Protein 1RMG (pdb70)

Solvent-accessible surface area: 14557 Å² total; per-residue (Å²): 87,54,80,42,100,30,6,40,110,58,57,18,88,76,3,16,91,92,90,68,0,42,0,86,90,71,55,8,70,48,65,74,83,56,35,0,2,76,3,8,63,52,0,10,68,41,0,67,81,17,1,11,0,62,4,17,91,23,63,1,0,0,69,71,48,3,93,1,65,35,4,53,29,0,0,10,26,9,15,3,40,2,43,16,63,2,111,62,94,32,34,0,24,8,0,25,84,5,48,7,0,19,11,18,0,48,53,8,144,0,0,3,6,0,54,0,56,71,34,11,55,133,68,66,110,12,0,76,0,3,46,0,37,71,1,37,53,0,4,0,14,2,3,4,2,0,0,0,0,10,57,0,1,4,0,26,75,2,30,29,0,26,0,29,0,0,1,2,46,1,1,52,40,32,25,0,9,0,0,3,0,43,10,33,6,0,48,0,0,1,0,24,0,5,1,48,34,8,0,0,0,0,51,34,84,4,54,21,0,29,0,7,4,0,1,0,2,47,0,2,0,0,0,0,0,48,1,20,60,125,6,78,0,32,33,0,15,0,74,11,0,0,0,60,17,4,60,9,0,0,17,3,12,10,23,17,0,40,27,60,0,24,60,4,47,0,23,34,1,16,0,19,22,0,32,60,0,0,4,2,15,10,80,54,110,89,33,120,74,46,95,52,96,10,8,50,12,52,54,0,30,0,68,49,0,68,0,19,0,43,51,0,45,89,96,12,0,1,50,0,7,4,13,52,100,11,21,1,26,82,1,43,6,73,92,4,8,3,32,8,88,57,65,88,34,0,45,21,35,0,68,0,0,7,12,55,24,92,18,17,90,118,58,108,71,87,84,60,26,100,48,84,43,89,21,109,72,45,24,114,42,71,90,22,84,81,18,117,59,31,31,102,103,18,48,36,53,95,61,60,3,80,62,16,116,11,32,81,53,3,21,30,86,78,114,36,120,38,97,51,55,79

Foldseek 3Di:
DFPDAFAFPDDQVQLAVVDEQELVVQVFDLPLPPASQRSQQVSCVVRQESHEYEYAAGEHEHADAHEREDGENYEYAQAYEYEYPHFAAEENYEYEHYERYEYEYLVLEGEYFAQLLVQLVVVHAGYEYYEYAAYERHEYESYEYEAHVFEHYEYHAYARYEYELYEYAHAADERHADYEYAHERYEYAQYEYAYAYAQHEYEPPHEHYEAELYADQHYQEYEYDPYAAAGHYEHAEYEQAEHEQHQENYEYHYQAYEHEHEDYEYEHYEYEAYAEYYYYDQHPPVDDHYHHQTYEYEQYEYYAYAEEYAAQAVYPNAHAAGRQSRAHEAYHYYRHFYYYPDDQKHKHKHWLYAHDDDPHHPDDPSGIDIDIDIDRHGDPPRDDDHDPPRDPDGDHRNDGDDTDRRDQHRGPPDGGPDDNSD

Radius of gyration: 21.77 Å; Cα contacts (8 Å, |Δi|>4): 1435; chains: 1; bounding box: 66×42×46 Å

Nearest PDB structures (foldseek):
  1rmg-assembly1_A  TM=1.002E+00  e=1.717E-70  Aspergillus aculeatus
  8ikx-assembly1_A  TM=9.177E-01  e=5.721E-13  Arabidopsis thaliana
  1bhe-assembly1_A  TM=7.257E-01  e=1.345E-06  Pectobacterium carotovorum subsp. carotovorum
  4mxn-assembly3_C  TM=7.727E-01  e=2.972E-04  Parabacteroides merdae ATCC 43184
  4mxn-assembly2_B  TM=7.866E-01  e=4.937E-04  Parabacteroides merdae ATCC 43184

Organism: Aspergillus aculeatus (NCBI:txid5053)

Sequence (422 aa):
QLSGSVGPLTSASTKGATKTCNILSYGAVADNSTDVGPAITSAWAACKSGGLVYIPSGNYALNTWVTLTGGSATAIQLDGIIYRTGTASGNMIAVTDTTDFELFSSTSKGAVQGFGYVYHAEGTYGARILRLTDVTHFSVHDIILVDAPAFHFTMDTCSDGEVYNMAIRGGNEGGLDGIDVWGSNIWVHDVEVTNKDECVTVKSPANNILVESIYCNWSGGCAMGSLGADTDVTDIVYRNVYTWSSNQMYMIKSNGGSGTVSNVLLENFIGHGNAYSLDIDGYWSSMTAVAGDGVQLNNITVKNWKGTEANGATRPPIRVVCSDTAPCTDLTLEDIAIWTESGSSELYLCRSAYGSGYCLKDSSSHTSYTTTSTVTAAPSGYSATTMAADLATAFGLTASIPIPTIPTSFYPGLTPYSALAG

Secondary structure (DSSP, 8-state):
--SS--S-SS-HHHHHHH-EEEGGGGT---SSSSB-HHHHHHHHHHHTBT-EEEE-SSEEEE-S-EEEES-EEEEEEE-SEEEE----SSEEEEEEEEEEEEEE-SSS--EEE--THHHHTTT----EEEEEEEEEEEEEEEEEEE--SS-SEEEEEEEEEEEEEEEEE--SSTT--SEEEEEEEEEEEEEEEESSSEEEEEEEEEEEEEEEEEEEESSSEEEEEEE-TTEEEEEEEEEEEEEESSS-SEEEEEBB--EEEEEEEEEEEEEEEES-SEEEETB-TTS--BSSS--EEEEEEEEEEEEEES-TTTS-SEEEE-BTTB-EEEEEEEEEEEEESSSS-EEEEEESEEEESTT-B--SS----EEEEEE-SPPTT------TT--SS---SSS-----PPPS--STT---SS----

InterPro domains:
  IPR000743 Glycoside hydrolase, family 28 [PF00295] (88-360)
  IPR011050 Pectin lyase fold/virulence factor [SSF51126] (19-439)
  IPR012334 Pectin lyase fold [G3DSA:2.160.20.10] (19-440)

Structure (mmCIF, N/CA/C/O backbone):
data_1RMG
#
_entry.id   1RMG
#
_cell.length_a   62.900
_cell.length_b   125.400
_cell.length_c   137.000
_cell.angle_alpha   90.00
_cell.angle_beta   90.00
_cell.angle_gamma   90.00
#
_symmetry.space_group_name_H-M   'I 2 2 2'
#
loop_
_entity.id
_entity.type
_entity.pdbx_description
1 polymer 'RHAMNOGALACTURONASE A'
2 branched alpha-D-mannopyranose-(1-3)-[beta-D-mannopyranose-(1-6)]beta-D-mannopyranose-(1-4)-2-acetamido-2-deoxy-beta-D-glucopyranose-(1-4)-2-acetamido-2-deoxy-beta-D-glucopyranose
3 branched beta-D-mannopyranose-(1-4)-2-acetamido-2-deoxy-beta-D-glucopyranose-(1-4)-2-acetamido-2-deoxy-beta-D-glucopyranose
4 non-polymer alpha-D-mannopyranose
5 non-polymer beta-D-mannopyranose
6 non-polymer alpha-D-glucopyranose
7 water water
#
loop_
_atom_site.group_PDB
_atom_site.id
_atom_site.type_symbol
_atom_site.label_atom_id
_atom_site.label_alt_id
_atom_site.label_comp_id
_atom_site.label_asym_id
_atom_site.label_entity_id
_atom_site.label_seq_id
_atom_site.pdbx_PDB_ins_code
_atom_site.Cartn_x
_atom_site.Cartn_y
_atom_site.Cartn_z
_atom_site.occupancy
_atom_site.B_iso_or_equiv
_atom_site.auth_seq_id
_atom_site.auth_comp_id
_atom_site.auth_asym_id
_atom_site.auth_atom_id
_atom_site.pdbx_PDB_model_num
ATOM 1 N N . GLN A 1 1 ? 43.471 73.532 106.391 1.00 27.63 1 GLN A N 1
ATOM 2 C CA . GLN A 1 1 ? 43.387 73.971 104.978 1.00 28.74 1 GLN A CA 1
ATOM 3 C C . GLN A 1 1 ? 42.406 73.033 104.289 1.00 27.18 1 GLN A C 1
ATOM 4 O O . GLN A 1 1 ? 42.343 71.852 104.628 1.00 28.36 1 GLN A O 1
ATOM 10 N N . LEU A 1 2 ? 41.617 73.563 103.366 1.00 25.87 2 LEU A N 1
ATOM 11 C CA . LEU A 1 2 ? 40.613 72.770 102.668 1.00 25.60 2 LEU A CA 1
ATOM 12 C C . LEU A 1 2 ? 41.208 71.640 101.829 1.00 28.53 2 LEU A C 1
ATOM 13 O O . LEU A 1 2 ? 42.330 71.752 101.327 1.00 29.65 2 LEU A O 1
ATOM 18 N N . SER A 1 3 ? 40.444 70.561 101.687 1.00 29.87 3 SER A N 1
ATOM 19 C CA . SER A 1 3 ? 40.862 69.402 100.917 1.00 30.81 3 SER A CA 1
ATOM 20 C C . SER A 1 3 ? 40.126 69.306 99.595 1.00 33.10 3 SER A C 1
ATOM 21 O O . SER A 1 3 ? 40.446 68.452 98.764 1.00 36.13 3 SER A O 1
ATOM 24 N N . GLY A 1 4 ? 39.144 70.179 99.395 1.00 33.07 4 GLY A N 1
ATOM 25 C CA . GLY A 1 4 ? 38.378 70.161 98.160 1.00 32.99 4 GLY A CA 1
ATOM 26 C C . GLY A 1 4 ? 37.390 71.309 98.105 1.00 34.00 4 GLY A C 1
ATOM 27 O O . GLY A 1 4 ? 37.522 72.271 98.865 1.00 35.95 4 GLY A O 1
ATOM 28 N N . SER A 1 5 ? 36.405 71.222 97.214 1.00 31.23 5 SER A N 1
ATOM 29 C CA . SER A 1 5 ? 35.408 72.273 97.101 1.00 29.36 5 SER A CA 1
ATOM 30 C C . SER A 1 5 ? 34.403 72.175 98.253 1.00 24.27 5 SER A C 1
ATOM 31 O O . SER A 1 5 ? 34.176 71.100 98.820 1.00 23.00 5 SER A O 1
ATOM 34 N N . VAL A 1 6 ? 33.832 73.319 98.610 1.00 21.85 6 VAL A N 1
ATOM 35 C CA . VAL A 1 6 ? 32.869 73.421 99.701 1.00 17.26 6 VAL A CA 1
ATOM 36 C C . VAL A 1 6 ? 31.636 74.134 99.153 1.00 17.32 6 VAL A C 1
ATOM 37 O O . VAL A 1 6 ? 31.686 74.702 98.055 1.00 16.96 6 VAL A O 1
ATOM 41 N N . GLY A 1 7 ? 30.521 74.068 99.874 1.00 14.05 7 GLY A N 1
ATOM 42 C CA . GLY A 1 7 ? 29.325 74.756 99.425 1.00 13.86 7 GLY A CA 1
ATOM 43 C C . GLY A 1 7 ? 28.291 73.866 98.781 1.00 15.65 7 GLY A C 1
ATOM 44 O O . GLY A 1 7 ? 28.538 72.671 98.574 1.00 15.10 7 GLY A O 1
ATOM 45 N N . PRO A 1 8 ? 27.099 74.402 98.483 1.00 17.28 8 PRO A N 1
ATOM 46 C CA . PRO A 1 8 ? 26.068 73.565 97.854 1.00 18.94 8 PRO A CA 1
ATOM 47 C C . PRO A 1 8 ? 26.487 73.111 96.457 1.00 19.40 8 PRO A C 1
ATOM 48 O O . PRO A 1 8 ? 27.374 73.693 95.836 1.00 19.72 8 PRO A O 1
ATOM 52 N N . LEU A 1 9 ? 25.886 72.020 96.004 1.00 20.20 9 LEU A N 1
ATOM 53 C CA . LEU A 1 9 ? 26.182 71.463 94.691 1.00 23.20 9 LEU A CA 1
ATOM 54 C C . LEU A 1 9 ? 25.401 72.164 93.577 1.00 23.52 9 LEU A C 1
ATOM 55 O O . LEU A 1 9 ? 25.877 72.254 92.450 1.00 24.28 9 LEU A O 1
ATOM 60 N N . THR A 1 10 ? 24.191 72.628 93.887 1.00 24.15 10 THR A N 1
ATOM 61 C CA . THR A 1 10 ? 23.359 73.319 92.909 1.00 22.23 10 THR A CA 1
ATOM 62 C C . THR A 1 10 ? 22.929 74.653 93.520 1.00 24.66 10 THR A C 1
ATOM 63 O O . THR A 1 10 ? 22.830 74.776 94.746 1.00 23.77 10 THR A O 1
ATOM 67 N N . SER A 1 11 ? 22.713 75.654 92.669 1.00 24.98 11 SER A N 1
ATOM 68 C CA . SER A 1 11 ? 22.354 76.993 93.123 1.00 25.46 11 SER A CA 1
ATOM 69 C C . SER A 1 11 ? 20.930 77.101 93.636 1.00 24.07 11 SER A C 1
ATOM 70 O O . SER A 1 11 ? 20.043 76.323 93.255 1.00 24.57 11 SER A O 1
ATOM 73 N N . ALA A 1 12 ? 20.717 78.123 94.453 1.00 22.01 12 ALA A N 1
ATOM 74 C CA . ALA A 1 12 ? 19.421 78.403 95.042 1.00 22.01 12 ALA A CA 1
ATOM 75 C C . ALA A 1 12 ? 18.404 78.754 93.957 1.00 23.84 12 ALA A C 1
ATOM 76 O O . ALA A 1 12 ? 17.218 78.440 94.095 1.00 23.53 12 ALA A O 1
ATOM 78 N N . SER A 1 13 ? 18.860 79.394 92.880 1.00 23.65 13 SER A N 1
ATOM 79 C CA . SER A 1 13 ? 17.955 79.772 91.801 1.00 28.32 13 SER A CA 1
ATOM 80 C C . SER A 1 13 ? 17.445 78.524 91.087 1.00 27.24 13 SER A C 1
ATOM 81 O O . SER A 1 13 ? 16.276 78.470 90.687 1.00 25.94 13 SER A O 1
ATOM 84 N N . THR A 1 14 ? 18.317 77.525 90.938 1.00 26.16 14 THR A N 1
ATOM 85 C CA . THR A 1 14 ? 17.936 76.268 90.305 1.00 25.97 14 THR A CA 1
ATOM 86 C C . THR A 1 14 ? 16.912 75.537 91.180 1.00 24.83 14 THR A C 1
ATOM 87 O O . THR A 1 14 ? 15.894 75.054 90.686 1.00 25.50 14 THR A O 1
ATOM 91 N N . LYS A 1 15 ? 17.150 75.506 92.487 1.00 21.34 15 LYS A N 1
ATOM 92 C CA . LYS A 1 15 ? 16.224 74.857 93.404 1.00 21.29 15 LYS A CA 1
ATOM 93 C C . LYS A 1 15 ? 14.881 75.587 93.420 1.00 23.21 15 LYS A C 1
ATOM 94 O O . LYS A 1 15 ? 13.813 74.959 93.383 1.00 24.50 15 LYS A O 1
ATOM 100 N N . GLY A 1 16 ? 14.945 76.919 93.426 1.00 24.33 16 GLY A N 1
ATOM 101 C CA . GLY A 1 16 ? 13.748 77.744 93.440 1.00 25.38 16 GLY A CA 1
ATOM 102 C C . GLY A 1 16 ? 12.908 77.528 92.198 1.00 27.73 16 GLY A C 1
ATOM 103 O O . GLY A 1 16 ? 11.671 77.501 92.272 1.00 27.80 16 GLY A O 1
ATOM 104 N N . ALA A 1 17 ? 13.586 77.369 91.060 1.00 28.27 17 ALA A N 1
ATOM 105 C CA . ALA A 1 17 ? 12.920 77.136 89.783 1.00 29.48 17 ALA A CA 1
ATOM 106 C C . ALA A 1 17 ? 12.245 75.772 89.810 1.00 30.67 17 ALA A C 1
ATOM 107 O O . ALA A 1 17 ? 11.159 75.603 89.265 1.00 30.97 17 ALA A O 1
ATOM 109 N N . THR A 1 18 ? 12.883 74.805 90.459 1.00 30.82 18 THR A N 1
ATOM 110 C CA . THR A 1 18 ? 12.312 73.472 90.579 1.00 30.98 18 THR A CA 1
ATOM 111 C C . THR A 1 18 ? 11.010 73.573 91.363 1.00 30.76 18 THR A C 1
ATOM 112 O O . THR A 1 18 ? 9.960 73.113 90.916 1.00 33.20 18 THR A O 1
ATOM 116 N N . LYS A 1 19 ? 11.076 74.200 92.527 1.00 27.43 19 LYS A N 1
ATOM 117 C CA . LYS A 1 19 ? 9.898 74.347 93.347 1.00 24.44 19 LYS A CA 1
ATOM 118 C C . LYS A 1 19 ? 10.194 75.261 94.494 1.00 23.82 19 LYS A C 1
ATOM 119 O O . LYS A 1 19 ? 11.203 75.098 95.176 1.00 21.85 19 LYS A O 1
ATOM 125 N N . THR A 1 20 ? 9.312 76.229 94.693 1.00 23.47 20 THR A N 1
ATOM 126 C CA . THR A 1 20 ? 9.453 77.178 95.775 1.00 21.62 20 THR A CA 1
ATOM 127 C C . THR A 1 20 ? 8.267 76.985 96.718 1.00 23.37 20 THR A C 1
ATOM 128 O O . THR A 1 20 ? 7.104 76.983 96.285 1.00 24.40 20 THR A O 1
ATOM 132 N N . CYS A 1 21 ? 8.565 76.721 97.986 1.00 20.66 21 CYS A N 1
ATOM 133 C CA . CYS A 1 21 ? 7.533 76.547 98.988 1.00 21.01 21 CYS A CA 1
ATOM 134 C C . CYS A 1 21 ? 7.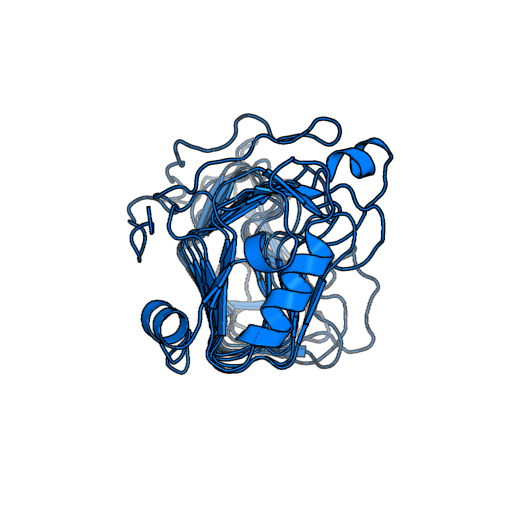535 77.774 99.869 1.00 21.29 21 CYS A C 1
ATOM 135 O O . CYS A 1 21 ? 8.340 77.894 100.794 1.00 20.64 21 CYS A O 1
ATOM 138 N N . ASN A 1 22 ? 6.662 78.711 99.537 1.00 20.60 22 ASN A N 1
ATOM 139 C CA . ASN A 1 22 ? 6.528 79.942 100.296 1.00 20.54 22 ASN A CA 1
ATOM 140 C C . ASN A 1 22 ? 5.737 79.588 101.557 1.00 20.20 22 ASN A C 1
ATOM 141 O O . ASN A 1 22 ? 4.603 79.114 101.450 1.00 21.74 22 ASN A O 1
ATOM 146 N N . ILE A 1 23 ? 6.305 79.817 102.742 1.00 20.10 23 ILE A N 1
ATOM 147 C CA . ILE A 1 23 ? 5.615 79.461 103.986 1.00 20.05 23 ILE A CA 1
ATOM 148 C C . ILE A 1 23 ? 4.242 80.117 104.198 1.00 21.76 23 ILE A C 1
ATOM 149 O O . ILE A 1 23 ? 3.406 79.597 104.953 1.00 18.22 23 ILE A O 1
ATOM 154 N N . LEU A 1 24 ? 4.011 81.263 103.555 1.00 21.96 24 LEU A N 1
ATOM 155 C CA . LEU A 1 24 ? 2.713 81.932 103.664 1.00 22.59 24 LEU A CA 1
ATOM 156 C C . LEU A 1 24 ? 1.649 80.999 103.066 1.00 24.11 24 LEU A C 1
ATOM 157 O O . LEU A 1 24 ? 0.491 81.006 103.489 1.00 26.12 24 LEU A O 1
ATOM 162 N N . SER A 1 25 ? 2.062 80.161 102.115 1.00 25.18 25 SER A N 1
ATOM 163 C CA . SER A 1 25 ? 1.172 79.181 101.503 1.00 24.70 25 SER A CA 1
ATOM 164 C C . SER A 1 25 ? 0.972 77.952 102.400 1.00 25.88 25 SER A C 1
ATOM 165 O O . SER A 1 25 ? 0.094 77.139 102.131 1.00 26.23 25 SER A O 1
ATOM 168 N N . TYR A 1 26 ? 1.773 77.812 103.456 1.00 24.55 26 TYR A N 1
ATOM 169 C CA . TYR A 1 26 ? 1.643 76.667 104.346 1.00 23.97 26 TYR A CA 1
ATOM 170 C C . TYR A 1 26 ? 1.141 77.057 105.705 1.00 24.97 26 TYR A C 1
ATOM 171 O O . TYR A 1 26 ? 1.435 76.389 106.699 1.00 29.98 26 TYR A O 1
ATOM 180 N N . GLY A 1 27 ? 0.382 78.144 105.752 1.00 24.77 27 GLY A N 1
ATOM 181 C CA . GLY A 1 27 ? -0.185 78.595 107.009 1.00 24.82 27 GLY A CA 1
ATOM 182 C C . GLY A 1 27 ? 0.585 79.631 107.815 1.00 26.59 27 GLY A C 1
ATOM 183 O O . GLY A 1 27 ? 0.192 79.935 108.947 1.00 28.86 27 GLY A O 1
ATOM 184 N N . ALA A 1 28 ? 1.674 80.171 107.273 1.00 24.05 28 ALA A N 1
ATOM 185 C CA . ALA A 1 28 ? 2.434 81.176 108.006 1.00 23.00 28 ALA A CA 1
ATOM 186 C C . ALA A 1 28 ? 1.714 82.522 107.953 1.00 23.85 28 ALA A C 1
ATOM 187 O O . ALA A 1 28 ? 1.095 82.869 106.934 1.00 19.75 28 ALA A O 1
ATOM 189 N N . VAL A 1 29 ? 1.776 83.254 109.064 1.00 23.06 29 VAL A N 1
ATOM 190 C CA . VAL A 1 29 ? 1.198 84.587 109.158 1.00 24.31 29 VAL A CA 1
ATOM 191 C C . VAL A 1 29 ? 2.288 85.484 109.747 1.00 24.44 29 VAL A C 1
ATOM 192 O O . VAL A 1 29 ? 2.802 85.203 110.838 1.00 23.82 29 VAL A O 1
ATOM 196 N N . ALA A 1 30 ? 2.642 86.547 109.020 1.00 23.21 30 ALA A N 1
ATOM 197 C CA . ALA A 1 30 ? 3.660 87.509 109.457 1.00 22.20 30 ALA A CA 1
ATOM 198 C C . ALA A 1 30 ? 3.053 88.523 110.439 1.00 19.69 30 ALA A C 1
ATOM 199 O O . ALA A 1 30 ? 3.126 89.730 110.227 1.00 24.28 30 ALA A O 1
ATOM 201 N N . ASP A 1 31 ? 2.466 88.029 111.520 1.00 18.23 31 ASP A N 1
ATOM 202 C CA . ASP A 1 31 ? 1.846 88.889 112.518 1.00 17.39 31 ASP A CA 1
ATOM 203 C C . ASP A 1 31 ? 2.614 88.936 113.815 1.00 15.70 31 ASP A C 1
ATOM 204 O O . ASP A 1 31 ? 2.092 89.410 114.820 1.00 15.78 31 ASP A O 1
ATOM 209 N N . ASN A 1 32 ? 3.835 88.403 113.809 1.00 18.24 32 ASN A N 1
ATOM 210 C CA . ASN A 1 32 ? 4.677 88.370 115.007 1.00 16.94 32 ASN A CA 1
ATOM 211 C C . ASN A 1 32 ? 3.884 87.792 116.201 1.00 17.09 32 ASN A C 1
ATOM 212 O O . ASN A 1 32 ? 4.049 88.211 117.354 1.00 16.22 32 ASN A O 1
ATOM 217 N N . SER A 1 33 ? 3.096 86.751 115.936 1.00 17.48 33 SER A N 1
ATOM 218 C CA . SER A 1 33 ? 2.245 86.170 116.981 1.00 19.01 33 SER A CA 1
ATOM 219 C C . SER A 1 33 ? 1.909 84.691 116.710 1.00 18.43 33 SER A C 1
ATOM 220 O O . SER A 1 33 ? 2.009 83.844 117.597 1.00 19.22 33 SER A O 1
ATOM 223 N N . THR A 1 34 ? 1.483 84.398 115.491 1.00 17.86 34 THR A N 1
ATOM 224 C CA . THR A 1 34 ? 1.127 83.037 115.075 1.00 20.71 34 THR A CA 1
ATOM 225 C C . THR A 1 34 ? 2.407 82.200 114.846 1.00 20.95 34 THR A C 1
ATOM 226 O O . THR A 1 34 ? 3.268 82.581 114.041 1.00 20.84 34 THR A O 1
ATOM 230 N N . ASP A 1 35 ? 2.525 81.084 115.564 1.00 18.84 35 ASP A N 1
ATOM 231 C CA . ASP A 1 35 ? 3.677 80.176 115.476 1.00 18.19 35 ASP A CA 1
ATOM 232 C C . ASP A 1 35 ? 4.017 79.820 114.031 1.00 17.42 35 ASP A C 1
ATOM 233 O O . ASP A 1 35 ? 3.201 79.246 113.314 1.00 20.25 35 ASP A O 1
ATOM 238 N N . VAL A 1 36 ? 5.218 80.176 113.599 1.00 15.97 36 VAL A N 1
ATOM 239 C CA . VAL A 1 36 ? 5.639 79.909 112.233 1.00 14.49 36 VAL A CA 1
ATOM 240 C C . VAL A 1 36 ? 6.274 78.520 112.117 1.00 13.02 36 VAL A C 1
ATOM 241 O O . VAL A 1 36 ? 6.454 78.001 111.011 1.00 13.68 36 VAL A O 1
ATOM 245 N N . GLY A 1 37 ? 6.542 77.889 113.257 1.00 12.96 37 GLY A N 1
ATOM 246 C CA . GLY A 1 37 ? 7.162 76.560 113.249 1.00 14.79 37 GLY A CA 1
ATOM 247 C C . GLY A 1 37 ? 6.520 75.548 112.310 1.00 15.56 37 GLY A C 1
ATOM 248 O O . GLY A 1 37 ? 7.172 75.011 111.407 1.00 16.73 37 GLY A O 1
ATOM 249 N N . PRO A 1 38 ? 5.217 75.280 112.483 1.00 15.44 38 PRO A N 1
ATOM 250 C CA . PRO A 1 38 ? 4.458 74.331 111.660 1.00 17.07 38 PRO A CA 1
ATOM 251 C C . PRO A 1 38 ? 4.541 74.591 110.163 1.00 18.28 38 PRO A C 1
ATOM 252 O O . PRO A 1 38 ? 4.708 73.651 109.375 1.00 21.00 38 PRO A O 1
ATOM 256 N N . ALA A 1 39 ? 4.454 75.865 109.769 1.00 16.48 39 ALA A N 1
ATOM 257 C CA . ALA A 1 39 ? 4.531 76.259 108.363 1.00 15.40 39 ALA A CA 1
ATOM 258 C C . ALA A 1 39 ? 5.876 75.892 107.764 1.00 15.71 39 ALA A C 1
ATOM 259 O O . ALA A 1 39 ? 5.951 75.414 106.635 1.00 18.57 39 ALA A O 1
ATOM 261 N N . ILE A 1 40 ? 6.951 76.206 108.481 1.00 18.38 40 ILE A N 1
ATOM 262 C CA . ILE A 1 40 ? 8.292 75.874 108.011 1.00 17.60 40 ILE A CA 1
ATOM 263 C C . ILE A 1 40 ? 8.372 74.354 107.848 1.00 16.60 40 ILE A C 1
ATOM 264 O O . ILE A 1 40 ? 8.882 73.861 106.840 1.00 17.26 40 ILE A O 1
ATOM 269 N N . THR A 1 41 ? 7.836 73.612 108.815 1.00 17.67 41 THR A N 1
ATOM 270 C CA . THR A 1 41 ? 7.851 72.144 108.725 1.00 20.33 41 THR A CA 1
ATOM 271 C C . THR A 1 41 ? 7.080 71.605 107.512 1.00 19.82 41 THR A C 1
ATOM 272 O O . THR A 1 41 ? 7.555 70.688 106.833 1.00 20.57 41 THR A O 1
ATOM 276 N N . SER A 1 42 ? 5.892 72.154 107.245 1.00 19.02 42 SER A N 1
ATOM 277 C CA . SER A 1 42 ? 5.108 71.730 106.079 1.00 18.81 42 SER A CA 1
ATOM 278 C C . SER A 1 42 ? 5.782 72.158 104.777 1.00 19.21 42 SER A C 1
ATOM 279 O O . SER A 1 42 ? 5.723 71.441 103.778 1.00 19.17 42 SER A O 1
ATOM 282 N N . ALA A 1 43 ? 6.409 73.331 104.777 1.00 16.41 43 ALA A N 1
ATOM 283 C CA . ALA A 1 43 ? 7.090 73.806 103.580 1.00 17.17 43 ALA A CA 1
ATOM 284 C C . ALA A 1 43 ? 8.290 72.899 103.306 1.00 15.98 43 ALA A C 1
ATOM 285 O O . ALA A 1 43 ? 8.579 72.574 102.159 1.00 15.77 43 ALA A O 1
ATOM 287 N N . TRP A 1 44 ? 8.988 72.488 104.364 1.00 17.93 44 TRP A N 1
ATOM 288 C CA . TRP A 1 44 ? 10.150 71.614 104.216 1.00 17.52 44 TRP A CA 1
ATOM 289 C C . TRP A 1 44 ? 9.728 70.281 103.633 1.00 18.96 44 TRP A C 1
ATOM 290 O O . TRP A 1 44 ? 10.340 69.803 102.680 1.00 19.45 44 TRP A O 1
ATOM 301 N N . ALA A 1 45 ? 8.674 69.694 104.195 1.00 20.68 45 ALA A N 1
ATOM 302 C CA . ALA A 1 45 ? 8.160 68.409 103.717 1.00 20.99 45 ALA A CA 1
ATOM 303 C C . ALA A 1 45 ? 7.900 68.414 102.200 1.00 22.43 45 ALA A C 1
ATOM 304 O O . ALA A 1 45 ? 8.217 67.437 101.496 1.00 21.52 45 ALA A O 1
ATOM 306 N N . ALA A 1 46 ? 7.392 69.538 101.690 1.00 22.37 46 ALA A N 1
ATOM 307 C CA . ALA A 1 46 ? 7.087 69.672 100.263 1.00 21.63 46 ALA A CA 1
ATOM 308 C C . ALA A 1 46 ? 8.289 70.020 99.394 1.00 21.43 46 ALA A C 1
ATOM 309 O O . ALA A 1 46 ? 8.363 69.603 98.237 1.00 24.12 46 ALA A O 1
ATOM 311 N N . CYS A 1 47 ? 9.246 70.751 99.957 1.00 20.24 47 CYS A N 1
ATOM 312 C CA . CYS A 1 47 ? 10.425 71.181 99.202 1.00 20.45 47 CYS A CA 1
ATOM 313 C C . CYS A 1 47 ? 11.782 70.532 99.537 1.00 20.09 47 CYS A C 1
ATOM 314 O O . CYS A 1 47 ? 12.764 70.803 98.862 1.00 17.84 47 CYS A O 1
ATOM 317 N N . LYS A 1 48 ? 11.828 69.661 100.537 1.00 19.53 48 LYS A N 1
ATOM 318 C CA . LYS A 1 48 ? 13.077 69.028 100.957 1.00 23.02 48 LYS A CA 1
ATOM 319 C C . LYS A 1 48 ? 13.852 68.260 99.885 1.00 25.84 48 LYS A C 1
ATOM 320 O O . LYS A 1 48 ? 15.033 67.968 100.070 1.00 26.63 48 LYS A O 1
ATOM 326 N N . SER A 1 49 ? 13.211 67.920 98.773 1.00 25.04 49 SER A N 1
ATOM 327 C CA . SER A 1 49 ? 13.923 67.214 97.717 1.00 26.47 49 SER A CA 1
ATOM 328 C C . SER A 1 49 ? 13.933 68.065 96.459 1.00 26.32 49 SER A C 1
ATOM 329 O O . SER A 1 49 ? 12.991 68.024 95.672 1.00 29.42 49 SER A O 1
ATOM 332 N N . GLY A 1 50 ? 14.976 68.867 96.289 1.00 24.77 50 GLY A N 1
ATOM 333 C CA . GLY A 1 50 ? 15.086 69.706 95.111 1.00 24.18 50 GLY A CA 1
ATOM 334 C C . GLY A 1 50 ? 14.456 71.094 95.134 1.00 23.95 50 GLY A C 1
ATOM 335 O O . GLY A 1 50 ? 14.717 71.875 94.216 1.00 28.00 50 GLY A O 1
ATOM 336 N N . GLY A 1 51 ? 13.694 71.435 96.169 1.00 21.76 51 GLY A N 1
ATOM 337 C CA . GLY A 1 51 ? 13.048 72.742 96.202 1.00 23.13 51 GLY A CA 1
ATOM 338 C C . GLY A 1 51 ? 13.655 73.793 97.116 1.00 22.34 51 GLY A C 1
ATOM 339 O O . GLY A 1 51 ? 14.704 73.584 97.720 1.00 23.01 51 GLY A O 1
ATOM 340 N N . LEU A 1 52 ? 12.961 74.910 97.274 1.00 20.06 52 LEU A N 1
ATOM 341 C CA . LEU A 1 52 ? 13.453 75.987 98.109 1.00 18.91 52 LEU A CA 1
ATOM 342 C C . LEU A 1 52 ? 12.372 76.472 99.061 1.00 19.85 52 LEU A C 1
ATOM 343 O O . LEU A 1 52 ? 11.282 76.830 98.620 1.00 17.55 52 LEU A O 1
ATOM 348 N N . VAL A 1 53 ? 12.660 76.459 100.360 1.00 16.34 53 VAL A N 1
ATOM 349 C CA . VAL A 1 53 ? 11.719 76.947 101.362 1.00 17.73 53 VAL A CA 1
ATOM 350 C C . VAL A 1 53 ? 11.978 78.449 101.460 1.00 20.04 53 VAL A C 1
ATOM 351 O O . VAL A 1 53 ? 13.094 78.885 101.751 1.00 18.69 53 VAL A O 1
ATOM 355 N N . TYR A 1 54 ? 10.929 79.230 101.244 1.00 18.69 54 TYR A N 1
ATOM 356 C CA . TYR A 1 54 ? 11.047 80.666 101.218 1.00 17.28 54 TYR A CA 1
ATOM 357 C C . TYR A 1 54 ? 10.266 81.340 102.320 1.00 16.63 54 TYR A C 1
ATOM 358 O O . TYR A 1 54 ? 9.076 81.079 102.509 1.00 16.81 54 TYR A O 1
ATOM 367 N N . ILE A 1 55 ? 10.963 82.198 103.056 1.00 14.11 55 ILE A N 1
ATOM 368 C CA . ILE A 1 55 ? 10.396 82.953 104.163 1.00 13.24 55 ILE A CA 1
ATOM 369 C C . ILE A 1 55 ? 10.492 84.432 103.786 1.00 15.93 55 ILE A C 1
ATOM 370 O O . ILE A 1 55 ? 11.564 85.038 103.890 1.00 15.24 55 ILE A O 1
ATOM 375 N N . PRO A 1 56 ? 9.387 85.016 103.288 1.00 15.92 56 PRO A N 1
ATOM 376 C CA . PRO A 1 56 ? 9.355 86.428 102.885 1.00 13.72 56 PRO A CA 1
ATOM 377 C C . PRO A 1 56 ? 9.538 87.378 104.057 1.00 14.45 56 PRO A C 1
ATOM 378 O O . PRO A 1 56 ? 9.349 87.005 105.218 1.00 14.44 56 PRO A O 1
ATOM 382 N N . SER A 1 57 ? 9.902 88.617 103.737 1.00 16.93 57 SER A N 1
ATOM 383 C CA . SER A 1 57 ? 10.107 89.663 104.728 1.00 16.66 57 SER A CA 1
ATOM 384 C C . SER A 1 57 ? 8.874 89.851 105.619 1.00 16.10 57 SER A C 1
ATOM 385 O O . SER A 1 57 ? 7.744 89.856 105.133 1.00 20.35 57 SER A O 1
ATOM 388 N N . GLY A 1 58 ? 9.100 90.011 106.918 1.00 16.42 58 GLY A N 1
ATOM 389 C CA . GLY A 1 58 ? 8.017 90.170 107.872 1.00 14.07 58 GLY A CA 1
ATOM 390 C C . GLY A 1 58 ? 8.500 89.710 109.230 1.00 15.44 58 GLY A C 1
ATOM 391 O O . GLY A 1 58 ? 9.645 89.294 109.372 1.00 18.63 58 GLY A O 1
ATOM 392 N N . ASN A 1 59 ? 7.642 89.784 110.235 1.00 17.35 59 ASN A N 1
ATOM 393 C CA . ASN A 1 59 ? 7.986 89.369 111.587 1.00 19.30 59 ASN A CA 1
ATOM 394 C C . ASN A 1 59 ? 7.200 88.120 111.948 1.00 20.11 59 ASN A C 1
ATOM 395 O O 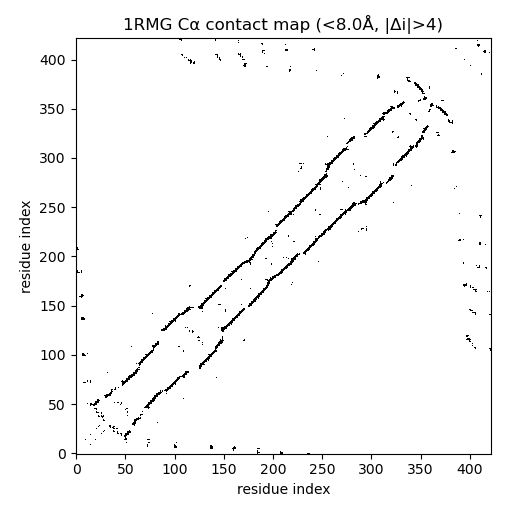. ASN A 1 59 ? 5.974 88.090 111.847 1.00 18.84 59 ASN A O 1
ATOM 400 N N . TYR A 1 60 ? 7.916 87.088 112.367 1.00 19.24 60 TYR A N 1
ATOM 401 C CA . TYR A 1 60 ? 7.298 85.817 112.710 1.00 16.65 60 TYR A CA 1
ATOM 402 C C . TYR A 1 60 ? 7.700 85.379 114.089 1.00 16.11 60 TYR A C 1
ATOM 403 O O . TYR A 1 60 ? 8.824 85.617 114.537 1.00 16.70 60 TYR A O 1
ATOM 412 N N . ALA A 1 61 ? 6.762 84.742 114.766 1.00 15.68 61 ALA A N 1
ATOM 413 C CA . ALA A 1 61 ? 6.990 84.228 116.095 1.00 13.93 61 ALA A CA 1
ATOM 414 C C . ALA A 1 61 ? 7.260 82.738 115.948 1.00 14.63 61 ALA A C 1
ATOM 415 O O . ALA A 1 61 ? 6.568 82.053 115.194 1.00 14.71 61 ALA A O 1
ATOM 417 N N . LEU A 1 62 ? 8.294 82.250 116.626 1.00 16.11 62 LEU A N 1
ATOM 418 C CA . LEU A 1 62 ? 8.631 80.835 116.599 1.00 16.72 62 LEU A CA 1
ATOM 419 C C . LEU A 1 62 ? 8.302 80.319 117.991 1.00 17.09 62 LEU A C 1
ATOM 420 O O . LEU A 1 62 ? 9.004 80.630 118.963 1.00 14.99 62 LEU A O 1
ATOM 425 N N . ASN A 1 63 ? 7.199 79.583 118.091 1.00 17.53 63 ASN A N 1
ATOM 426 C CA . ASN A 1 63 ? 6.753 79.049 119.375 1.00 20.23 63 ASN A CA 1
ATOM 427 C C . ASN A 1 63 ? 7.136 77.587 119.601 1.00 18.38 63 ASN A C 1
ATOM 428 O O . ASN A 1 63 ? 7.293 77.152 120.737 1.00 20.68 63 ASN A O 1
ATOM 433 N N . THR A 1 64 ? 7.286 76.829 118.524 1.00 19.67 64 THR A N 1
ATOM 434 C CA . THR A 1 64 ? 7.687 75.427 118.638 1.00 19.26 64 THR A CA 1
ATOM 435 C C . THR A 1 64 ? 8.877 75.236 117.712 1.00 19.53 64 THR A C 1
ATOM 436 O O . THR A 1 64 ? 8.920 75.816 116.612 1.00 18.91 64 THR A O 1
ATOM 440 N N . TRP A 1 65 ? 9.874 74.496 118.191 1.00 17.67 65 TRP A N 1
ATOM 441 C CA . TRP A 1 65 ? 11.101 74.259 117.435 1.00 17.89 65 TRP A CA 1
ATOM 442 C C . TRP A 1 65 ? 10.884 73.418 116.190 1.00 18.18 65 TRP A C 1
ATOM 443 O O . TRP A 1 65 ? 9.914 72.669 116.111 1.00 20.28 65 TRP A O 1
ATOM 454 N N . VAL A 1 66 ? 11.748 73.586 115.191 1.00 17.05 66 VAL A N 1
ATOM 455 C CA . VAL A 1 66 ? 11.637 72.809 113.965 1.00 15.85 66 VAL A CA 1
ATOM 456 C C . VAL A 1 66 ? 12.878 71.937 113.822 1.00 17.39 66 VAL A C 1
ATOM 457 O O . VAL A 1 66 ? 13.989 72.335 114.213 1.00 18.64 66 VAL A O 1
ATOM 461 N N . THR A 1 67 ? 12.669 70.730 113.311 1.00 15.72 67 THR A N 1
ATOM 462 C CA . THR A 1 67 ? 13.734 69.774 113.071 1.00 15.36 67 THR A CA 1
ATOM 463 C C . THR A 1 67 ? 13.534 69.352 111.636 1.00 15.88 67 THR A C 1
ATOM 464 O O . THR A 1 67 ? 12.606 68.624 111.332 1.00 20.43 67 THR A O 1
ATOM 468 N N . LEU A 1 68 ? 14.388 69.844 110.749 1.00 14.34 68 LEU A N 1
ATOM 469 C CA . LEU A 1 68 ? 14.292 69.563 109.332 1.00 15.72 68 LEU A CA 1
ATOM 470 C C . LEU A 1 68 ? 15.328 68.512 108.962 1.00 17.36 68 LEU A C 1
ATOM 471 O O . LEU A 1 68 ? 16.526 68.755 109.057 1.00 16.52 68 LEU A O 1
ATOM 476 N N . THR A 1 69 ? 14.867 67.364 108.478 1.00 17.79 69 THR A N 1
ATOM 477 C CA . THR A 1 69 ? 15.765 66.269 108.173 1.00 17.86 69 THR A CA 1
ATOM 478 C C . THR A 1 69 ? 15.507 65.643 106.821 1.00 17.57 69 THR A C 1
ATOM 479 O O . THR A 1 69 ? 14.471 65.887 106.202 1.00 17.09 69 THR A O 1
ATOM 483 N N . GLY A 1 70 ? 16.494 64.897 106.336 1.00 16.13 70 GLY A N 1
ATOM 484 C CA . GLY A 1 70 ? 16.366 64.204 105.069 1.00 17.84 70 GLY A CA 1
ATOM 485 C C . GLY A 1 70 ? 16.265 65.020 103.797 1.00 20.67 70 GLY A C 1
ATOM 486 O O . GLY A 1 70 ? 15.672 64.559 102.804 1.00 20.85 70 GLY A O 1
ATOM 487 N N . GLY A 1 71 ? 16.862 66.208 103.789 1.00 19.23 71 GLY A N 1
ATOM 488 C CA . GLY A 1 71 ? 16.792 67.025 102.601 1.00 15.20 71 GLY A CA 1
ATOM 489 C C . GLY A 1 71 ? 17.818 66.622 101.570 1.00 16.30 71 GLY A C 1
ATOM 490 O O . GLY A 1 71 ? 18.857 66.057 101.890 1.00 18.70 71 GLY A O 1
ATOM 491 N N . SER A 1 72 ? 17.567 66.976 100.327 1.00 15.28 72 SER A N 1
ATOM 492 C CA . SER A 1 72 ? 18.490 66.659 99.275 1.00 19.02 72 SER A CA 1
ATOM 493 C C . SER A 1 72 ? 18.308 67.748 98.238 1.00 19.76 72 SER A C 1
ATOM 494 O O . SER A 1 72 ? 17.208 67.926 97.740 1.00 20.66 72 SER A O 1
ATOM 497 N N . ALA A 1 73 ? 19.365 68.503 97.948 1.00 17.18 73 ALA A N 1
ATOM 498 C CA . ALA A 1 73 ? 19.306 69.599 96.969 1.00 19.80 73 ALA A CA 1
ATOM 499 C C . ALA A 1 73 ? 18.197 70.582 97.324 1.00 18.87 73 ALA A C 1
ATOM 500 O O . ALA A 1 73 ? 17.339 70.882 96.491 1.00 19.56 73 ALA A O 1
ATOM 502 N N . THR A 1 74 ? 18.256 71.107 98.543 1.00 15.87 74 THR A N 1
ATOM 503 C CA . THR A 1 74 ? 17.253 72.019 99.059 1.00 16.54 74 THR A CA 1
ATOM 504 C C . THR A 1 74 ? 17.905 73.289 99.648 1.00 16.44 74 THR A C 1
ATOM 505 O O . THR A 1 74 ? 19.138 73.376 99.752 1.00 18.20 74 THR A O 1
ATOM 509 N N . ALA A 1 75 ? 17.091 74.286 99.987 1.00 15.63 75 ALA A N 1
ATOM 510 C CA . ALA A 1 75 ? 17.592 75.546 100.533 1.00 13.88 75 ALA A CA 1
ATOM 511 C C . ALA A 1 75 ? 16.520 76.261 101.322 1.00 15.31 75 ALA A C 1
ATOM 512 O O . ALA A 1 75 ? 15.333 75.973 101.183 1.00 17.05 75 ALA A O 1
ATOM 514 N N . ILE A 1 76 ? 16.942 77.146 102.212 1.00 14.97 76 ILE A N 1
ATOM 515 C CA . ILE A 1 76 ? 16.004 77.915 103.009 1.00 12.19 76 ILE A CA 1
ATOM 516 C C . ILE A 1 76 ? 16.420 79.361 102.854 1.00 14.60 76 ILE A C 1
ATOM 517 O O . ILE A 1 76 ? 17.561 79.719 103.157 1.00 12.12 76 ILE A O 1
ATOM 522 N N . GLN A 1 77 ? 15.507 80.164 102.329 1.00 14.42 77 GLN A N 1
ATOM 523 C CA . GLN A 1 77 ? 15.739 81.576 102.134 1.00 13.43 77 GLN A CA 1
ATOM 524 C C . GLN A 1 77 ? 15.002 82.331 103.237 1.00 15.53 77 GLN A C 1
ATOM 525 O O . GLN A 1 77 ? 13.766 82.385 103.248 1.00 14.69 77 GLN A O 1
ATOM 531 N N . LEU A 1 78 ? 15.762 82.816 104.215 1.00 12.40 78 LEU A N 1
ATOM 532 C CA . LEU A 1 78 ? 15.215 83.560 105.339 1.00 13.72 78 LEU A CA 1
ATOM 533 C C . LEU A 1 78 ? 15.336 85.072 105.081 1.00 15.24 78 LEU A C 1
ATOM 534 O O . LEU A 1 78 ? 16.397 85.674 105.312 1.00 12.09 78 LEU A O 1
ATOM 539 N N . ASP A 1 79 ? 14.254 85.674 104.587 1.00 14.25 79 ASP A N 1
ATOM 540 C CA . ASP A 1 79 ? 14.230 87.107 104.303 1.00 13.91 79 ASP A CA 1
ATOM 541 C C . ASP A 1 79 ? 13.453 87.943 105.310 1.00 15.15 79 ASP A C 1
ATOM 542 O O . ASP A 1 79 ? 13.269 89.134 105.110 1.00 13.04 79 ASP A O 1
ATOM 547 N N . GLY A 1 80 ? 13.014 87.307 106.392 1.00 16.95 80 GLY A N 1
ATOM 548 C CA . GLY A 1 80 ? 12.273 87.991 107.434 1.00 15.61 80 GLY A CA 1
ATOM 549 C C . GLY A 1 80 ? 13.002 87.789 108.740 1.00 16.32 80 GLY A C 1
ATOM 550 O O . GLY A 1 80 ? 14.124 87.277 108.732 1.00 17.97 80 GLY A O 1
ATOM 551 N N . ILE A 1 81 ? 12.370 88.145 109.855 1.00 16.21 81 ILE A N 1
ATOM 552 C CA . ILE A 1 81 ? 12.973 88.004 111.180 1.00 17.39 81 ILE A CA 1
ATOM 553 C C . ILE A 1 81 ? 12.122 87.080 112.061 1.00 17.46 81 ILE A C 1
ATOM 554 O O . ILE A 1 81 ? 10.903 87.269 112.163 1.00 17.60 81 ILE A O 1
ATOM 559 N N . ILE A 1 82 ? 12.772 86.102 112.694 1.00 16.98 82 ILE A N 1
ATOM 560 C CA . ILE A 1 82 ? 12.107 85.132 113.569 1.00 16.07 82 ILE A CA 1
ATOM 561 C C . ILE A 1 82 ? 12.357 85.527 115.015 1.00 14.80 82 ILE A C 1
ATOM 562 O O . ILE A 1 82 ? 13.502 85.713 115.402 1.00 15.46 82 ILE A O 1
ATOM 567 N N . TYR A 1 83 ? 11.302 85.628 115.817 1.00 14.34 83 TYR A N 1
ATOM 568 C CA . TYR A 1 83 ? 11.429 85.995 117.220 1.00 14.71 83 TYR A CA 1
ATOM 569 C C . TYR A 1 83 ? 11.076 84.798 118.071 1.00 15.95 83 TYR A C 1
ATOM 570 O O . TYR A 1 83 ? 10.051 84.157 117.845 1.00 18.58 83 TYR A O 1
ATOM 579 N N . ARG A 1 84 ? 11.885 84.522 119.084 1.00 14.97 84 ARG A N 1
ATOM 580 C CA . ARG A 1 84 ? 11.592 83.401 119.949 1.00 17.11 84 ARG A CA 1
ATOM 581 C C . ARG A 1 84 ? 10.460 83.727 120.922 1.00 18.64 84 ARG A C 1
ATOM 582 O O . ARG A 1 84 ? 10.515 84.722 121.644 1.00 16.54 84 ARG A O 1
ATOM 590 N N . THR A 1 85 ? 9.419 82.901 120.899 1.00 19.94 85 THR A N 1
ATOM 591 C CA . THR A 1 85 ? 8.307 83.021 121.836 1.00 18.41 85 THR A CA 1
ATOM 592 C C . THR A 1 85 ? 8.216 81.669 122.590 1.00 19.25 85 THR A C 1
ATOM 593 O O . THR A 1 85 ? 7.650 81.600 123.685 1.00 20.70 85 THR A O 1
ATOM 597 N N . GLY A 1 86 ? 8.767 80.607 121.992 1.00 19.17 86 GLY A N 1
ATOM 598 C CA . GLY A 1 86 ? 8.747 79.280 122.599 1.00 18.61 86 GLY A CA 1
ATOM 599 C C . GLY A 1 86 ? 9.703 79.204 123.769 1.00 18.78 86 GLY A C 1
ATOM 600 O O . GLY A 1 86 ? 10.727 79.884 123.779 1.00 21.30 86 GLY A O 1
ATOM 601 N N . THR A 1 87 ? 9.407 78.350 124.735 1.00 19.89 87 THR A N 1
ATOM 602 C CA . THR A 1 87 ? 10.251 78.244 125.918 1.00 22.87 87 THR A CA 1
ATOM 603 C C . THR A 1 87 ? 10.883 76.870 126.142 1.00 23.28 87 THR A C 1
ATOM 604 O O . THR A 1 87 ? 11.541 76.641 127.168 1.00 27.66 87 THR A O 1
ATOM 608 N N . ALA A 1 88 ? 10.682 75.954 125.205 1.00 20.82 88 ALA A N 1
ATOM 609 C CA . ALA A 1 88 ? 11.247 74.620 125.339 1.00 22.65 88 ALA A CA 1
ATOM 610 C C . ALA A 1 88 ? 12.776 74.672 125.231 1.00 26.13 88 ALA A C 1
ATOM 611 O O . ALA A 1 88 ? 13.358 75.697 124.854 1.00 27.22 88 ALA A O 1
ATOM 613 N N . SER A 1 89 ? 13.412 73.569 125.614 1.00 29.69 89 SER A N 1
ATOM 614 C CA . SER A 1 89 ? 14.860 73.401 125.551 1.00 28.74 89 SER A CA 1
ATOM 615 C C . SER A 1 89 ? 15.171 72.860 124.156 1.00 25.48 89 SER A C 1
ATOM 616 O O . SER A 1 89 ? 14.259 72.634 123.360 1.00 26.11 89 SER A O 1
ATOM 619 N N . GLY A 1 90 ? 16.443 72.613 123.869 1.00 22.25 90 GLY A N 1
ATOM 620 C CA . GLY A 1 90 ? 16.789 72.065 122.570 1.00 18.57 90 GLY A CA 1
ATOM 621 C C . GLY A 1 90 ? 17.307 73.085 121.584 1.00 17.10 90 GLY A C 1
ATOM 622 O O . GLY A 1 90 ? 17.956 74.061 121.967 1.00 17.12 90 GLY A O 1
ATOM 623 N N . ASN A 1 91 ? 17.025 72.849 120.311 1.00 14.35 91 ASN A N 1
ATOM 624 C CA . ASN A 1 91 ? 17.459 73.724 119.234 1.00 16.17 91 ASN A CA 1
ATOM 625 C C . ASN A 1 91 ? 16.235 74.324 118.535 1.00 18.05 91 ASN A C 1
ATOM 626 O O . ASN A 1 91 ? 15.339 73.591 118.092 1.00 19.28 91 ASN A O 1
ATOM 631 N N . MET A 1 92 ? 16.184 75.646 118.428 1.00 15.11 92 MET A N 1
ATOM 632 C CA . MET A 1 92 ? 15.058 76.277 117.749 1.00 13.36 92 MET A CA 1
ATOM 633 C C . MET A 1 92 ? 14.965 75.782 116.313 1.00 13.87 92 MET A C 1
ATOM 634 O O . MET A 1 92 ? 13.888 75.418 115.828 1.00 15.06 92 MET A O 1
ATOM 639 N N . ILE A 1 93 ? 16.107 75.723 115.640 1.00 13.77 93 ILE A N 1
ATOM 640 C CA . ILE A 1 93 ? 16.155 75.269 114.261 1.00 14.08 93 ILE A CA 1
ATOM 641 C C . ILE A 1 93 ? 17.277 74.247 114.114 1.00 16.17 93 ILE A C 1
ATOM 642 O O . ILE A 1 93 ? 18.431 74.537 114.423 1.00 15.01 93 ILE A O 1
ATOM 647 N N . ALA A 1 94 ? 16.934 73.043 113.673 1.00 14.78 94 ALA A N 1
ATOM 648 C CA . ALA A 1 94 ? 17.931 71.996 113.485 1.00 14.89 94 ALA A CA 1
ATOM 649 C C . ALA A 1 94 ? 17.768 71.417 112.110 1.00 12.94 94 ALA A C 1
ATOM 650 O O . ALA A 1 94 ? 16.654 71.154 111.689 1.00 16.11 94 ALA A O 1
ATOM 652 N N . VAL A 1 95 ? 18.860 71.298 111.371 1.00 13.98 95 VAL A N 1
ATOM 653 C CA . VAL A 1 95 ? 18.820 70.696 110.045 1.00 14.01 95 VAL A CA 1
ATOM 654 C C . VAL A 1 95 ? 19.764 69.515 110.182 1.00 16.14 95 VAL A C 1
ATOM 655 O O . VAL A 1 95 ? 20.902 69.674 110.632 1.00 17.42 95 VAL A O 1
ATOM 659 N N . THR A 1 96 ? 19.299 68.327 109.831 1.00 14.61 96 THR A N 1
ATOM 660 C CA . THR A 1 96 ? 20.136 67.153 109.955 1.00 15.92 96 THR A CA 1
ATOM 661 C C . THR A 1 96 ? 20.033 66.251 108.746 1.00 18.66 96 THR A C 1
ATOM 662 O O . THR A 1 96 ? 19.060 66.308 107.976 1.00 19.80 96 THR A O 1
ATOM 666 N N . ASP A 1 97 ? 21.058 65.417 108.595 1.00 20.67 97 ASP A N 1
ATOM 667 C CA . ASP A 1 97 ? 21.131 64.402 107.556 1.00 21.09 97 ASP A CA 1
ATOM 668 C C . ASP A 1 97 ? 20.590 64.958 106.246 1.00 20.43 97 ASP A C 1
ATOM 669 O O . ASP A 1 97 ? 19.607 64.461 105.699 1.00 20.62 97 ASP A O 1
ATOM 674 N N . THR A 1 98 ? 21.263 65.983 105.738 1.00 19.52 98 THR A N 1
ATOM 675 C CA . THR A 1 98 ? 20.852 66.647 104.518 1.00 17.27 98 THR A CA 1
ATOM 676 C C . THR A 1 98 ? 22.078 66.928 103.691 1.00 18.87 98 THR A C 1
ATOM 677 O O . THR A 1 98 ? 23.128 67.253 104.248 1.00 19.18 98 THR A O 1
ATOM 681 N N . THR A 1 99 ? 21.949 66.813 102.370 1.00 17.58 99 THR A N 1
ATOM 682 C CA . THR A 1 99 ? 23.067 67.062 101.467 1.00 18.59 99 THR A CA 1
ATOM 683 C C . THR A 1 99 ? 22.682 68.094 100.392 1.00 17.24 99 THR A C 1
ATOM 684 O O . THR A 1 99 ? 21.535 68.106 99.943 1.00 21.42 99 THR A O 1
ATOM 688 N N . ASP A 1 100 ? 23.637 68.939 99.983 1.00 16.75 100 ASP A N 1
ATOM 689 C CA . ASP A 1 100 ? 23.432 70.015 98.988 1.00 17.91 100 ASP A CA 1
ATOM 690 C C . ASP A 1 100 ? 22.402 70.982 99.563 1.00 16.42 100 ASP A C 1
ATOM 691 O O . ASP A 1 100 ? 21.260 71.054 99.103 1.00 17.07 100 ASP A O 1
ATOM 696 N N . PHE A 1 101 ? 22.850 71.784 100.515 1.00 14.56 101 PHE A N 1
ATOM 697 C CA . PHE A 1 101 ? 21.964 72.673 101.237 1.00 13.41 101 PHE A CA 1
ATOM 698 C C . PHE A 1 101 ? 22.497 74.088 101.339 1.00 13.09 101 PHE A C 1
ATOM 699 O O . PHE A 1 101 ? 23.706 74.310 101.359 1.00 10.34 101 PHE A O 1
ATOM 707 N N . GLU A 1 102 ? 21.578 75.043 101.413 1.00 13.06 102 GLU A N 1
ATOM 708 C CA . GLU A 1 102 ? 21.949 76.445 101.553 1.00 12.16 102 GLU A CA 1
ATOM 709 C C . GLU A 1 102 ? 20.944 77.177 102.408 1.00 12.52 102 GLU A C 1
ATOM 710 O O . GLU A 1 102 ? 19.724 77.061 102.213 1.00 15.30 102 GLU A O 1
ATOM 716 N N . LEU A 1 103 ? 21.454 77.845 103.429 1.00 10.17 103 LEU A N 1
ATOM 717 C CA . LEU A 1 103 ? 20.633 78.632 104.312 1.00 11.35 103 LEU A CA 1
ATOM 718 C C . LEU A 1 103 ? 21.182 80.058 104.141 1.00 13.88 103 LEU A C 1
ATOM 719 O O . LEU A 1 103 ? 22.368 80.317 104.384 1.00 14.20 103 LEU A O 1
ATOM 724 N N . PHE A 1 104 ? 20.335 80.971 103.686 1.00 15.05 104 PHE A N 1
ATOM 725 C CA . PHE A 1 104 ? 20.773 82.336 103.425 1.00 14.30 104 PHE A CA 1
ATOM 726 C C . PHE A 1 104 ? 19.614 83.337 103.383 1.00 16.29 104 PHE A C 1
ATOM 727 O O . PHE A 1 104 ? 18.440 82.967 103.483 1.00 15.15 104 PHE A O 1
ATOM 735 N N . SER A 1 105 ? 19.967 84.604 103.205 1.00 16.44 105 SER A N 1
ATOM 736 C CA . SER A 1 105 ? 19.005 85.681 103.101 1.00 16.18 105 SER A CA 1
ATOM 737 C C . SER A 1 105 ? 19.382 86.405 101.818 1.00 17.73 105 SER A C 1
ATOM 738 O O . SER A 1 105 ? 20.569 86.660 101.574 1.00 17.68 105 SER A O 1
ATOM 741 N N . SER A 1 106 ? 18.408 86.692 100.963 1.00 14.55 106 SER A N 1
ATOM 742 C CA . SER A 1 106 ? 18.722 87.406 99.726 1.00 17.93 106 SER A CA 1
ATOM 743 C C . SER A 1 106 ? 18.931 88.912 99.956 1.00 15.57 106 SER A C 1
ATOM 744 O O . SER A 1 106 ? 19.465 89.600 99.092 1.00 17.42 106 SER A O 1
ATOM 747 N N . THR A 1 107 ? 18.549 89.399 101.131 1.00 13.45 107 THR A N 1
ATOM 748 C CA . THR A 1 107 ? 18.655 90.819 101.463 1.00 15.71 107 THR A CA 1
ATOM 749 C C . THR A 1 107 ? 19.781 91.148 102.455 1.00 17.31 107 THR A C 1
ATOM 750 O O . THR A 1 107 ? 20.048 92.323 102.716 1.00 14.67 107 THR A O 1
ATOM 754 N N . SER A 1 108 ? 20.378 90.111 103.048 1.00 13.55 108 SER A N 1
ATOM 755 C CA . SER A 1 108 ? 21.419 90.262 104.049 1.00 13.67 108 SER A CA 1
ATOM 756 C C . SER A 1 108 ? 20.838 90.850 105.331 1.00 15.47 108 SER A C 1
ATOM 757 O O . SER A 1 108 ? 21.564 91.366 106.190 1.00 14.32 108 SER A O 1
ATOM 760 N N . LYS A 1 109 ? 19.524 90.699 105.485 1.00 15.64 109 LYS A N 1
ATOM 761 C CA . LYS A 1 109 ? 18.830 91.206 106.664 1.00 16.37 109 LYS A CA 1
ATOM 762 C C . LYS A 1 109 ? 18.020 90.147 107.439 1.00 14.19 109 LYS A C 1
ATOM 763 O O . LYS A 1 109 ? 17.443 90.458 108.489 1.00 13.34 109 LYS A O 1
ATOM 769 N N . GLY A 1 110 ? 18.006 88.905 106.944 1.00 14.28 110 GLY A N 1
ATOM 770 C CA . GLY A 1 110 ? 17.301 87.819 107.623 1.00 11.74 110 GLY A CA 1
ATOM 771 C C . GLY A 1 110 ? 17.960 87.598 108.976 1.00 15.44 110 GLY A C 1
ATOM 772 O O . GLY A 1 110 ? 19.197 87.601 109.081 1.00 14.35 110 GLY A O 1
ATOM 773 N N . ALA A 1 111 ? 17.159 87.402 110.020 1.00 13.73 111 ALA A N 1
ATOM 774 C CA . ALA A 1 111 ? 17.713 87.254 111.353 1.00 13.19 111 ALA A CA 1
ATOM 775 C C . ALA A 1 111 ? 16.844 86.414 112.236 1.00 13.17 111 ALA A C 1
ATOM 776 O O . ALA A 1 111 ? 15.661 86.227 111.964 1.00 14.29 111 ALA A O 1
ATOM 778 N N . VAL A 1 112 ? 17.442 85.942 113.319 1.00 12.89 112 VAL A N 1
ATOM 779 C CA . VAL A 1 112 ? 16.725 85.201 114.328 1.00 12.95 112 VAL A CA 1
ATOM 780 C C . VAL A 1 112 ? 17.043 85.949 115.615 1.00 13.72 112 VAL A C 1
ATOM 781 O O . VAL A 1 112 ? 18.217 86.136 115.954 1.00 15.12 112 VAL A O 1
ATOM 785 N N . GLN A 1 113 ? 16.000 86.467 116.263 1.00 15.28 113 GLN A N 1
ATOM 786 C CA . GLN A 1 113 ? 16.119 87.187 117.530 1.00 13.23 113 GLN A CA 1
ATOM 787 C C . GLN A 1 113 ? 15.751 86.174 118.611 1.00 13.42 113 GLN A C 1
ATOM 788 O O . GLN A 1 113 ? 14.569 85.910 118.846 1.00 15.57 113 GLN A O 1
ATOM 794 N N . GLY A 1 114 ? 16.762 85.639 119.287 1.00 12.90 114 GLY A N 1
ATOM 795 C CA . GLY A 1 114 ? 16.538 84.628 120.307 1.00 11.69 114 GLY A CA 1
ATOM 796 C C . GLY A 1 114 ? 16.041 85.053 121.672 1.00 15.82 114 GLY A C 1
ATOM 797 O O . GLY A 1 114 ? 15.653 84.198 122.469 1.00 14.61 114 GLY A O 1
ATOM 798 N N . PHE A 1 115 ? 16.107 86.345 121.980 1.00 14.42 115 PHE A N 1
ATOM 799 C CA . PHE A 1 115 ? 15.650 86.849 123.271 1.00 15.41 115 PHE A CA 1
ATOM 800 C C . PHE A 1 115 ? 16.223 86.063 124.453 1.00 16.49 115 PHE A C 1
ATOM 801 O O . PHE A 1 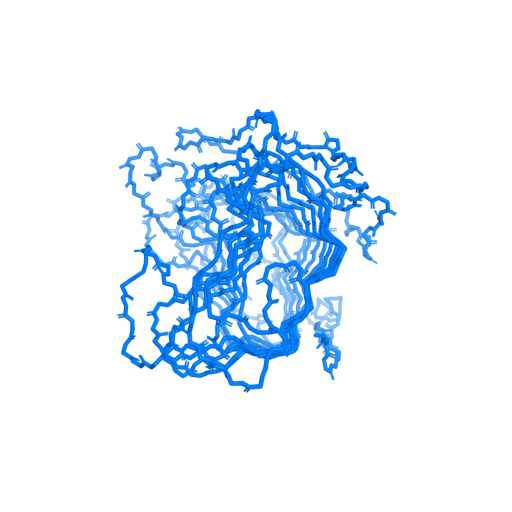115 ? 15.548 85.834 125.476 1.00 15.07 115 PHE A O 1
ATOM 809 N N . GLY A 1 116 ? 17.499 85.712 124.334 1.00 15.26 116 GLY A N 1
ATOM 810 C CA . GLY A 1 116 ? 18.162 84.979 125.389 1.00 12.14 116 GLY A CA 1
ATOM 811 C C . GLY A 1 116 ? 18.216 85.716 126.704 1.00 13.22 116 GLY A C 1
ATOM 812 O O . GLY A 1 116 ? 18.261 85.089 127.752 1.00 15.52 116 GLY A O 1
ATOM 813 N N . TYR A 1 117 ? 18.155 87.040 126.682 1.00 13.71 117 TYR A N 1
ATOM 814 C CA . TYR A 1 117 ? 18.255 87.795 127.921 1.00 15.10 117 TYR A CA 1
ATOM 815 C C . TYR A 1 117 ? 17.158 87.441 128.923 1.00 16.93 117 TYR A C 1
ATOM 816 O O . TYR A 1 117 ? 17.363 87.531 130.140 1.00 17.25 117 TYR A O 1
ATOM 825 N N . VAL A 1 118 ? 16.002 87.011 128.432 1.00 17.43 118 VAL A N 1
ATOM 826 C CA . VAL A 1 118 ? 14.923 86.653 129.356 1.00 20.36 118 VAL A CA 1
ATOM 827 C C . VAL A 1 118 ? 15.410 85.568 130.336 1.00 19.26 118 VAL A C 1
ATOM 828 O O . VAL A 1 118 ? 15.088 85.596 131.515 1.00 18.87 118 VAL A O 1
ATOM 832 N N . TYR A 1 119 ? 16.242 84.658 129.840 1.00 18.84 119 TYR A N 1
ATOM 833 C CA . TYR A 1 119 ? 16.807 83.582 130.647 1.00 17.84 119 TYR A CA 1
ATOM 834 C C . TYR A 1 119 ? 17.998 84.039 131.477 1.00 18.03 119 TYR A C 1
ATOM 835 O O . TYR A 1 119 ? 18.122 83.691 132.659 1.00 17.85 119 TYR A O 1
ATOM 844 N N . HIS A 1 120 ? 18.887 84.793 130.835 1.00 15.59 120 HIS A N 1
ATOM 845 C CA . HIS A 1 120 ? 20.103 85.271 131.468 1.00 15.98 120 HIS A CA 1
ATOM 846 C C . HIS A 1 120 ? 19.832 86.188 132.642 1.00 19.09 120 HIS A C 1
ATOM 847 O O . HIS A 1 120 ? 20.554 86.135 133.627 1.00 19.61 120 HIS A O 1
ATOM 854 N N . ALA A 1 121 ? 18.782 87.006 132.552 1.00 18.22 121 ALA A N 1
ATOM 855 C CA . ALA A 1 121 ? 18.406 87.887 133.650 1.00 19.30 121 ALA A CA 1
ATOM 856 C C . ALA A 1 121 ? 18.096 87.034 134.900 1.00 21.58 121 ALA A C 1
ATOM 857 O O . ALA A 1 121 ? 18.322 87.470 136.028 1.00 18.68 121 ALA A O 1
ATOM 859 N N . GLU A 1 122 ? 17.649 85.791 134.693 1.00 24.53 122 GLU A N 1
ATOM 860 C CA . GLU A 1 122 ? 17.324 84.881 135.796 1.00 26.57 122 GLU A CA 1
ATOM 861 C C . GLU A 1 122 ? 18.410 83.860 136.143 1.00 26.86 122 GLU A C 1
ATOM 862 O O . GLU A 1 122 ? 18.156 82.925 136.893 1.00 31.26 122 GLU A O 1
ATOM 868 N N . GLY A 1 123 ? 19.590 83.989 135.557 1.00 24.53 123 GLY A N 1
ATOM 869 C CA . GLY A 1 123 ? 20.663 83.059 135.863 1.00 20.87 123 GLY A CA 1
ATOM 870 C C . GLY A 1 123 ? 20.550 81.699 135.204 1.00 21.03 123 GLY A C 1
ATOM 871 O O . GLY A 1 123 ? 21.217 80.761 135.640 1.00 22.26 123 GLY A O 1
ATOM 872 N N . THR A 1 124 ? 19.766 81.595 134.131 1.00 19.53 124 THR A N 1
ATOM 873 C CA . THR A 1 124 ? 19.582 80.319 133.435 1.00 20.14 124 THR A CA 1
ATOM 874 C C . THR A 1 124 ? 19.899 80.393 131.937 1.00 18.33 124 THR A C 1
ATOM 875 O O . THR A 1 124 ? 20.307 81.436 131.430 1.00 17.24 124 THR A O 1
ATOM 879 N N . TYR A 1 125 ? 19.692 79.283 131.234 1.00 17.16 125 TYR A N 1
ATOM 880 C CA . TYR A 1 125 ? 19.945 79.183 129.796 1.00 19.54 125 TYR A CA 1
ATOM 881 C C . TYR A 1 125 ? 18.762 78.489 129.136 1.00 18.63 125 TYR A C 1
ATOM 882 O O . TYR A 1 125 ? 18.105 77.676 129.758 1.00 23.46 125 TYR A O 1
ATOM 891 N N . GLY A 1 126 ? 18.518 78.779 127.866 1.00 19.10 126 GLY A N 1
ATOM 892 C CA . GLY A 1 126 ? 17.417 78.152 127.157 1.00 15.35 126 GLY A CA 1
ATOM 893 C C . GLY A 1 126 ? 17.912 77.388 125.943 1.00 14.98 126 GLY A C 1
ATOM 894 O O . GLY A 1 126 ? 19.037 76.888 125.919 1.00 16.31 126 GLY A O 1
ATOM 895 N N . ALA A 1 127 ? 17.089 77.322 124.910 1.00 13.60 127 ALA A N 1
ATOM 896 C CA . ALA A 1 127 ? 17.454 76.602 123.696 1.00 14.81 127 ALA A CA 1
ATOM 897 C C . ALA A 1 127 ? 18.639 77.238 122.965 1.00 16.01 127 ALA A C 1
ATOM 898 O O . ALA A 1 127 ? 18.999 78.385 123.221 1.00 13.64 127 ALA A O 1
ATOM 900 N N . ARG A 1 128 ? 19.246 76.459 122.074 1.00 12.25 128 ARG A N 1
ATOM 901 C CA . ARG A 1 128 ? 20.319 76.918 121.208 1.00 12.30 128 ARG A CA 1
ATOM 902 C C . ARG A 1 128 ? 19.508 77.406 120.011 1.00 12.40 128 ARG A C 1
ATOM 903 O O . ARG A 1 128 ? 18.374 76.948 119.814 1.00 13.01 128 ARG A O 1
ATOM 911 N N . ILE A 1 129 ? 20.077 78.279 119.188 1.00 10.64 129 ILE A N 1
ATOM 912 C CA . ILE A 1 129 ? 19.344 78.747 118.012 1.00 11.11 129 ILE A CA 1
ATOM 913 C C . ILE A 1 129 ? 19.457 77.806 116.809 1.00 12.98 129 ILE A C 1
ATOM 914 O O . ILE A 1 129 ? 18.463 77.254 116.348 1.00 14.55 129 ILE A O 1
ATOM 919 N N . LEU A 1 130 ? 20.669 77.583 116.323 1.00 12.99 130 LEU A N 1
ATOM 920 C CA . LEU A 1 130 ? 20.842 76.778 115.127 1.00 13.78 130 LEU A CA 1
ATOM 921 C C . LEU A 1 130 ? 21.848 75.625 115.246 1.00 14.89 130 LEU A C 1
ATOM 922 O O . LEU A 1 130 ? 22.980 75.811 115.709 1.00 12.45 130 LEU A O 1
ATOM 927 N N . ARG A 1 131 ? 21.438 74.440 114.808 1.00 12.42 131 ARG A N 1
ATOM 928 C CA . ARG A 1 131 ? 22.332 73.291 114.838 1.00 14.01 131 ARG A CA 1
ATOM 929 C C . ARG A 1 131 ? 22.225 72.489 113.555 1.00 13.52 131 ARG A C 1
ATOM 930 O O . ARG A 1 131 ? 21.127 72.132 113.130 1.00 16.80 131 ARG A O 1
ATOM 938 N N . LEU A 1 132 ? 23.356 72.280 112.893 1.00 9.82 132 LEU A N 1
ATOM 939 C CA . LEU A 1 132 ? 23.389 71.484 111.676 1.00 10.81 132 LEU A CA 1
ATOM 940 C C . LEU A 1 132 ? 24.138 70.215 112.074 1.00 14.51 132 LEU A C 1
ATOM 941 O O . LEU A 1 132 ? 25.211 70.298 112.679 1.00 14.06 132 LEU A O 1
ATOM 946 N N . THR A 1 133 ? 23.544 69.052 111.810 1.00 13.71 133 THR A N 1
ATOM 947 C CA . THR A 1 133 ? 24.164 67.771 112.171 1.00 13.12 133 THR A CA 1
ATOM 948 C C . THR A 1 133 ? 24.184 66.870 110.965 1.00 15.40 133 THR A C 1
ATOM 949 O O . THR A 1 133 ? 23.145 66.596 110.352 1.00 12.56 133 THR A O 1
ATOM 953 N N . ASP A 1 134 ? 25.374 66.432 110.594 1.00 15.80 134 ASP A N 1
ATOM 954 C CA . ASP A 1 134 ? 25.489 65.555 109.464 1.00 19.15 134 ASP A CA 1
ATOM 955 C C . ASP A 1 134 ? 24.929 66.161 108.181 1.00 17.43 134 ASP A C 1
ATOM 956 O O . ASP A 1 134 ? 24.131 65.533 107.470 1.00 15.44 134 ASP A O 1
ATOM 961 N N . VAL A 1 135 ? 25.315 67.405 107.919 1.00 16.84 135 VAL A N 1
ATOM 962 C CA . VAL A 1 135 ? 24.905 68.127 106.716 1.00 14.78 135 VAL A CA 1
ATOM 963 C C . VAL A 1 135 ? 26.165 68.191 105.874 1.00 13.41 135 VAL A C 1
ATOM 964 O O . VAL A 1 135 ? 27.261 68.472 106.391 1.00 11.82 135 VAL A O 1
ATOM 968 N N . THR A 1 136 ? 26.017 67.919 104.586 1.00 14.12 136 THR A N 1
ATOM 969 C CA . THR A 1 136 ? 27.145 67.884 103.674 1.00 16.02 136 THR A CA 1
ATOM 970 C C . THR A 1 136 ? 26.904 68.689 102.402 1.00 15.44 136 THR A C 1
ATOM 971 O O . THR A 1 136 ? 25.793 68.665 101.855 1.00 17.30 136 THR A O 1
ATOM 975 N N . HIS A 1 137 ? 27.958 69.354 101.909 1.00 15.14 137 HIS A N 1
ATOM 976 C CA . HIS A 1 137 ? 27.894 70.202 100.703 1.00 13.55 137 HIS A CA 1
ATOM 977 C C . HIS A 1 137 ? 26.880 71.303 100.968 1.00 16.33 137 HIS A C 1
ATOM 978 O O . HIS A 1 137 ? 25.776 71.290 100.408 1.00 16.74 137 HIS A O 1
ATOM 985 N N . PHE A 1 138 ? 27.272 72.282 101.779 1.00 16.16 138 PHE A N 1
ATOM 986 C CA . PHE A 1 138 ? 26.358 73.352 102.156 1.00 13.43 138 PHE A CA 1
ATOM 987 C C . PHE A 1 138 ? 27.042 74.691 102.395 1.00 14.92 138 PHE A C 1
ATOM 988 O O . PHE A 1 138 ? 28.268 74.781 102.463 1.00 12.97 138 PHE A O 1
ATOM 996 N N . SER A 1 139 ? 26.230 75.726 102.566 1.00 13.38 139 SER A N 1
ATOM 997 C CA . SER A 1 139 ? 26.751 77.039 102.911 1.00 13.05 139 SER A CA 1
ATOM 998 C C . SER A 1 139 ? 25.677 77.724 103.736 1.00 11.93 139 SER A C 1
ATOM 999 O O . SER A 1 139 ? 24.482 77.440 103.603 1.00 12.52 139 SER A O 1
ATOM 1002 N N . VAL A 1 140 ? 26.123 78.517 104.684 1.00 8.50 140 VAL A N 1
ATOM 1003 C CA . VAL A 1 140 ? 25.229 79.272 105.530 1.00 9.80 140 VAL A CA 1
ATOM 1004 C C . VAL A 1 140 ? 25.834 80.663 105.448 1.00 11.47 140 VAL A C 1
ATOM 1005 O O . VAL A 1 140 ? 27.026 80.849 105.700 1.00 12.25 140 VAL A O 1
ATOM 1009 N N . HIS A 1 141 ? 25.053 81.635 105.007 1.00 10.93 141 HIS A N 1
ATOM 1010 C CA . HIS A 1 141 ? 25.603 82.974 104.862 1.00 12.19 141 HIS A CA 1
ATOM 1011 C C . HIS A 1 141 ? 24.546 84.051 104.798 1.00 14.09 141 HIS A C 1
ATOM 1012 O O . HIS A 1 141 ? 23.371 83.779 104.516 1.00 14.22 141 HIS A O 1
ATOM 1019 N N . ASP A 1 142 ? 24.990 85.281 105.024 1.00 12.93 142 ASP A N 1
ATOM 1020 C CA . ASP A 1 142 ? 24.127 86.439 104.957 1.00 13.00 142 ASP A CA 1
ATOM 1021 C C . ASP A 1 142 ? 22.965 86.436 105.914 1.00 12.87 142 ASP A C 1
ATOM 1022 O O . ASP A 1 142 ? 21.884 86.893 105.571 1.00 14.20 142 ASP A O 1
ATOM 1027 N N . ILE A 1 143 ? 23.174 85.906 107.110 1.00 14.12 143 ILE A N 1
ATOM 1028 C CA . ILE A 1 143 ? 22.114 85.900 108.094 1.00 12.57 143 ILE A CA 1
ATOM 1029 C C . ILE A 1 143 ? 22.674 86.421 109.407 1.00 12.10 143 ILE A C 1
ATOM 1030 O O . ILE A 1 143 ? 23.893 86.471 109.600 1.00 11.00 143 ILE A O 1
ATOM 1035 N N . ILE A 1 144 ? 21.775 86.795 110.303 1.00 10.43 144 ILE A N 1
ATOM 1036 C CA . ILE A 1 144 ? 22.129 87.364 111.591 1.00 12.55 144 ILE A CA 1
ATOM 1037 C C . ILE A 1 144 ? 21.498 86.534 112.710 1.00 11.12 144 ILE A C 1
ATOM 1038 O O . ILE A 1 144 ? 20.321 86.168 112.619 1.00 14.65 144 ILE A O 1
ATOM 1043 N N . LEU A 1 145 ? 22.286 86.204 113.732 1.00 11.65 145 LEU A N 1
ATOM 1044 C CA . LEU A 1 145 ? 21.806 85.425 114.880 1.00 9.97 145 LEU A CA 1
ATOM 1045 C C . LEU A 1 145 ? 22.028 86.307 116.097 1.00 10.28 145 LEU A C 1
ATOM 1046 O O . LEU A 1 145 ? 23.158 86.741 116.375 1.00 11.86 145 LEU A O 1
ATOM 1051 N N . VAL A 1 146 ? 20.952 86.575 116.825 1.00 10.57 146 VAL A N 1
ATOM 1052 C CA . VAL A 1 146 ? 21.031 87.467 117.959 1.00 9.61 146 VAL A CA 1
ATOM 1053 C C . VAL A 1 146 ? 20.496 86.890 119.250 1.00 9.89 146 VAL A C 1
ATOM 1054 O O . VAL A 1 146 ? 19.457 86.233 119.262 1.00 13.13 146 VAL A O 1
ATOM 1058 N N . ASP A 1 147 ? 21.239 87.137 120.328 1.00 9.02 147 ASP A N 1
ATOM 1059 C CA . ASP A 1 147 ? 20.886 86.761 121.685 1.00 13.40 147 ASP A CA 1
ATOM 1060 C C . ASP A 1 147 ? 20.329 85.343 121.889 1.00 15.01 147 ASP A C 1
ATOM 1061 O O . ASP A 1 147 ? 19.192 85.172 122.335 1.00 12.92 147 ASP A O 1
ATOM 1066 N N . ALA A 1 148 ? 21.135 84.334 121.579 1.00 11.86 148 ALA A N 1
ATOM 1067 C CA . ALA A 1 148 ? 20.715 82.947 121.793 1.00 11.83 148 ALA A CA 1
ATOM 1068 C C . ALA A 1 148 ? 20.580 82.662 123.289 1.00 10.09 148 ALA A C 1
ATOM 1069 O O . ALA A 1 148 ? 21.348 83.181 124.098 1.00 9.42 148 ALA A O 1
ATOM 1071 N N . PRO A 1 149 ? 19.550 81.899 123.685 1.00 10.56 149 PRO A N 1
ATOM 1072 C CA . PRO A 1 149 ? 19.421 81.600 125.117 1.00 10.68 149 PRO A CA 1
ATOM 1073 C C . PRO A 1 149 ? 20.659 80.782 125.548 1.00 11.81 149 PRO A C 1
ATOM 1074 O O . PRO A 1 149 ? 21.103 80.851 126.700 1.00 12.24 149 PRO A O 1
ATOM 1078 N N . ALA A 1 150 ? 21.228 80.043 124.595 1.00 10.35 150 ALA A N 1
ATOM 1079 C CA . ALA A 1 150 ? 22.430 79.244 124.831 1.00 11.58 150 ALA A CA 1
ATOM 1080 C C . ALA A 1 150 ? 23.400 79.409 123.641 1.00 11.91 150 ALA A C 1
ATOM 1081 O O . ALA A 1 150 ? 23.865 80.518 123.375 1.00 14.18 150 ALA A O 1
ATOM 1083 N N . PHE A 1 151 ? 23.682 78.335 122.904 1.00 12.48 151 PHE A N 1
ATOM 1084 C CA . PHE A 1 151 ? 24.599 78.403 121.758 1.00 12.37 151 PHE A CA 1
ATOM 1085 C C . PHE A 1 151 ? 23.919 79.045 120.586 1.00 10.68 151 PHE A C 1
ATOM 1086 O O . PHE A 1 151 ? 22.696 78.934 120.445 1.00 12.29 151 PHE A O 1
ATOM 1094 N N . HIS A 1 152 ? 24.712 79.680 119.721 1.00 10.70 152 HIS A N 1
ATOM 1095 C CA . HIS A 1 152 ? 24.182 80.325 118.518 1.00 10.66 152 HIS A CA 1
ATOM 1096 C C . HIS A 1 152 ? 24.198 79.427 117.284 1.00 11.72 152 HIS A C 1
ATOM 1097 O O . HIS A 1 152 ? 23.149 79.186 116.685 1.00 12.64 152 HIS A O 1
ATOM 1104 N N . PHE A 1 153 ? 25.362 78.871 116.945 1.00 11.59 153 PHE A N 1
ATOM 1105 C CA . PHE A 1 153 ? 25.488 78.058 115.734 1.00 12.31 153 PHE A CA 1
ATOM 1106 C C . PHE A 1 153 ? 26.514 76.931 115.941 1.00 13.88 153 PHE A C 1
ATOM 1107 O O . PHE A 1 153 ? 27.691 77.181 116.218 1.00 11.91 153 PHE A O 1
ATOM 1115 N N . THR A 1 154 ? 26.038 75.694 115.818 1.00 11.41 154 THR A N 1
ATOM 1116 C CA . THR A 1 154 ? 26.864 74.508 115.972 1.00 10.18 154 THR A CA 1
ATOM 1117 C C . THR A 1 154 ? 26.778 73.665 114.719 1.00 10.63 154 THR A C 1
ATOM 1118 O O . THR A 1 154 ? 25.689 73.456 114.177 1.00 13.16 154 THR A O 1
ATOM 1122 N N . MET A 1 155 ? 27.929 73.205 114.248 1.00 11.70 155 MET A N 1
ATOM 1123 C CA . MET A 1 155 ? 27.990 72.326 113.095 1.00 10.40 155 MET A CA 1
ATOM 1124 C C . MET A 1 155 ? 28.553 71.028 113.655 1.00 11.20 155 MET A C 1
ATOM 1125 O O . MET A 1 155 ? 29.724 70.951 114.040 1.00 11.01 155 MET A O 1
ATOM 1130 N N . ASP A 1 156 ? 27.657 70.067 113.834 1.00 9.00 156 ASP A N 1
ATOM 1131 C CA . ASP A 1 156 ? 27.972 68.763 114.402 1.00 9.89 156 ASP A CA 1
ATOM 1132 C C . ASP A 1 156 ? 28.192 67.765 113.282 1.00 11.60 156 ASP A C 1
ATOM 1133 O O . ASP A 1 156 ? 27.256 67.389 112.579 1.00 15.38 156 ASP A O 1
ATOM 1138 N N . THR A 1 157 ? 29.448 67.387 113.075 1.00 13.77 157 THR A N 1
ATOM 1139 C CA . THR A 1 157 ? 29.806 66.398 112.053 1.00 12.21 157 THR A CA 1
ATOM 1140 C C . THR A 1 157 ? 29.290 66.774 110.679 1.00 12.70 157 THR A C 1
ATOM 1141 O O . THR A 1 157 ? 28.511 66.040 110.081 1.00 14.91 157 THR A O 1
ATOM 1145 N N . CYS A 1 158 ? 29.722 67.927 110.182 1.00 10.21 158 CYS A N 1
ATOM 1146 C CA . CYS A 1 158 ? 29.307 68.384 108.872 1.00 11.15 158 CYS A CA 1
ATOM 1147 C C . CYS A 1 158 ? 30.528 68.377 107.988 1.00 9.04 158 CYS A C 1
ATOM 1148 O O . CYS A 1 158 ? 31.647 68.240 108.482 1.00 11.70 158 CYS A O 1
ATOM 1151 N N . SER A 1 159 ? 30.323 68.488 106.683 1.00 10.36 159 SER A N 1
ATOM 1152 C CA . SER A 1 159 ? 31.449 68.499 105.767 1.00 14.06 159 SER A CA 1
ATOM 1153 C C . SER A 1 159 ? 31.184 69.217 104.458 1.00 12.86 159 SER A C 1
ATOM 1154 O O . SER A 1 159 ? 30.029 69.385 104.051 1.00 13.14 159 SER A O 1
ATOM 1157 N N . ASP A 1 160 ? 32.271 69.681 103.839 1.00 8.66 160 ASP A N 1
ATOM 1158 C CA . ASP A 1 160 ? 32.241 70.396 102.572 1.00 11.17 160 ASP A CA 1
ATOM 1159 C C . ASP A 1 160 ? 31.306 71.585 102.711 1.00 12.66 160 ASP A C 1
ATOM 1160 O O . ASP A 1 160 ? 30.358 71.755 101.921 1.00 13.25 160 ASP A O 1
ATOM 1165 N N . GLY A 1 161 ? 31.585 72.415 103.716 1.00 13.69 161 GLY A N 1
ATOM 1166 C CA . GLY A 1 161 ? 30.731 73.561 103.967 1.00 14.19 161 GLY A CA 1
ATOM 1167 C C . GLY A 1 161 ? 31.451 74.890 103.975 1.00 15.80 161 GLY A C 1
ATOM 1168 O O . GLY A 1 161 ? 32.671 74.936 104.129 1.00 15.10 161 GLY A O 1
ATOM 1169 N N . GLU A 1 162 ? 30.702 75.967 103.741 1.00 15.01 162 GLU A N 1
ATOM 1170 C CA . GLU A 1 162 ? 31.252 77.319 103.749 1.00 13.10 162 GLU A CA 1
ATOM 1171 C C . GLU A 1 162 ? 30.288 78.176 104.533 1.00 10.74 162 GLU A C 1
ATOM 1172 O O . GLU A 1 162 ? 29.070 78.147 104.311 1.00 12.32 162 GLU A O 1
ATOM 1178 N N . VAL A 1 163 ? 30.827 78.892 105.501 1.00 10.16 163 VAL A N 1
ATOM 1179 C CA . VAL A 1 163 ? 30.032 79.749 106.362 1.00 11.87 163 VAL A CA 1
ATOM 1180 C C . VAL A 1 163 ? 30.668 81.130 106.265 1.00 13.18 163 VAL A C 1
ATOM 1181 O O . VAL A 1 163 ? 31.879 81.270 106.449 1.00 13.66 163 VAL A O 1
ATOM 1185 N N . TYR A 1 164 ? 29.872 82.138 105.927 1.00 13.03 164 TYR A N 1
ATOM 1186 C CA . TYR A 1 164 ? 30.411 83.489 105.774 1.00 13.06 164 TYR A CA 1
ATOM 1187 C C . TYR A 1 164 ? 29.347 84.595 105.779 1.00 13.51 164 TYR A C 1
ATOM 1188 O O . TYR A 1 164 ? 28.152 84.322 105.647 1.00 15.47 164 TYR A O 1
ATOM 1197 N N . ASN A 1 165 ? 29.802 85.841 105.904 1.00 14.55 165 ASN A N 1
ATOM 1198 C CA . ASN A 1 165 ? 28.926 87.013 105.910 1.00 13.47 165 ASN A CA 1
ATOM 1199 C C . ASN A 1 165 ? 27.825 86.865 106.949 1.00 13.63 165 ASN A C 1
ATOM 1200 O O . ASN A 1 165 ? 26.626 86.841 106.626 1.00 15.82 165 ASN A O 1
ATOM 1205 N N . MET A 1 166 ? 28.246 86.748 108.202 1.00 10.46 166 MET A N 1
ATOM 1206 C CA . MET A 1 166 ? 27.320 86.594 109.300 1.00 12.41 166 MET A CA 1
ATOM 1207 C C . MET A 1 166 ? 27.730 87.475 110.452 1.00 10.95 166 MET A C 1
ATOM 1208 O O . MET A 1 166 ? 28.918 87.742 110.647 1.00 10.40 166 MET A O 1
ATOM 1213 N N . ALA A 1 167 ? 26.731 87.887 111.226 1.00 8.07 167 ALA A N 1
ATOM 1214 C CA . ALA A 1 167 ? 26.936 88.677 112.426 1.00 9.91 167 ALA A CA 1
ATOM 1215 C C . ALA A 1 167 ? 26.200 87.847 113.488 1.00 10.87 167 ALA A C 1
ATOM 1216 O O . ALA A 1 167 ? 25.088 87.362 113.238 1.00 12.28 167 ALA A O 1
ATOM 1218 N N . ILE A 1 168 ? 26.871 87.599 114.608 1.00 10.44 168 ILE A N 1
ATOM 1219 C CA . ILE A 1 168 ? 26.342 86.830 115.727 1.00 10.67 168 ILE A CA 1
ATOM 1220 C C . ILE A 1 168 ? 26.586 87.721 116.928 1.00 12.35 168 ILE A C 1
ATOM 1221 O O . ILE A 1 168 ? 27.733 88.101 117.224 1.00 15.08 168 ILE A O 1
ATOM 1226 N N . ARG A 1 169 ? 25.510 88.099 117.598 1.00 11.44 169 ARG A N 1
ATOM 1227 C CA . ARG A 1 169 ? 25.645 88.981 118.736 1.00 12.24 169 ARG A CA 1
ATOM 1228 C C . ARG A 1 169 ? 24.815 88.469 119.886 1.00 12.52 169 ARG A C 1
ATOM 1229 O O . ARG A 1 169 ? 23.586 88.511 119.828 1.00 12.05 169 ARG A O 1
ATOM 1237 N N . GLY A 1 170 ? 25.493 88.044 120.951 1.00 13.08 170 GLY A N 1
ATOM 1238 C CA . GLY A 1 170 ? 24.826 87.517 122.124 1.00 9.15 170 GLY A CA 1
ATOM 1239 C C . GLY A 1 170 ? 25.213 88.209 123.413 1.00 13.14 170 GLY A C 1
ATOM 1240 O O . GLY A 1 170 ? 25.954 89.200 123.399 1.00 13.02 170 GLY A O 1
ATOM 1241 N N . GLY A 1 171 ? 24.725 87.660 124.525 1.00 11.12 171 GLY A N 1
ATOM 1242 C CA . GLY A 1 171 ? 24.971 88.220 125.840 1.00 13.37 171 GLY A CA 1
ATOM 1243 C C . GLY A 1 171 ? 26.394 88.144 126.346 1.00 15.40 171 GLY A C 1
ATOM 1244 O O . GLY A 1 171 ? 27.218 87.364 125.849 1.00 18.80 171 GLY A O 1
ATOM 1245 N N . ASN A 1 172 ? 26.646 88.862 127.428 1.00 14.07 172 ASN A N 1
ATOM 1246 C CA . ASN A 1 172 ? 27.977 88.940 128.001 1.00 16.17 172 ASN A CA 1
ATOM 1247 C C . ASN A 1 172 ? 28.314 87.936 129.098 1.00 16.26 172 ASN A C 1
ATOM 1248 O O . ASN A 1 172 ? 28.603 88.321 130.237 1.00 19.14 172 ASN A O 1
ATOM 1253 N N . GLU A 1 173 ? 28.288 86.650 128.756 1.00 16.18 173 GLU A N 1
ATOM 1254 C CA . GLU A 1 173 ? 28.636 85.598 129.709 1.00 15.32 173 GLU A CA 1
ATOM 1255 C C . GLU A 1 173 ? 28.984 84.324 128.962 1.00 14.65 173 GLU A C 1
ATOM 1256 O O . GLU A 1 173 ? 28.784 84.239 127.741 1.00 13.67 173 GLU A O 1
ATOM 1262 N N . GLY A 1 174 ? 29.578 83.374 129.686 1.00 16.11 174 GLY A N 1
ATOM 1263 C CA . GLY A 1 174 ? 29.942 82.085 129.121 1.00 14.83 174 GLY A CA 1
ATOM 1264 C C . GLY A 1 174 ? 28.697 81.255 128.832 1.00 13.50 174 GLY A C 1
ATOM 1265 O O . GLY A 1 174 ? 27.614 81.554 129.319 1.00 14.86 174 GLY A O 1
ATOM 1266 N N . GLY A 1 175 ? 28.850 80.203 128.040 1.00 13.48 175 GLY A N 1
ATOM 1267 C CA . GLY A 1 175 ? 27.730 79.361 127.674 1.00 12.65 175 GLY A CA 1
ATOM 1268 C C . GLY A 1 175 ? 26.977 79.870 126.455 1.00 13.32 175 GLY A C 1
ATOM 1269 O O . GLY A 1 175 ? 26.028 79.235 126.013 1.00 13.51 175 GLY A O 1
ATOM 1270 N N . LEU A 1 176 ? 27.407 80.984 125.878 1.00 12.30 176 LEU A N 1
ATOM 1271 C CA . LEU A 1 176 ? 26.713 81.537 124.716 1.00 12.63 176 LEU A CA 1
ATOM 1272 C C . LEU A 1 176 ? 27.567 81.446 123.446 1.00 14.00 176 LEU A C 1
ATOM 1273 O O . LEU A 1 176 ? 27.640 82.404 122.668 1.00 14.73 176 LEU A O 1
ATOM 1278 N N . ASP A 1 177 ? 28.142 80.270 123.201 1.00 12.84 177 ASP A N 1
ATOM 1279 C CA . ASP A 1 177 ? 29.026 80.034 122.045 1.00 10.21 177 ASP A CA 1
ATOM 1280 C C . ASP A 1 177 ? 28.550 80.634 120.742 1.00 10.61 177 ASP A C 1
ATOM 1281 O O . ASP A 1 177 ? 27.360 80.552 120.426 1.00 11.84 177 ASP A O 1
ATOM 1286 N N . GLY A 1 178 ? 29.494 81.146 119.947 1.00 9.11 178 GLY A N 1
ATOM 1287 C CA . GLY A 1 178 ? 29.170 81.723 118.653 1.00 8.03 178 GLY A CA 1
ATOM 1288 C C . GLY A 1 178 ? 29.064 80.608 117.630 1.00 10.66 178 GLY A C 1
ATOM 1289 O O . GLY A 1 178 ? 27.964 80.148 117.282 1.00 11.92 178 GLY A O 1
ATOM 1290 N N . ILE A 1 179 ? 30.212 80.161 117.136 1.00 12.05 179 ILE A N 1
ATOM 1291 C CA . ILE A 1 179 ? 30.246 79.068 116.176 1.00 11.89 179 ILE A CA 1
ATOM 1292 C C . ILE A 1 179 ? 31.139 77.938 116.692 1.00 13.15 179 ILE A C 1
ATOM 1293 O O . ILE A 1 179 ? 32.307 78.168 117.006 1.00 10.95 179 ILE A O 1
ATOM 1298 N N . ASP A 1 180 ? 30.555 76.747 116.835 1.00 12.04 180 ASP A N 1
ATOM 1299 C CA . ASP A 1 180 ? 31.266 75.538 117.259 1.00 9.54 180 ASP A CA 1
ATOM 1300 C C . ASP A 1 180 ? 31.214 74.625 116.045 1.00 11.36 180 ASP A C 1
ATOM 1301 O O . ASP A 1 180 ? 30.132 74.364 115.502 1.00 11.19 180 ASP A O 1
ATOM 1306 N N . VAL A 1 181 ? 32.362 74.092 115.645 1.00 9.89 181 VAL A N 1
ATOM 1307 C CA . VAL A 1 181 ? 32.391 73.256 114.464 1.00 13.53 181 VAL A CA 1
ATOM 1308 C C . VAL A 1 181 ? 33.332 72.060 114.524 1.00 14.64 181 VAL A C 1
ATOM 1309 O O . VAL A 1 181 ? 34.424 72.134 115.095 1.00 14.10 181 VAL A O 1
ATOM 1313 N N . TRP A 1 182 ? 32.834 70.929 114.042 1.00 14.87 182 TRP A N 1
ATOM 1314 C CA . TRP A 1 182 ? 33.640 69.728 113.917 1.00 13.20 182 TRP A CA 1
ATOM 1315 C C . TRP A 1 182 ? 33.121 69.008 112.691 1.00 15.15 182 TRP A C 1
ATOM 1316 O O . TRP A 1 182 ? 31.943 69.133 112.319 1.00 15.27 182 TRP A O 1
ATOM 1327 N N . GLY A 1 183 ? 34.043 68.372 111.987 1.00 14.48 183 GLY A N 1
ATOM 1328 C CA . GLY A 1 183 ? 33.710 67.678 110.765 1.00 14.26 183 GLY A CA 1
ATOM 1329 C C . GLY A 1 183 ? 34.913 67.847 109.863 1.00 14.23 183 GLY A C 1
ATOM 1330 O O . GLY A 1 183 ? 36.039 68.004 110.359 1.00 16.59 183 GLY A O 1
ATOM 1331 N N . SER A 1 184 ? 34.694 67.844 108.554 1.00 13.22 184 SER A N 1
ATOM 1332 C CA . SER A 1 184 ? 35.800 67.996 107.628 1.00 16.82 184 SER A CA 1
ATOM 1333 C C . SER A 1 184 ? 35.508 68.864 106.450 1.00 15.42 184 SER A C 1
ATOM 1334 O O . SER A 1 184 ? 34.383 68.908 105.944 1.00 14.88 184 SER A O 1
ATOM 1337 N N . ASN A 1 185 ? 36.572 69.507 105.986 1.00 14.61 185 ASN A N 1
ATOM 1338 C CA . ASN A 1 185 ? 36.530 70.379 104.825 1.00 15.98 185 ASN A CA 1
ATOM 1339 C C . ASN A 1 185 ? 35.479 71.487 104.946 1.00 13.32 185 ASN A C 1
ATOM 1340 O O . ASN A 1 185 ? 34.507 71.544 104.191 1.00 11.31 185 ASN A O 1
ATOM 1345 N N . ILE A 1 186 ? 35.689 72.359 105.923 1.00 15.34 186 ILE A N 1
ATOM 1346 C CA . ILE A 1 186 ? 34.790 73.479 106.180 1.00 14.96 186 ILE A CA 1
ATOM 1347 C C . ILE A 1 186 ? 35.585 74.792 106.144 1.00 14.45 186 ILE A C 1
ATOM 1348 O O . ILE A 1 186 ? 36.684 74.897 106.710 1.00 11.37 186 ILE A O 1
ATOM 1353 N N . TRP A 1 187 ? 35.037 75.770 105.430 1.00 13.27 187 TRP A N 1
ATOM 1354 C CA . TRP A 1 187 ? 35.649 77.083 105.285 1.00 13.08 187 TRP A CA 1
ATOM 1355 C C . TRP A 1 187 ? 34.788 78.150 105.961 1.00 13.68 187 TRP A C 1
ATOM 1356 O O . TRP A 1 187 ? 33.658 78.381 105.535 1.00 16.15 187 TRP A O 1
ATOM 1367 N N . VAL A 1 188 ? 35.299 78.749 107.038 1.00 13.52 188 VAL A N 1
ATOM 1368 C CA . VAL A 1 188 ? 34.599 79.813 107.747 1.00 12.09 188 VAL A CA 1
ATOM 1369 C C . VAL A 1 188 ? 35.379 81.107 107.543 1.00 12.44 188 VAL A C 1
ATOM 1370 O O . VAL A 1 188 ? 36.576 81.182 107.831 1.00 14.69 188 VAL A O 1
ATOM 1374 N N . HIS A 1 189 ? 34.714 82.125 107.022 1.00 12.94 189 HIS A N 1
ATOM 1375 C CA . HIS A 1 189 ? 35.378 83.405 106.792 1.00 12.64 189 HIS A CA 1
ATOM 1376 C C . HIS A 1 189 ? 34.397 84.579 106.843 1.00 14.40 189 HIS A C 1
ATOM 1377 O O . HIS A 1 189 ? 33.209 84.410 106.556 1.00 12.39 189 HIS A O 1
ATOM 1384 N N . ASP A 1 190 ? 34.897 85.764 107.211 1.00 13.22 190 ASP A N 1
ATOM 1385 C CA . ASP A 1 190 ? 34.077 86.984 107.256 1.00 12.38 190 ASP A CA 1
ATOM 1386 C C . ASP A 1 190 ? 32.858 86.840 108.172 1.00 10.36 190 ASP A C 1
ATOM 1387 O O . ASP A 1 190 ? 31.702 86.908 107.736 1.00 11.05 190 ASP A O 1
ATOM 1392 N N . VAL A 1 191 ? 33.148 86.680 109.454 1.00 10.64 191 VAL A N 1
ATOM 1393 C CA . VAL A 1 191 ? 32.133 86.492 110.462 1.00 9.58 191 VAL A CA 1
ATOM 1394 C C . VAL A 1 191 ? 32.552 87.340 111.637 1.00 8.55 191 VAL A C 1
ATOM 1395 O O . VAL A 1 191 ? 33.742 87.468 111.919 1.00 10.52 191 VAL A O 1
ATOM 1399 N N . GLU A 1 192 ? 31.573 87.942 112.297 1.00 8.27 192 GLU A N 1
ATOM 1400 C CA . GLU A 1 192 ? 31.828 88.746 113.470 1.00 9.62 192 GLU A CA 1
ATOM 1401 C C . GLU A 1 192 ? 31.020 88.143 114.609 1.00 9.67 192 GLU A C 1
ATOM 1402 O O . GLU A 1 192 ? 29.836 87.839 114.437 1.00 11.06 192 GLU A O 1
ATOM 1408 N N . VAL A 1 193 ? 31.643 88.004 115.774 1.00 9.31 193 VAL A N 1
ATOM 1409 C CA . VAL A 1 193 ? 30.989 87.434 116.948 1.00 9.44 193 VAL A CA 1
ATOM 1410 C C . VAL A 1 193 ? 31.167 88.293 118.199 1.00 10.11 193 VAL A C 1
ATOM 1411 O O . VAL A 1 193 ? 32.275 88.792 118.460 1.00 11.80 193 VAL A O 1
ATOM 1415 N N . THR A 1 194 ? 30.079 88.432 118.965 1.00 9.45 194 THR A N 1
ATOM 1416 C CA . THR A 1 194 ? 30.057 89.156 120.246 1.00 11.29 194 THR A CA 1
ATOM 1417 C C . THR A 1 194 ? 29.323 88.243 121.224 1.00 10.47 194 THR A C 1
ATOM 1418 O O . THR A 1 194 ? 28.252 87.729 120.901 1.00 11.78 194 THR A O 1
ATOM 1422 N N . ASN A 1 195 ? 29.896 88.053 122.406 1.00 9.80 195 ASN A N 1
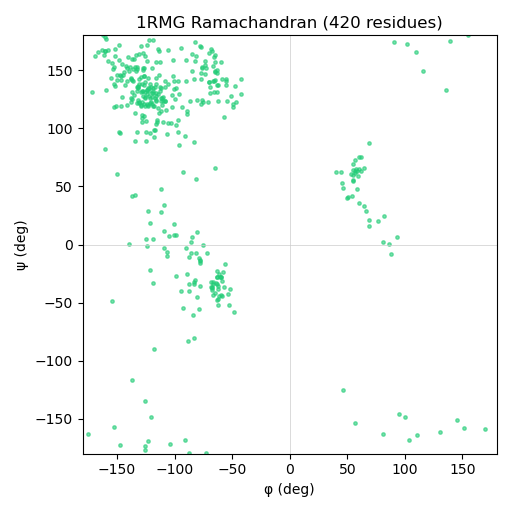ATOM 1423 C CA . ASN A 1 195 ? 29.346 87.197 123.455 1.00 12.84 195 ASN A CA 1
ATOM 1424 C C . ASN A 1 195 ? 30.460 87.102 124.484 1.00 14.86 195 ASN A C 1
ATOM 1425 O O . ASN A 1 195 ? 31.285 88.011 124.567 1.00 17.19 195 ASN A O 1
ATOM 1430 N N . LYS A 1 196 ? 30.454 86.075 125.329 1.00 13.91 196 LYS A N 1
ATOM 1431 C CA . LYS A 1 196 ? 31.581 85.892 126.238 1.00 12.36 196 LYS A CA 1
ATOM 1432 C C . LYS A 1 196 ? 31.974 84.416 126.301 1.00 13.87 196 LYS A C 1
ATOM 1433 O O . LYS A 1 196 ? 32.231 83.865 127.372 1.00 17.61 196 LYS A O 1
ATOM 1439 N N . ASP A 1 197 ? 31.980 83.772 125.141 1.00 11.99 197 ASP A N 1
ATOM 1440 C CA . ASP A 1 197 ? 32.378 82.372 125.030 1.00 13.26 197 ASP A CA 1
ATOM 1441 C C . ASP A 1 197 ? 32.930 82.145 123.626 1.00 12.44 197 ASP A C 1
ATOM 1442 O O . ASP A 1 197 ? 33.312 83.115 122.972 1.00 12.34 197 ASP A O 1
ATOM 1447 N N . GLU A 1 198 ? 32.922 80.905 123.132 1.00 9.98 198 GLU A N 1
ATOM 1448 C CA . GLU A 1 198 ? 33.496 80.614 121.823 1.00 9.85 198 GLU A CA 1
ATOM 1449 C C . GLU A 1 198 ? 33.197 81.611 120.714 1.00 10.37 198 GLU A C 1
ATOM 1450 O O . GLU A 1 198 ? 32.043 81.993 120.514 1.00 11.51 198 GLU A O 1
ATOM 1456 N N . CYS A 1 199 ? 34.246 82.055 120.021 1.00 10.84 199 CYS A N 1
ATOM 1457 C CA . CYS A 1 199 ? 34.086 82.950 118.876 1.00 9.72 199 CYS A CA 1
ATOM 1458 C C . CYS A 1 199 ? 33.913 81.949 117.708 1.00 11.42 199 CYS A C 1
ATOM 1459 O O . CYS A 1 199 ? 32.787 81.675 117.291 1.00 12.47 199 CYS A O 1
ATOM 1462 N N . VAL A 1 200 ? 35.000 81.417 117.155 1.00 9.97 200 VAL A N 1
ATOM 1463 C CA . VAL A 1 200 ? 34.877 80.368 116.135 1.00 10.78 200 VAL A CA 1
ATOM 1464 C C . VAL A 1 200 ? 35.808 79.288 116.702 1.00 11.43 200 VAL A C 1
ATOM 1465 O O . VAL A 1 200 ? 37.024 79.468 116.772 1.00 9.38 200 VAL A O 1
ATOM 1469 N N . THR A 1 201 ? 35.214 78.206 117.179 1.00 10.06 201 THR A N 1
ATOM 1470 C CA . THR A 1 201 ? 35.938 77.127 117.837 1.00 11.47 201 THR A CA 1
ATOM 1471 C C . THR A 1 201 ? 35.808 75.751 117.179 1.00 12.93 201 THR A C 1
ATOM 1472 O O . THR A 1 201 ? 34.708 75.332 116.790 1.00 11.47 201 THR A O 1
ATOM 1476 N N . VAL A 1 202 ? 36.941 75.059 117.068 1.00 13.35 202 VAL A N 1
ATOM 1477 C CA . VAL A 1 202 ? 37.010 73.728 116.470 1.00 12.51 202 VAL A CA 1
ATOM 1478 C C . VAL A 1 202 ? 37.014 72.659 117.566 1.00 13.20 202 VAL A C 1
ATOM 1479 O O . VAL A 1 202 ? 37.686 72.798 118.599 1.00 12.37 202 VAL A O 1
ATOM 1483 N N . LYS A 1 203 ? 36.215 71.621 117.370 1.00 12.30 203 LYS A N 1
ATOM 1484 C CA . LYS A 1 203 ? 36.150 70.527 118.332 1.00 13.69 203 LYS A CA 1
ATOM 1485 C C . LYS A 1 203 ? 36.583 69.238 117.628 1.00 14.16 203 LYS A C 1
ATOM 1486 O O . LYS A 1 203 ? 36.847 69.248 116.433 1.00 14.58 203 LYS A O 1
ATOM 1492 N N . SER A 1 204 ? 36.663 68.137 118.361 1.00 14.45 204 SER A N 1
ATOM 1493 C CA . SER A 1 204 ? 37.107 66.869 117.783 1.00 13.63 204 SER A CA 1
ATOM 1494 C C . SER A 1 204 ? 35.931 65.918 117.483 1.00 14.22 204 SER A C 1
ATOM 1495 O O . SER A 1 204 ? 34.937 65.924 118.194 1.00 15.70 204 SER A O 1
ATOM 1498 N N . PRO A 1 205 ? 36.012 65.126 116.394 1.00 15.53 205 PRO A N 1
ATOM 1499 C CA . PRO A 1 205 ? 37.101 65.049 115.412 1.00 13.04 205 PRO A CA 1
ATOM 1500 C C . PRO A 1 205 ? 36.948 66.106 114.328 1.00 13.28 205 PRO A C 1
ATOM 1501 O O . PRO A 1 205 ? 35.835 66.485 113.980 1.00 12.75 205 PRO A O 1
ATOM 1505 N N . ALA A 1 206 ? 38.056 66.586 113.781 1.00 12.58 206 ALA A N 1
ATOM 1506 C CA . ALA A 1 206 ? 37.964 67.568 112.722 1.00 12.88 206 ALA A CA 1
ATOM 1507 C C . ALA A 1 206 ? 39.214 67.510 111.880 1.00 13.09 206 ALA A C 1
ATOM 1508 O O . ALA A 1 206 ? 40.306 67.283 112.388 1.00 14.15 206 ALA A O 1
ATOM 1510 N N . ASN A 1 207 ? 39.057 67.695 110.584 1.00 12.33 207 ASN A N 1
ATOM 1511 C CA . ASN A 1 207 ? 40.202 67.706 109.691 1.00 16.23 207 ASN A CA 1
ATOM 1512 C C . ASN A 1 207 ? 39.910 68.670 108.570 1.00 15.15 207 ASN A C 1
ATOM 1513 O O . ASN A 1 207 ? 38.751 68.848 108.189 1.00 17.36 207 ASN A O 1
ATOM 1518 N N . ASN A 1 208 ? 40.952 69.340 108.098 1.00 14.23 208 ASN A N 1
ATOM 1519 C CA . ASN A 1 208 ? 40.852 70.258 106.969 1.00 16.86 208 ASN A CA 1
ATOM 1520 C C . ASN A 1 208 ? 39.840 71.379 107.143 1.00 15.88 208 ASN A C 1
ATOM 1521 O O . ASN A 1 208 ? 38.890 71.520 106.361 1.00 13.50 208 ASN A O 1
ATOM 1526 N N . ILE A 1 209 ? 40.102 72.218 108.131 1.00 12.54 209 ILE A N 1
ATOM 1527 C CA . ILE A 1 209 ? 39.230 73.337 108.430 1.00 15.04 209 ILE A CA 1
ATOM 1528 C C . ILE A 1 209 ? 40.038 74.617 108.262 1.00 15.16 209 ILE A C 1
ATOM 1529 O O . ILE A 1 209 ? 41.192 74.683 108.699 1.00 17.40 209 ILE A O 1
ATOM 1534 N N . LEU A 1 210 ? 39.483 75.564 107.512 1.00 12.98 210 LEU A N 1
ATOM 1535 C CA . LEU A 1 210 ? 40.123 76.855 107.254 1.00 12.95 210 LEU A CA 1
ATOM 1536 C C . LEU A 1 210 ? 39.224 77.955 107.827 1.00 14.46 210 LEU A C 1
ATOM 1537 O O . LEU A 1 210 ? 38.063 78.089 107.414 1.00 15.44 210 LEU A O 1
ATOM 1542 N N . VAL A 1 211 ? 39.754 78.716 108.783 1.00 10.82 211 VAL A N 1
ATOM 1543 C CA . VAL A 1 211 ? 39.026 79.804 109.427 1.00 12.84 211 VAL A CA 1
ATOM 1544 C C . VAL A 1 211 ? 39.825 81.101 109.255 1.00 15.26 211 VAL A C 1
ATOM 1545 O O . VAL A 1 211 ? 40.950 81.213 109.756 1.00 16.15 211 VAL A O 1
ATOM 1549 N N . GLU A 1 212 ? 39.240 82.093 108.593 1.00 15.10 212 GLU A N 1
ATOM 1550 C CA . GLU A 1 212 ? 39.954 83.340 108.378 1.00 14.95 212 GLU A CA 1
ATOM 1551 C C . GLU A 1 212 ? 39.041 84.551 108.331 1.00 14.51 212 GLU A C 1
ATOM 1552 O O . GLU A 1 212 ? 37.860 84.424 108.000 1.00 13.09 212 GLU A O 1
ATOM 1558 N N . SER A 1 213 ? 39.626 85.726 108.586 1.00 14.74 213 SER A N 1
ATOM 1559 C CA . SER A 1 213 ? 38.910 87.010 108.596 1.00 13.44 213 SER A CA 1
ATOM 1560 C C . SER A 1 213 ? 37.773 86.938 109.588 1.00 12.81 213 SER A C 1
ATOM 1561 O O . SER A 1 213 ? 36.595 87.062 109.238 1.00 11.35 213 SER A O 1
ATOM 1564 N N . ILE A 1 214 ? 38.156 86.724 110.835 1.00 10.45 214 ILE A N 1
ATOM 1565 C CA . ILE A 1 214 ? 37.199 86.587 111.902 1.00 12.93 214 ILE A CA 1
ATOM 1566 C C . ILE A 1 214 ? 37.377 87.789 112.809 1.00 13.52 214 ILE A C 1
ATOM 1567 O O . ILE A 1 214 ? 38.499 88.173 113.122 1.00 12.29 214 ILE A O 1
ATOM 1572 N N . TYR A 1 215 ? 36.261 88.382 113.207 1.00 11.81 215 TYR A N 1
ATOM 1573 C CA . TYR A 1 215 ? 36.278 89.563 114.052 1.00 14.15 215 TYR A CA 1
ATOM 1574 C C . TYR A 1 215 ? 35.577 89.223 115.358 1.00 13.00 215 TYR A C 1
ATOM 1575 O O . TYR A 1 215 ? 34.348 89.201 115.400 1.00 14.79 215 TYR A O 1
ATOM 1584 N N . CYS A 1 216 ? 36.355 88.910 116.397 1.00 11.62 216 CYS A N 1
ATOM 1585 C CA . CYS A 1 216 ? 35.819 88.593 117.715 1.00 12.27 216 CYS A CA 1
ATOM 1586 C C . CYS A 1 216 ? 35.772 89.925 118.449 1.00 13.21 216 CYS A C 1
ATOM 1587 O O . CYS A 1 216 ? 36.761 90.348 119.048 1.00 11.87 216 CYS A O 1
ATOM 1590 N N . ASN A 1 217 ? 34.615 90.580 118.376 1.00 12.19 217 ASN A N 1
ATOM 1591 C CA . ASN A 1 217 ? 34.392 91.909 118.947 1.00 12.00 217 ASN A CA 1
ATOM 1592 C C . ASN A 1 217 ? 33.750 91.773 120.329 1.00 12.93 217 ASN A C 1
ATOM 1593 O O . ASN A 1 217 ? 32.518 91.881 120.466 1.00 13.65 217 ASN A O 1
ATOM 1598 N N . TRP A 1 218 ? 34.595 91.604 121.349 1.00 11.66 218 TRP A N 1
ATOM 1599 C CA . TRP A 1 218 ? 34.162 91.393 122.723 1.00 13.70 218 TRP A CA 1
ATOM 1600 C C . TRP A 1 218 ? 33.520 90.003 122.707 1.00 15.75 218 TRP A C 1
ATOM 1601 O O . TRP A 1 218 ? 32.306 89.853 122.558 1.00 13.14 218 TRP A O 1
ATOM 1612 N N . SER A 1 219 ? 34.349 88.989 122.898 1.00 15.44 219 SER A N 1
ATOM 1613 C CA . SER A 1 219 ? 33.909 87.613 122.822 1.00 13.46 219 SER A CA 1
ATOM 1614 C C . SER A 1 219 ? 34.735 86.794 123.801 1.00 15.10 219 SER A C 1
ATOM 1615 O O . SER A 1 219 ? 35.448 87.342 124.655 1.00 14.76 219 SER A O 1
ATOM 1618 N N . GLY A 1 220 ? 34.564 85.478 123.747 1.00 14.12 220 GLY A N 1
ATOM 1619 C CA . GLY A 1 220 ? 35.371 84.614 124.580 1.00 14.24 220 GLY A CA 1
ATOM 1620 C C . GLY A 1 220 ? 36.671 84.447 123.805 1.00 14.70 220 GLY A C 1
ATOM 1621 O O . GLY A 1 220 ? 37.746 84.418 124.383 1.00 18.60 220 GLY A O 1
ATOM 1622 N N . GLY A 1 221 ? 36.569 84.438 122.481 1.00 12.97 221 GLY A N 1
ATOM 1623 C CA . GLY A 1 221 ? 37.732 84.275 121.633 1.00 13.99 221 GLY A CA 1
ATOM 1624 C C . GLY A 1 221 ? 37.712 82.910 120.948 1.00 15.51 221 GLY A C 1
ATOM 1625 O O . GLY A 1 221 ? 36.923 82.025 121.324 1.00 14.23 221 GLY A O 1
ATOM 1626 N N . CYS A 1 222 ? 38.547 82.735 119.929 1.00 13.49 222 CYS A N 1
ATOM 1627 C CA . CYS A 1 222 ? 38.631 81.459 119.218 1.00 12.38 222 CYS A CA 1
ATOM 1628 C C . CYS A 1 222 ? 39.348 80.426 120.087 1.00 13.76 222 CYS A C 1
ATOM 1629 O O . CYS A 1 222 ? 40.127 80.781 120.988 1.00 10.41 222 CYS A O 1
ATOM 1632 N N . ALA A 1 223 ? 39.063 79.148 119.846 1.00 11.33 223 ALA A N 1
ATOM 1633 C CA . ALA A 1 223 ? 39.675 78.102 120.633 1.00 9.22 223 ALA A CA 1
ATOM 1634 C C . ALA A 1 223 ? 39.608 76.760 119.924 1.00 9.92 223 ALA A C 1
ATOM 1635 O O . ALA A 1 223 ? 39.123 76.663 118.797 1.00 10.01 223 ALA A O 1
ATOM 1637 N N . MET A 1 224 ? 40.170 75.747 120.573 1.00 10.48 224 MET A N 1
ATOM 1638 C CA . MET A 1 224 ? 40.151 74.383 120.077 1.00 10.76 224 MET A CA 1
ATOM 1639 C C . MET A 1 224 ? 39.854 73.549 121.313 1.00 13.11 224 MET A C 1
ATOM 1640 O O . MET A 1 224 ? 40.560 73.679 122.317 1.00 15.97 224 MET A O 1
ATOM 1645 N N . GLY A 1 225 ? 38.784 72.756 121.274 1.00 11.83 225 GLY A N 1
ATOM 1646 C CA . GLY A 1 225 ? 38.446 71.927 122.421 1.00 12.86 225 GLY A CA 1
ATOM 1647 C C . GLY A 1 225 ? 37.188 72.372 123.140 1.00 17.22 225 GLY A C 1
ATOM 1648 O O . GLY A 1 225 ? 36.408 73.108 122.532 1.00 20.10 225 GLY A O 1
ATOM 1649 N N . SER A 1 226 ? 36.932 71.919 124.377 1.00 18.72 226 SER A N 1
ATOM 1650 C CA . SER A 1 226 ? 37.778 70.981 125.145 1.00 20.64 226 SER A CA 1
ATOM 1651 C C . SER A 1 226 ? 38.062 69.685 124.410 1.00 19.61 226 SER A C 1
ATOM 1652 O O . SER A 1 226 ? 37.187 69.150 123.740 1.00 22.47 226 SER A O 1
ATOM 1655 N N . LEU A 1 227 ? 39.286 69.187 124.526 1.00 18.08 227 LEU A N 1
ATOM 1656 C CA . LEU A 1 227 ? 39.655 67.943 123.875 1.00 17.83 227 LEU A CA 1
ATOM 1657 C C . LEU A 1 227 ? 39.733 66.877 124.967 1.00 19.37 227 LEU A C 1
ATOM 1658 O O . LEU A 1 227 ? 40.205 67.153 126.084 1.00 21.16 227 LEU A O 1
ATOM 1663 N N . GLY A 1 228 ? 39.218 65.685 124.671 1.00 20.85 228 GLY A N 1
ATOM 1664 C CA . GLY A 1 228 ? 39.243 64.606 125.650 1.00 19.85 228 GLY A CA 1
ATOM 1665 C C . GLY A 1 228 ? 39.884 63.338 125.127 1.00 17.49 228 GLY A C 1
ATOM 1666 O O . GLY A 1 228 ? 40.920 63.376 124.468 1.00 17.40 228 GLY A O 1
ATOM 1667 N N . ALA A 1 229 ? 39.238 62.206 125.387 1.00 18.38 229 ALA A N 1
ATOM 1668 C CA . ALA A 1 229 ? 39.743 60.909 124.958 1.00 17.35 229 ALA A CA 1
ATOM 1669 C C . ALA A 1 229 ? 39.564 60.731 123.468 1.00 17.51 229 ALA A C 1
ATOM 1670 O O . ALA A 1 229 ? 38.619 61.249 122.893 1.00 21.19 229 ALA A O 1
ATOM 1672 N N . ASP A 1 230 ? 40.488 60.020 122.836 1.00 17.95 230 ASP A N 1
ATOM 1673 C CA . ASP A 1 230 ? 40.415 59.749 121.403 1.00 17.62 230 ASP A CA 1
ATOM 1674 C C . ASP A 1 230 ? 40.273 60.966 120.492 1.00 17.94 230 ASP A C 1
ATOM 1675 O O . ASP A 1 230 ? 39.572 60.931 119.467 1.00 17.28 230 ASP A O 1
ATOM 1680 N N . THR A 1 231 ? 41.021 62.010 120.821 1.00 18.14 231 THR A N 1
ATOM 1681 C CA . THR A 1 231 ? 41.022 63.234 120.044 1.00 14.74 231 THR A CA 1
ATOM 1682 C C . THR A 1 231 ? 41.690 63.007 118.700 1.00 14.25 231 THR A C 1
ATOM 1683 O O . THR A 1 231 ? 42.667 62.270 118.598 1.00 15.22 231 THR A O 1
ATOM 1687 N N . ASP A 1 232 ? 41.135 63.593 117.655 1.00 12.61 232 ASP A N 1
ATOM 1688 C CA . ASP A 1 232 ? 41.745 63.511 116.345 1.00 14.07 232 ASP A CA 1
ATOM 1689 C C . ASP A 1 232 ? 41.413 64.821 115.634 1.00 15.32 232 ASP A C 1
ATOM 1690 O O . ASP A 1 232 ? 40.311 65.008 115.109 1.00 14.77 232 ASP A O 1
ATOM 1695 N N . VAL A 1 233 ? 42.345 65.762 115.693 1.00 12.95 233 VAL A N 1
ATOM 1696 C CA . VAL A 1 233 ? 42.149 67.051 115.044 1.00 14.18 233 VAL A CA 1
ATOM 1697 C C . VAL A 1 233 ? 43.380 67.239 114.182 1.00 14.32 233 VAL A C 1
ATOM 1698 O O . VAL A 1 233 ? 44.513 67.083 114.667 1.00 14.99 233 VAL A O 1
ATOM 1702 N N . THR A 1 234 ? 43.188 67.537 112.906 1.00 15.29 234 THR A N 1
ATOM 1703 C CA . THR A 1 234 ? 44.342 67.722 112.051 1.00 16.44 234 THR A CA 1
ATOM 1704 C C . THR A 1 234 ? 44.060 68.645 110.867 1.00 14.90 234 THR A C 1
ATOM 1705 O O . THR A 1 234 ? 42.928 68.719 110.389 1.00 16.39 234 THR A O 1
ATOM 1709 N N . ASP A 1 235 ? 45.108 69.333 110.401 1.00 15.74 235 ASP A N 1
ATOM 1710 C CA . ASP A 1 235 ? 45.054 70.246 109.260 1.00 13.61 235 ASP A CA 1
ATOM 1711 C C . ASP A 1 235 ? 44.053 71.386 109.463 1.00 13.71 235 ASP A C 1
ATOM 1712 O O . ASP A 1 235 ? 43.128 71.583 108.655 1.00 12.44 235 ASP A O 1
ATOM 1717 N N . ILE A 1 236 ? 44.293 72.152 110.525 1.00 15.79 236 ILE A N 1
ATOM 1718 C CA . ILE A 1 236 ? 43.472 73.299 110.933 1.00 13.41 236 ILE A CA 1
ATOM 1719 C C . ILE A 1 236 ? 44.260 74.593 110.708 1.00 14.30 236 ILE A C 1
ATOM 1720 O O . ILE A 1 236 ? 45.387 74.717 111.177 1.00 17.26 236 ILE A O 1
ATOM 1725 N N . VAL A 1 237 ? 43.690 75.547 109.980 1.00 12.71 237 VAL A N 1
ATOM 1726 C CA . VAL A 1 237 ? 44.354 76.833 109.772 1.00 14.27 237 VAL A CA 1
ATOM 1727 C C . VAL A 1 237 ? 43.443 77.984 110.233 1.00 14.07 237 VAL A C 1
ATOM 1728 O O . VAL A 1 237 ? 42.258 77.994 109.903 1.00 14.86 237 VAL A O 1
ATOM 1732 N N . TYR A 1 238 ? 43.971 78.893 111.051 1.00 11.82 238 TYR A N 1
ATOM 1733 C CA . TYR A 1 238 ? 43.249 80.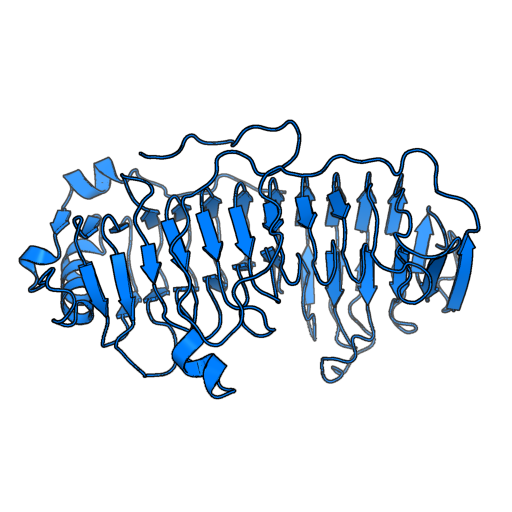106 111.448 1.00 12.42 238 TYR A CA 1
ATOM 1734 C C . TYR A 1 238 ? 44.171 81.235 110.985 1.00 14.77 238 TYR A C 1
ATOM 1735 O O . TYR A 1 238 ? 45.357 81.246 111.314 1.00 16.63 238 TYR A O 1
ATOM 1744 N N . ARG A 1 239 ? 43.658 82.168 110.211 1.00 13.97 239 ARG A N 1
ATOM 1745 C CA . ARG A 1 239 ? 44.502 83.272 109.794 1.00 17.98 239 ARG A CA 1
ATOM 1746 C C . ARG A 1 239 ? 43.692 84.551 109.708 1.00 15.57 239 ARG A C 1
ATOM 1747 O O . ARG A 1 239 ? 42.501 84.516 109.366 1.00 13.83 239 ARG A O 1
ATOM 1755 N N . ASN A 1 240 ? 44.339 85.669 110.038 1.00 15.73 240 ASN A N 1
ATOM 1756 C CA . ASN A 1 240 ? 43.723 86.995 109.960 1.00 14.96 240 ASN A CA 1
ATOM 1757 C C . ASN A 1 240 ? 42.544 87.065 110.898 1.00 13.16 240 ASN A C 1
ATOM 1758 O O . ASN A 1 240 ? 41.386 87.233 110.491 1.00 14.72 240 ASN A O 1
ATOM 1763 N N . VAL A 1 241 ? 42.856 86.932 112.174 1.00 15.58 241 VAL A N 1
ATOM 1764 C CA . VAL A 1 241 ? 41.843 86.974 113.205 1.00 12.01 241 VAL A CA 1
ATOM 1765 C C . VAL A 1 241 ? 42.111 88.189 114.083 1.00 12.79 241 VAL A C 1
ATOM 1766 O O . VAL A 1 241 ? 43.213 88.345 114.608 1.00 11.66 241 VAL A O 1
ATOM 1770 N N . TYR A 1 242 ? 41.111 89.058 114.219 1.00 11.17 242 TYR A N 1
ATOM 1771 C CA . TYR A 1 242 ? 41.236 90.251 115.046 1.00 11.72 242 TYR A CA 1
ATOM 1772 C C . TYR A 1 242 ? 40.374 90.044 116.289 1.00 11.69 242 TYR A C 1
ATOM 1773 O O . TYR A 1 242 ? 39.170 89.838 116.166 1.00 13.63 242 TYR A O 1
ATOM 1782 N N . THR A 1 243 ? 40.973 90.137 117.475 1.00 8.50 243 THR A N 1
ATOM 1783 C CA . THR A 1 243 ? 40.265 89.902 118.732 1.00 9.50 243 THR A CA 1
ATOM 1784 C C . THR A 1 243 ? 40.337 91.080 119.699 1.00 15.45 243 THR A C 1
ATOM 1785 O O . THR A 1 243 ? 41.432 91.475 120.162 1.00 14.63 243 THR A O 1
ATOM 1789 N N . TRP A 1 244 ? 39.161 91.601 120.049 1.00 11.87 244 TRP A N 1
ATOM 1790 C CA . TRP A 1 244 ? 39.085 92.739 120.932 1.00 11.74 244 TRP A CA 1
ATOM 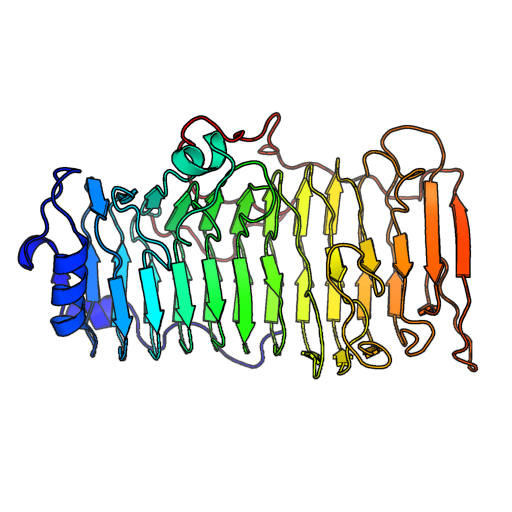1791 C C . TRP A 1 244 ? 38.345 92.439 122.220 1.00 11.60 244 TRP A C 1
ATOM 1792 O O . TRP A 1 244 ? 37.338 91.734 122.208 1.00 13.37 244 TRP A O 1
ATOM 1803 N N . SER A 1 245 ? 38.922 92.874 123.337 1.00 10.90 245 SER A N 1
ATOM 1804 C CA . SER A 1 245 ? 38.311 92.751 124.658 1.00 13.22 245 SER A CA 1
ATOM 1805 C C . SER A 1 245 ? 37.705 91.366 124.916 1.00 14.09 245 SER A C 1
ATOM 1806 O O . SER A 1 245 ? 36.540 91.241 125.303 1.00 14.11 245 SER A O 1
ATOM 1809 N N . SER A 1 246 ? 38.513 90.331 124.720 1.00 15.45 246 SER A N 1
ATOM 1810 C CA . SER A 1 246 ? 38.054 88.951 124.871 1.00 15.05 246 SER A CA 1
ATOM 1811 C C . SER A 1 246 ? 38.874 88.170 125.899 1.00 16.66 246 SER A C 1
ATOM 1812 O O . SER A 1 246 ? 39.832 88.711 126.476 1.00 14.66 246 SER A O 1
ATOM 1815 N N . ASN A 1 247 ? 38.479 86.919 126.174 1.00 14.64 247 ASN A N 1
ATOM 1816 C CA . ASN A 1 247 ? 39.231 86.089 127.124 1.00 16.25 247 ASN A CA 1
ATOM 1817 C C . ASN A 1 247 ? 40.608 85.692 126.598 1.00 14.54 247 ASN A C 1
ATOM 1818 O O . ASN A 1 247 ? 41.545 85.532 127.384 1.00 14.22 247 ASN A O 1
ATOM 1823 N N . GLN A 1 248 ? 40.727 85.515 125.281 1.00 13.75 248 GLN A N 1
ATOM 1824 C CA . GLN A 1 248 ? 42.002 85.110 124.677 1.00 13.84 248 GLN A CA 1
ATOM 1825 C C . GLN A 1 248 ? 41.975 85.287 123.173 1.00 13.59 248 GLN A C 1
ATOM 1826 O O . GLN A 1 248 ? 40.907 85.489 122.601 1.00 12.20 248 GLN A O 1
ATOM 1832 N N . MET A 1 249 ? 43.156 85.230 122.542 1.00 12.84 249 MET A N 1
ATOM 1833 C CA . MET A 1 249 ? 43.278 85.314 121.087 1.00 11.79 249 MET A CA 1
ATOM 1834 C C . MET A 1 249 ? 43.133 83.895 120.572 1.00 13.48 249 MET A C 1
ATOM 1835 O O . MET A 1 249 ? 42.494 83.661 119.549 1.00 13.51 249 MET A O 1
ATOM 1840 N N . TYR A 1 250 ? 43.736 82.943 121.282 1.00 14.56 250 TYR A N 1
ATOM 1841 C CA . TYR A 1 250 ? 43.572 81.534 120.925 1.00 16.44 250 TYR A CA 1
ATOM 1842 C C . TYR A 1 250 ? 43.903 80.636 122.096 1.00 15.80 250 TYR A C 1
ATOM 1843 O O . TYR A 1 250 ? 44.913 80.841 122.774 1.00 15.10 250 TYR A O 1
ATOM 1852 N N . MET A 1 251 ? 43.029 79.669 122.360 1.00 13.94 251 MET A N 1
ATOM 1853 C CA . MET A 1 251 ? 43.243 78.731 123.454 1.00 14.83 251 MET A CA 1
ATOM 1854 C C . MET A 1 251 ? 43.022 77.295 122.983 1.00 16.37 251 MET A C 1
ATOM 1855 O O . MET A 1 251 ? 42.109 77.030 122.191 1.00 14.18 251 MET A O 1
ATOM 1860 N N . ILE A 1 252 ? 43.923 76.393 123.371 1.00 15.17 252 ILE A N 1
ATOM 1861 C CA . ILE A 1 252 ? 43.748 74.972 123.067 1.00 11.85 252 ILE A CA 1
ATOM 1862 C C . ILE A 1 252 ? 43.565 74.385 124.461 1.00 14.79 252 ILE A C 1
ATOM 1863 O O . ILE A 1 252 ? 44.428 74.529 125.344 1.00 16.02 252 ILE A O 1
ATOM 1868 N N . LYS A 1 253 ? 42.401 73.802 124.702 1.00 13.75 253 LYS A N 1
ATOM 1869 C CA . LYS A 1 253 ? 42.106 73.283 126.022 1.00 13.00 253 LYS A CA 1
ATOM 1870 C C . LYS A 1 253 ? 41.891 71.779 126.103 1.00 15.97 253 LYS A C 1
ATOM 1871 O O . LYS A 1 253 ? 41.226 71.173 125.258 1.00 14.58 253 LYS A O 1
ATOM 1877 N N . SER A 1 254 ? 42.508 71.187 127.114 1.00 15.09 254 SER A N 1
ATOM 1878 C CA . SER A 1 254 ? 42.394 69.765 127.385 1.00 16.94 254 SER A CA 1
ATOM 1879 C C . SER A 1 254 ? 42.807 69.602 128.826 1.00 19.59 254 SER A C 1
ATOM 1880 O O . SER A 1 254 ? 43.324 70.539 129.452 1.00 18.40 254 SER A O 1
ATOM 1883 N N . ASN A 1 255 ? 42.521 68.437 129.382 1.00 18.67 255 ASN A N 1
ATOM 1884 C CA . ASN A 1 255 ? 42.891 68.149 130.751 1.00 21.92 255 ASN A CA 1
ATOM 1885 C C . ASN A 1 255 ? 42.865 66.648 130.856 1.00 23.31 255 ASN A C 1
ATOM 1886 O O . ASN A 1 255 ? 41.873 66.069 131.286 1.00 22.87 255 ASN A O 1
ATOM 1891 N N . GLY A 1 256 ? 43.957 66.031 130.428 1.00 22.10 256 GLY A N 1
ATOM 1892 C CA . GLY A 1 256 ? 44.036 64.588 130.414 1.00 22.30 256 GLY A CA 1
ATOM 1893 C C . GLY A 1 256 ? 43.629 64.154 129.020 1.00 21.38 256 GLY A C 1
ATOM 1894 O O . GLY A 1 256 ? 43.910 64.859 128.045 1.00 22.62 256 GLY A O 1
ATOM 1895 N N . GLY A 1 257 ? 42.960 63.014 128.911 1.00 18.59 257 GLY A N 1
ATOM 1896 C CA . GLY A 1 257 ? 42.549 62.546 127.604 1.00 18.08 257 GLY A CA 1
ATOM 1897 C C . GLY A 1 257 ? 43.637 61.844 126.814 1.00 18.90 257 GLY A C 1
ATOM 1898 O O . GLY A 1 257 ? 44.697 61.459 127.347 1.00 19.84 257 GLY A O 1
ATOM 1899 N N . SER A 1 258 ? 43.394 61.721 125.517 1.00 18.17 258 SER A N 1
ATOM 1900 C CA . SER A 1 258 ? 44.328 61.055 124.619 1.00 18.13 258 SER A CA 1
ATOM 1901 C C . SER A 1 258 ? 44.009 61.452 123.185 1.00 17.27 258 SER A C 1
ATOM 1902 O O . SER A 1 258 ? 43.059 62.206 122.931 1.00 20.49 258 SER A O 1
ATOM 1905 N N . GLY A 1 259 ? 44.774 60.929 122.241 1.00 15.72 259 GLY A N 1
ATOM 1906 C CA . GLY A 1 259 ? 44.548 61.273 120.856 1.00 17.17 259 GLY A CA 1
ATOM 1907 C C . GLY A 1 259 ? 45.617 62.258 120.437 1.00 19.05 259 GLY A C 1
ATOM 1908 O O . GLY A 1 259 ? 46.578 62.481 121.175 1.00 19.28 259 GLY A O 1
ATOM 1909 N N . THR A 1 260 ? 45.441 62.883 119.281 1.00 19.28 260 THR A N 1
ATOM 1910 C CA . THR A 1 260 ? 46.427 63.828 118.772 1.00 20.19 260 THR A CA 1
ATOM 1911 C C . THR A 1 260 ? 45.806 65.040 118.086 1.00 20.02 260 THR A C 1
ATOM 1912 O O . THR A 1 260 ? 44.704 64.965 117.527 1.00 17.16 260 THR A O 1
ATOM 1916 N N . VAL A 1 261 ? 46.539 66.145 118.122 1.00 17.91 261 VAL A N 1
ATOM 1917 C CA . VAL A 1 261 ? 46.150 67.370 117.446 1.00 17.34 261 VAL A CA 1
ATOM 1918 C C . VAL A 1 261 ? 47.405 67.635 116.639 1.00 16.24 261 VAL A C 1
ATOM 1919 O O . VAL A 1 261 ? 48.495 67.707 117.214 1.00 18.11 261 VAL A O 1
ATOM 1923 N N . SER A 1 262 ? 47.294 67.703 115.321 1.00 16.70 262 SER A N 1
ATOM 1924 C CA . SER A 1 262 ? 48.481 67.955 114.527 1.00 19.09 262 SER A CA 1
ATOM 1925 C C . SER A 1 262 ? 48.244 68.785 113.288 1.00 17.99 262 SER A C 1
ATOM 1926 O O . SER A 1 262 ? 47.132 68.830 112.759 1.00 20.22 262 SER A O 1
ATOM 1929 N N . ASN A 1 263 ? 49.314 69.443 112.844 1.00 15.96 263 ASN A N 1
ATOM 1930 C CA . ASN A 1 263 ? 49.329 70.283 111.666 1.00 14.66 263 ASN A CA 1
ATOM 1931 C C . ASN A 1 263 ? 48.345 71.442 111.789 1.00 16.29 263 ASN A C 1
ATOM 1932 O O . ASN A 1 263 ? 47.390 71.536 111.010 1.00 15.35 263 ASN A O 1
ATOM 1937 N N . VAL A 1 264 ? 48.611 72.332 112.743 1.00 13.60 264 VAL A N 1
ATOM 1938 C CA . VAL A 1 264 ? 47.772 73.505 112.998 1.00 12.52 264 VAL A CA 1
ATOM 1939 C C . VAL A 1 264 ? 48.607 74.776 112.771 1.00 14.95 264 VAL A C 1
ATOM 1940 O O . VAL A 1 264 ? 49.734 74.884 113.255 1.00 15.43 264 VAL A O 1
ATOM 1944 N N . LEU A 1 265 ? 48.062 75.725 112.023 1.00 13.57 265 LEU A N 1
ATOM 1945 C CA . LEU A 1 265 ? 48.760 76.970 111.751 1.00 16.03 265 LEU A CA 1
ATOM 1946 C C . LEU A 1 265 ? 47.838 78.067 112.248 1.00 15.00 265 LEU A C 1
ATOM 1947 O O . LEU A 1 265 ? 46.678 78.057 111.892 1.00 13.58 265 LEU A O 1
ATOM 1952 N N . LEU A 1 266 ? 48.340 78.971 113.092 1.00 15.77 266 LEU A N 1
ATOM 1953 C CA . LEU A 1 266 ? 47.567 80.113 113.612 1.00 14.92 266 LEU A CA 1
ATOM 1954 C C . LEU A 1 266 ? 48.413 81.355 113.250 1.00 14.67 266 LEU A C 1
ATOM 1955 O O . LEU A 1 266 ? 49.347 81.705 113.971 1.00 13.02 266 LEU A O 1
ATOM 1960 N N . GLU A 1 267 ? 48.099 82.024 112.152 1.00 13.26 267 GLU A N 1
ATOM 1961 C CA . GLU A 1 267 ? 48.915 83.162 111.766 1.00 17.81 267 GLU A CA 1
ATOM 1962 C C . GLU A 1 267 ? 48.159 84.451 111.509 1.00 17.78 267 GLU A C 1
ATOM 1963 O O . GLU A 1 267 ? 47.001 84.429 111.088 1.00 17.53 267 GLU A O 1
ATOM 1969 N N . ASN A 1 268 ? 48.838 85.574 111.736 1.00 16.28 268 ASN A N 1
ATOM 1970 C CA . ASN A 1 268 ? 48.257 86.900 111.520 1.00 14.09 268 ASN A CA 1
ATOM 1971 C C . ASN A 1 268 ? 47.100 87.155 112.455 1.00 12.18 268 ASN A C 1
ATOM 1972 O O . ASN A 1 268 ? 45.945 87.209 112.029 1.00 14.63 268 ASN A O 1
ATOM 1977 N N . PHE A 1 269 ? 47.404 87.232 113.737 1.00 12.32 269 PHE A N 1
ATOM 1978 C CA . PHE A 1 269 ? 46.394 87.513 114.727 1.00 15.10 269 PHE A CA 1
ATOM 1979 C C . PHE A 1 269 ? 46.733 88.880 115.294 1.00 15.51 269 PHE A C 1
ATOM 1980 O O . PHE A 1 269 ? 47.907 89.241 115.384 1.00 16.04 269 PHE A O 1
ATOM 1988 N N . ILE A 1 270 ? 45.706 89.640 115.641 1.00 14.38 270 ILE A N 1
ATOM 1989 C CA . ILE A 1 270 ? 45.887 90.933 116.267 1.00 14.59 270 ILE A CA 1
ATOM 1990 C C . ILE A 1 270 ? 44.951 90.948 117.460 1.00 13.66 270 ILE A C 1
ATOM 1991 O O . ILE A 1 270 ? 43.796 90.546 117.341 1.00 17.14 270 ILE A O 1
ATOM 1996 N N . GLY A 1 271 ? 45.445 91.397 118.601 1.00 12.75 271 GLY A N 1
ATOM 1997 C CA . GLY A 1 271 ? 44.614 91.460 119.777 1.00 12.29 271 GLY A CA 1
ATOM 1998 C C . GLY A 1 271 ? 44.844 92.725 120.574 1.00 15.24 271 GLY A C 1
ATOM 1999 O O . GLY A 1 271 ? 45.911 93.357 120.486 1.00 14.68 271 GLY A O 1
ATOM 2000 N N . HIS A 1 272 ? 43.810 93.141 121.296 1.00 13.99 272 HIS A N 1
ATOM 2001 C CA . HIS A 1 272 ? 43.876 94.322 122.157 1.00 13.84 272 HIS A CA 1
ATOM 2002 C C . HIS A 1 272 ? 42.860 94.096 123.255 1.00 14.28 272 HIS A C 1
ATOM 2003 O O . HIS A 1 272 ? 41.773 93.591 122.993 1.00 13.46 272 HIS A O 1
ATOM 2010 N N . GLY A 1 273 ? 43.239 94.438 124.479 1.00 12.38 273 GLY A N 1
ATOM 2011 C CA . GLY A 1 273 ? 42.343 94.362 125.617 1.00 12.25 273 GLY A CA 1
ATOM 2012 C C . GLY A 1 273 ? 41.911 92.998 126.101 1.00 15.82 273 GLY A C 1
ATOM 2013 O O . GLY A 1 273 ? 40.979 92.925 126.886 1.00 15.16 273 GLY A O 1
ATOM 2014 N N . ASN A 1 274 ? 42.602 91.936 125.693 1.00 14.41 274 ASN A N 1
ATOM 2015 C CA . ASN A 1 274 ? 42.240 90.574 126.085 1.00 12.83 274 ASN A CA 1
ATOM 2016 C C . ASN A 1 274 ? 42.831 90.175 127.429 1.00 14.91 274 ASN A C 1
ATOM 2017 O O . ASN A 1 274 ? 43.702 90.876 127.959 1.00 17.11 274 ASN A O 1
ATOM 2022 N N . ALA A 1 275 ? 42.299 89.102 128.020 1.00 14.85 275 ALA A N 1
ATOM 2023 C CA . ALA A 1 275 ? 42.787 88.582 129.300 1.00 11.94 275 ALA A CA 1
ATOM 2024 C C . ALA A 1 275 ? 44.052 87.778 129.002 1.00 13.64 275 ALA A C 1
ATOM 2025 O O . ALA A 1 275 ? 45.110 88.042 129.571 1.00 16.47 275 ALA A O 1
ATOM 2027 N N . TYR A 1 276 ? 43.935 86.804 128.106 1.00 12.32 276 TYR A N 1
ATOM 2028 C CA . TYR A 1 276 ? 45.061 85.980 127.664 1.00 13.07 276 TYR A CA 1
ATOM 2029 C C . TYR A 1 276 ? 45.286 86.293 126.201 1.00 11.21 276 TYR A C 1
ATOM 2030 O O . TYR A 1 276 ? 44.440 86.925 125.555 1.00 14.24 276 TYR A O 1
ATOM 2039 N N . SER A 1 277 ? 46.412 85.842 125.668 1.00 12.82 277 SER A N 1
ATOM 2040 C CA . SER A 1 277 ? 46.700 86.007 124.247 1.00 14.08 277 SER A CA 1
ATOM 2041 C C . SER A 1 277 ? 46.818 84.589 123.680 1.00 14.77 277 SER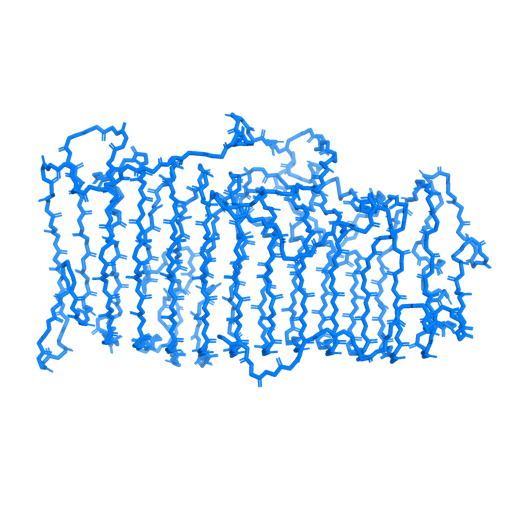 A C 1
ATOM 2042 O O . SER A 1 277 ? 45.806 84.056 123.234 1.00 17.54 277 SER A O 1
ATOM 2045 N N . LEU A 1 278 ? 48.016 83.989 123.673 1.00 15.19 278 LEU A N 1
ATOM 2046 C CA . LEU A 1 278 ? 48.200 82.599 123.213 1.00 14.81 278 LEU A CA 1
ATOM 2047 C C . LEU A 1 278 ? 48.109 81.767 124.485 1.00 16.25 278 LEU A C 1
ATOM 2048 O O . LEU A 1 278 ? 48.911 81.944 125.414 1.00 17.86 278 LEU A O 1
ATOM 2053 N N . ASP A 1 279 ? 47.124 80.883 124.564 1.00 13.90 279 ASP A N 1
ATOM 2054 C CA . ASP A 1 279 ? 46.994 80.094 125.768 1.00 15.06 279 ASP A CA 1
ATOM 2055 C C . ASP A 1 279 ? 46.751 78.618 125.499 1.00 17.81 279 ASP A C 1
ATOM 2056 O O . ASP A 1 279 ? 45.603 78.188 125.339 1.00 18.85 279 ASP A O 1
ATOM 2061 N N . ILE A 1 280 ? 47.842 77.859 125.377 1.00 17.21 280 ILE A N 1
ATOM 2062 C CA . ILE A 1 280 ? 47.764 76.411 125.173 1.00 16.73 280 ILE A CA 1
ATOM 2063 C C . ILE A 1 280 ? 47.748 75.816 126.584 1.00 18.23 280 ILE A C 1
ATOM 2064 O O . ILE A 1 280 ? 48.730 75.917 127.336 1.00 18.77 280 ILE A O 1
ATOM 2069 N N . ASP A 1 281 ? 46.616 75.231 126.964 1.00 15.97 281 ASP A N 1
ATOM 2070 C CA . ASP A 1 281 ? 46.469 74.721 128.313 1.00 19.74 281 ASP A CA 1
ATOM 2071 C C . ASP A 1 281 ? 46.068 73.254 128.412 1.00 20.53 281 ASP A C 1
ATOM 2072 O O . ASP A 1 281 ? 44.903 72.908 128.230 1.00 18.14 281 ASP A O 1
ATOM 2077 N N . GLY A 1 282 ? 47.038 72.421 128.790 1.00 23.23 282 GLY A N 1
ATOM 2078 C CA . GLY A 1 282 ? 46.827 70.990 128.936 1.00 21.09 282 GLY A CA 1
ATOM 2079 C C . GLY A 1 282 ? 46.291 70.582 130.295 1.00 23.00 282 GLY A C 1
ATOM 2080 O O . GLY A 1 282 ? 46.136 69.398 130.565 1.00 24.82 282 GLY A O 1
ATOM 2081 N N . TYR A 1 283 ? 46.030 71.555 131.165 1.00 22.32 283 TYR A N 1
ATOM 2082 C CA . TYR A 1 283 ? 45.491 71.301 132.505 1.00 23.67 283 TYR A CA 1
ATOM 2083 C C . TYR A 1 283 ? 44.363 72.299 132.757 1.00 25.08 283 TYR A C 1
ATOM 2084 O O . TYR A 1 283 ? 44.260 72.870 133.843 1.00 23.06 283 TYR A O 1
ATOM 2093 N N . TRP A 1 284 ? 43.520 72.504 131.749 1.00 26.45 284 TRP A N 1
ATOM 2094 C CA . TRP A 1 284 ? 42.430 73.465 131.839 1.00 28.46 284 TRP A CA 1
ATOM 2095 C C . TRP A 1 284 ? 41.512 73.139 133.021 1.00 33.09 284 TRP A C 1
ATOM 2096 O O . TRP A 1 284 ? 40.752 72.177 132.990 1.00 33.82 284 TRP A O 1
ATOM 2107 N N . SER A 1 285 ? 41.564 73.982 134.049 1.00 39.39 285 SER A N 1
ATOM 2108 C CA . SER A 1 285 ? 40.792 73.784 135.273 1.00 42.13 285 SER A CA 1
ATOM 2109 C C . SER A 1 285 ? 39.281 73.818 135.165 1.00 44.04 285 SER A C 1
ATOM 2110 O O . SER A 1 285 ? 38.595 73.258 136.021 1.00 45.71 285 SER A O 1
ATOM 2113 N N . SER A 1 286 ? 38.754 74.468 134.130 1.00 46.71 286 SER A N 1
ATOM 2114 C CA . SER A 1 286 ? 37.305 74.560 133.962 1.00 48.87 286 SER A CA 1
ATOM 2115 C C . SER A 1 286 ? 36.622 73.295 133.465 1.00 49.46 286 SER A C 1
ATOM 2116 O O . SER A 1 286 ? 35.400 73.276 133.286 1.00 50.26 286 SER A O 1
ATOM 2119 N N . MET A 1 287 ? 37.405 72.249 133.222 1.00 49.28 287 MET A N 1
ATOM 2120 C CA . MET A 1 287 ? 36.844 70.983 132.780 1.00 50.68 287 MET A CA 1
ATOM 2121 C C . MET A 1 287 ? 37.387 69.881 133.680 1.00 50.76 287 MET A C 1
ATOM 2122 O O . MET A 1 287 ? 38.531 69.947 134.151 1.00 49.79 287 MET A O 1
ATOM 2127 N N . THR A 1 288 ? 36.544 68.895 133.961 1.00 50.17 288 THR A N 1
ATOM 2128 C CA . THR A 1 288 ? 36.951 67.774 134.795 1.00 48.04 288 THR A CA 1
ATOM 2129 C C . THR A 1 288 ? 37.964 66.939 133.994 1.00 43.64 288 THR A C 1
ATOM 2130 O O . THR A 1 288 ? 37.833 66.787 132.772 1.00 42.27 288 THR A O 1
ATOM 2134 N N . ALA A 1 289 ? 39.005 66.470 134.677 1.00 39.83 289 ALA A N 1
ATOM 2135 C CA . ALA A 1 289 ? 40.060 65.688 134.043 1.00 38.38 289 ALA A CA 1
ATOM 2136 C C . ALA A 1 289 ? 39.574 64.398 133.369 1.00 38.79 289 ALA A C 1
ATOM 2137 O O . ALA A 1 289 ? 38.662 63.727 133.850 1.00 40.37 289 ALA A O 1
ATOM 2139 N N . VAL A 1 290 ? 40.174 64.078 132.231 1.00 37.49 290 VAL A N 1
ATOM 2140 C CA . VAL A 1 290 ? 39.839 62.882 131.467 1.00 37.04 290 VAL A CA 1
ATOM 2141 C C . VAL A 1 290 ? 40.999 61.890 131.622 1.00 37.39 290 VAL A C 1
ATOM 2142 O O . VAL A 1 290 ? 42.169 62.281 131.619 1.00 37.94 290 VAL A O 1
ATOM 2146 N N . ALA A 1 291 ? 40.670 60.610 131.761 1.00 38.01 291 ALA A N 1
ATOM 2147 C CA . ALA A 1 291 ? 41.673 59.557 131.915 1.00 36.53 291 ALA A CA 1
ATOM 2148 C C . ALA A 1 291 ? 42.567 59.464 130.686 1.00 33.87 291 ALA A C 1
ATOM 2149 O O . ALA A 1 291 ? 42.087 59.541 129.563 1.00 37.31 291 ALA A O 1
ATOM 2151 N N . GLY A 1 292 ? 43.867 59.312 130.902 1.00 33.79 292 GLY A N 1
ATOM 2152 C CA . GLY A 1 292 ? 44.799 59.209 129.793 1.00 33.76 292 GLY A CA 1
ATOM 2153 C C . GLY A 1 292 ? 46.045 60.004 130.116 1.00 35.97 292 GLY A C 1
ATOM 2154 O O . GLY A 1 292 ? 46.097 60.664 131.158 1.00 37.84 292 GLY A O 1
ATOM 2155 N N . ASP A 1 293 ? 47.049 59.943 129.247 1.00 36.39 293 ASP A N 1
ATOM 2156 C CA . ASP A 1 293 ? 48.294 60.682 129.473 1.00 36.28 293 ASP A CA 1
ATOM 2157 C C . ASP A 1 293 ? 48.246 62.116 128.963 1.00 33.19 293 ASP A C 1
ATOM 2158 O O . ASP A 1 293 ? 49.178 62.895 129.191 1.00 31.74 293 ASP A O 1
ATOM 2163 N N . GLY A 1 294 ? 47.174 62.450 128.257 1.00 29.24 294 GLY A N 1
ATOM 2164 C CA . GLY A 1 294 ? 47.045 63.780 127.712 1.00 25.15 294 GLY A CA 1
ATOM 2165 C C . GLY A 1 294 ? 47.051 63.714 126.204 1.00 24.24 294 GLY A C 1
ATOM 2166 O O . GLY A 1 294 ? 47.637 62.807 125.611 1.00 25.96 294 GLY A O 1
ATOM 2167 N N . VAL A 1 295 ? 46.342 64.647 125.583 1.00 23.16 295 VAL A N 1
ATOM 2168 C CA . VAL A 1 295 ? 46.263 64.726 124.135 1.00 21.08 295 VAL A CA 1
ATOM 2169 C C . VAL A 1 295 ? 47.652 65.148 123.675 1.00 23.71 295 VAL A C 1
ATOM 2170 O O . VAL A 1 295 ? 48.274 66.018 124.291 1.00 24.53 295 VAL A O 1
ATOM 2174 N N . GLN A 1 296 ? 48.156 64.490 122.637 1.00 23.47 296 GLN A N 1
ATOM 2175 C CA . GLN A 1 296 ? 49.461 64.799 122.085 1.00 23.24 296 GLN A CA 1
ATOM 2176 C C . GLN A 1 296 ? 49.328 65.877 121.013 1.00 22.22 296 GLN A C 1
ATOM 2177 O O . GLN A 1 296 ? 48.694 65.649 119.975 1.00 22.09 296 GLN A O 1
ATOM 2183 N N . LEU A 1 297 ? 49.905 67.052 121.267 1.00 22.48 297 LEU A N 1
ATOM 2184 C CA . LEU A 1 297 ? 49.873 68.147 120.299 1.00 20.17 297 LEU A CA 1
ATOM 2185 C C . LEU A 1 297 ? 51.185 68.086 119.536 1.00 21.86 297 LEU A C 1
ATOM 2186 O O . LEU A 1 297 ? 52.256 68.047 120.136 1.00 22.90 297 LEU A O 1
ATOM 2191 N N . ASN A 1 298 ? 51.110 68.105 118.218 1.00 21.47 298 ASN A N 1
ATOM 2192 C CA . ASN A 1 298 ? 52.308 68.032 117.423 1.00 23.93 298 ASN A CA 1
ATOM 2193 C C . ASN A 1 298 ? 52.248 68.916 116.204 1.00 23.52 298 ASN A C 1
ATOM 2194 O O . ASN A 1 298 ? 51.206 69.012 115.547 1.00 24.71 298 ASN A O 1
ATOM 2199 N N . ASN A 1 299 ? 53.380 69.554 115.903 1.00 22.20 299 ASN A N 1
ATOM 2200 C CA . ASN A 1 299 ? 53.505 70.401 114.726 1.00 22.68 299 ASN A CA 1
ATOM 2201 C C . ASN A 1 299 ? 52.431 71.491 114.665 1.00 23.34 299 ASN A C 1
ATOM 2202 O O . ASN A 1 299 ? 51.496 71.459 113.848 1.00 22.84 299 ASN A O 1
ATOM 2207 N N . ILE A 1 300 ? 52.565 72.427 115.594 1.00 20.99 300 ILE A N 1
ATOM 2208 C CA . ILE A 1 300 ? 51.680 73.565 115.709 1.00 18.88 300 ILE A CA 1
ATOM 2209 C C . ILE A 1 300 ? 52.535 74.824 115.542 1.00 18.68 300 ILE A C 1
ATOM 2210 O O . ILE A 1 300 ? 53.482 75.052 116.309 1.00 19.06 300 ILE A O 1
ATOM 2215 N N . THR A 1 301 ? 52.187 75.628 114.542 1.00 17.43 301 THR A N 1
ATOM 2216 C CA . THR A 1 301 ? 52.893 76.863 114.220 1.00 18.77 301 THR A CA 1
ATOM 2217 C C . THR A 1 301 ? 52.060 78.109 114.527 1.00 20.05 301 THR A C 1
ATOM 2218 O O . THR A 1 301 ? 50.949 78.265 114.020 1.00 19.41 301 THR A O 1
ATOM 2222 N N . VAL A 1 302 ? 52.581 78.955 115.406 1.00 18.98 302 VAL A N 1
ATOM 2223 C CA . VAL A 1 302 ? 51.933 80.208 115.777 1.00 20.23 302 VAL A CA 1
ATOM 2224 C C . VAL A 1 302 ? 52.868 81.271 115.201 1.00 22.83 302 VAL A C 1
ATOM 2225 O O . VAL A 1 302 ? 54.021 81.394 115.634 1.00 23.42 302 VAL A O 1
ATOM 2229 N N . LYS A 1 303 ? 52.385 82.029 114.223 1.00 21.22 303 LYS A N 1
ATOM 2230 C CA . LYS A 1 303 ? 53.223 83.013 113.576 1.00 21.07 303 LYS A CA 1
ATOM 2231 C C . LYS A 1 303 ? 52.581 84.372 113.331 1.00 21.36 303 LYS A C 1
ATOM 2232 O O . LYS A 1 303 ? 51.414 84.470 112.959 1.00 21.78 303 LYS A O 1
ATOM 2238 N N . ASN A 1 304 ? 53.379 85.416 113.526 1.00 21.44 304 ASN A N 1
ATOM 2239 C CA . ASN A 1 304 ? 52.967 86.797 113.321 1.00 19.84 304 ASN A CA 1
ATOM 2240 C C . ASN A 1 304 ? 51.756 87.269 114.114 1.00 17.53 304 ASN A C 1
ATOM 2241 O O . ASN A 1 304 ? 50.667 87.473 113.569 1.00 18.10 304 ASN A O 1
ATOM 2246 N N . TRP A 1 305 ? 51.959 87.448 115.408 1.00 18.73 305 TRP A N 1
ATOM 2247 C CA . TRP A 1 305 ? 50.920 87.932 116.296 1.00 19.15 305 TRP A CA 1
ATOM 2248 C C . TRP A 1 305 ? 51.392 89.279 116.830 1.00 21.09 305 TRP A C 1
ATOM 2249 O O . TRP A 1 305 ? 52.558 89.427 117.179 1.00 23.98 305 TRP A O 1
ATOM 2260 N N . LYS A 1 306 ? 50.487 90.249 116.907 1.00 21.33 306 LYS A N 1
ATOM 2261 C CA . LYS A 1 306 ? 50.825 91.572 117.413 1.00 20.32 306 LYS A CA 1
ATOM 2262 C C . LYS A 1 306 ? 49.688 92.109 118.268 1.00 20.39 306 LYS A C 1
ATOM 2263 O O . LYS A 1 306 ? 48.548 91.633 118.171 1.00 17.64 306 LYS A O 1
ATOM 2269 N N . GLY A 1 307 ? 49.992 93.113 119.089 1.00 19.12 307 GLY A N 1
ATOM 2270 C CA . GLY A 1 307 ? 48.974 93.729 119.908 1.00 14.56 307 GLY A CA 1
ATOM 2271 C C . GLY A 1 307 ? 49.319 93.868 121.363 1.00 16.21 307 GLY A C 1
ATOM 2272 O O . GLY A 1 307 ? 50.484 93.766 121.779 1.00 17.08 307 GLY A O 1
ATOM 2273 N N . THR A 1 308 ? 48.279 94.052 122.163 1.00 14.15 308 THR A N 1
ATOM 2274 C CA . THR A 1 308 ? 48.449 94.249 123.583 1.00 14.62 308 THR A CA 1
ATOM 2275 C C . THR A 1 308 ? 47.454 93.422 124.389 1.00 16.67 308 THR A C 1
ATOM 2276 O O . THR A 1 308 ? 46.410 93.017 123.889 1.00 16.50 308 THR A O 1
ATOM 2280 N N . GLU A 1 309 ? 47.775 93.191 125.648 1.00 16.53 309 GLU A N 1
ATOM 2281 C CA . GLU A 1 309 ? 46.920 92.410 126.521 1.00 19.71 309 GLU A CA 1
ATOM 2282 C C . GLU A 1 309 ? 46.693 93.285 127.748 1.00 21.96 309 GLU A C 1
ATOM 2283 O O . GLU A 1 309 ? 47.554 94.098 128.081 1.00 23.43 309 GLU A O 1
ATOM 2289 N N . ALA A 1 310 ? 45.554 93.122 128.421 1.00 20.45 310 ALA A N 1
ATOM 2290 C CA . ALA A 1 310 ? 45.233 93.916 129.601 1.00 18.50 310 ALA A CA 1
ATOM 2291 C C . ALA A 1 310 ? 46.324 93.895 130.675 1.00 19.53 310 ALA A C 1
ATOM 2292 O O . ALA A 1 310 ? 46.776 94.949 131.125 1.00 22.62 310 ALA A O 1
ATOM 2294 N N . ASN A 1 311 ? 46.757 92.709 131.084 1.00 19.41 311 ASN A N 1
ATOM 2295 C CA . ASN A 1 311 ? 47.795 92.593 132.103 1.00 17.65 311 ASN A CA 1
ATOM 2296 C C . ASN A 1 311 ? 48.672 91.352 131.886 1.00 18.61 311 ASN A C 1
ATOM 2297 O O . ASN A 1 311 ? 48.347 90.253 132.349 1.00 16.85 311 ASN A O 1
ATOM 2302 N N . GLY A 1 312 ? 49.814 91.570 131.231 1.00 16.80 312 GLY A N 1
ATOM 2303 C CA . GLY A 1 312 ? 50.749 90.508 130.923 1.00 17.50 312 GLY A CA 1
ATOM 2304 C C . GLY A 1 312 ? 51.528 89.949 132.099 1.00 18.72 312 GLY A C 1
ATOM 2305 O O . GLY A 1 312 ? 52.276 88.989 131.937 1.00 20.91 312 GLY A O 1
ATOM 2306 N N . ALA A 1 313 ? 51.410 90.564 133.266 1.00 20.82 313 ALA A N 1
ATOM 2307 C CA . ALA A 1 313 ? 52.117 90.068 134.438 1.00 22.28 313 ALA A CA 1
ATOM 2308 C C . ALA A 1 313 ? 51.276 89.016 135.155 1.00 25.05 313 ALA A C 1
ATOM 2309 O O . ALA A 1 313 ? 51.820 88.065 135.714 1.00 28.60 313 ALA A O 1
ATOM 2311 N N . THR A 1 314 ? 49.955 89.176 135.143 1.00 24.82 314 THR A N 1
ATOM 2312 C CA . THR A 1 314 ? 49.086 88.213 135.813 1.00 25.09 314 THR A CA 1
ATOM 2313 C C . THR A 1 314 ? 48.683 87.084 134.874 1.00 24.41 314 THR A C 1
ATOM 2314 O O . THR A 1 314 ? 48.339 85.985 135.330 1.00 25.52 314 THR A O 1
ATOM 2318 N N . ARG A 1 315 ? 48.699 87.373 133.573 1.00 21.79 315 ARG A N 1
ATOM 2319 C CA . ARG A 1 315 ? 48.364 86.399 132.532 1.00 21.80 315 ARG A CA 1
ATOM 2320 C C . ARG A 1 315 ? 49.413 86.424 131.422 1.00 20.24 315 ARG A C 1
ATOM 2321 O O . ARG A 1 315 ? 49.353 87.259 130.526 1.00 20.02 315 ARG A O 1
ATOM 2329 N N . PRO A 1 316 ? 50.390 85.500 131.469 1.00 17.83 316 PRO A N 1
ATOM 2330 C CA . PRO A 1 316 ? 51.461 85.417 130.470 1.00 17.30 316 PRO A CA 1
ATOM 2331 C C . PRO A 1 316 ? 50.919 85.436 129.060 1.00 19.50 316 PRO A C 1
ATOM 2332 O O . PRO A 1 316 ? 50.117 84.585 128.700 1.00 22.32 316 PRO A O 1
ATOM 2336 N N . PRO A 1 317 ? 51.324 86.424 128.244 1.00 19.46 317 PRO A N 1
ATOM 2337 C CA . PRO A 1 317 ? 50.847 86.515 126.861 1.00 16.89 317 PRO A CA 1
ATOM 2338 C C . PRO A 1 317 ? 51.234 85.285 126.055 1.00 17.99 317 PRO A C 1
ATOM 2339 O O . PRO A 1 317 ? 50.609 84.972 125.044 1.00 16.31 317 PRO A O 1
ATOM 2343 N N . ILE A 1 318 ? 52.337 84.657 126.438 1.00 18.28 318 ILE A N 1
ATOM 2344 C CA . ILE A 1 318 ? 52.759 83.417 125.786 1.00 19.98 318 ILE A CA 1
ATOM 2345 C C . ILE A 1 318 ? 52.667 82.386 126.890 1.00 18.30 318 ILE A C 1
ATOM 2346 O O . ILE A 1 318 ? 53.420 82.437 127.857 1.00 19.28 318 ILE A O 1
ATOM 2351 N N . ARG A 1 319 ? 51.638 81.554 126.821 1.00 18.55 319 ARG A N 1
ATOM 2352 C CA . ARG A 1 319 ? 51.430 80.537 127.835 1.00 18.31 319 ARG A CA 1
ATOM 2353 C C . ARG A 1 319 ? 51.299 79.202 127.115 1.00 20.47 319 ARG A C 1
ATOM 2354 O O . ARG A 1 319 ? 50.354 78.991 126.343 1.00 20.92 319 ARG A O 1
ATOM 2362 N N . VAL A 1 320 ? 52.302 78.345 127.281 1.00 17.87 320 VAL A N 1
ATOM 2363 C CA . VAL A 1 320 ? 52.312 77.048 126.625 1.00 20.54 320 VAL A CA 1
ATOM 2364 C C . VAL A 1 320 ? 52.485 75.965 127.684 1.00 23.48 320 VAL A C 1
ATOM 2365 O O . VAL A 1 320 ? 53.601 75.598 128.058 1.00 24.76 320 VAL A O 1
ATOM 2369 N N . VAL A 1 321 ? 51.355 75.506 128.208 1.00 23.35 321 VAL A N 1
ATOM 2370 C CA . VAL A 1 321 ? 51.322 74.495 129.249 1.00 26.60 321 VAL A CA 1
ATOM 2371 C C . VAL A 1 321 ? 50.883 73.151 128.675 1.00 28.48 321 VAL A C 1
ATOM 2372 O O . VAL A 1 321 ? 49.697 72.956 128.393 1.00 31.55 321 VAL A O 1
ATOM 2376 N N . CYS A 1 322 ? 51.830 72.236 128.491 1.00 26.42 322 CYS A N 1
ATOM 2377 C CA . CYS A 1 322 ? 51.518 70.918 127.953 1.00 25.81 322 CYS A CA 1
ATOM 2378 C C . CYS A 1 322 ? 51.561 69.842 129.000 1.00 25.49 322 CYS A C 1
ATOM 2379 O O . CYS A 1 322 ? 52.077 70.049 130.089 1.00 27.31 322 CYS A O 1
ATOM 2382 N N . SER A 1 323 ? 51.037 68.672 128.659 1.00 27.84 323 SER A N 1
ATOM 2383 C CA . SER A 1 323 ? 51.020 67.558 129.591 1.00 27.87 323 SER A CA 1
ATOM 2384 C C . SER A 1 323 ? 52.436 67.076 129.893 1.00 25.44 323 SER A C 1
ATOM 2385 O O . SER A 1 323 ? 53.234 66.850 128.981 1.00 25.51 323 SER A O 1
ATOM 2388 N N . ASP A 1 324 ? 52.736 66.921 131.177 1.00 28.09 324 ASP A N 1
ATOM 2389 C CA . ASP A 1 324 ? 54.044 66.446 131.612 1.00 30.14 324 ASP A CA 1
ATOM 2390 C C . ASP A 1 324 ? 54.241 65.023 131.093 1.00 32.74 324 ASP A C 1
ATOM 2391 O O . ASP A 1 324 ? 55.345 64.632 130.714 1.00 32.69 324 ASP A O 1
ATOM 2396 N N . THR A 1 325 ? 53.142 64.273 131.037 1.00 34.07 325 THR A N 1
ATOM 2397 C CA . THR A 1 325 ? 53.159 62.891 130.584 1.00 32.38 325 THR A CA 1
ATOM 2398 C C . THR A 1 325 ? 52.947 62.745 129.096 1.00 33.15 325 THR A C 1
ATOM 2399 O O . THR A 1 325 ? 53.020 61.643 128.567 1.00 36.08 325 THR A O 1
ATOM 2403 N N . ALA A 1 326 ? 52.707 63.862 128.416 1.00 32.87 326 ALA A N 1
ATOM 2404 C CA . ALA A 1 326 ? 52.501 63.866 126.969 1.00 32.19 326 ALA A CA 1
ATOM 2405 C C . ALA A 1 326 ? 52.989 65.204 126.401 1.00 32.87 326 ALA A C 1
ATOM 2406 O O . ALA A 1 326 ? 52.229 65.935 125.753 1.00 28.42 326 ALA A O 1
ATOM 2408 N N . PRO A 1 327 ? 54.292 65.502 126.574 1.00 33.52 327 PRO A N 1
ATOM 2409 C CA . PRO A 1 327 ? 54.913 66.747 126.103 1.00 32.38 327 PRO A CA 1
ATOM 2410 C C . PRO A 1 327 ? 54.597 67.153 124.669 1.00 30.76 327 PRO A C 1
ATOM 2411 O O . PRO A 1 327 ? 54.623 66.320 123.764 1.00 30.83 327 PRO A O 1
ATOM 2415 N N . CYS A 1 328 ? 54.314 68.444 124.483 1.00 27.39 328 CYS A N 1
ATOM 2416 C CA . CYS A 1 328 ? 54.045 69.034 123.172 1.00 25.74 328 CYS A CA 1
ATOM 2417 C C . CYS A 1 328 ? 55.304 68.916 122.371 1.00 23.52 328 CYS A C 1
ATOM 2418 O O . CYS A 1 328 ? 56.381 69.226 122.887 1.00 25.34 328 CYS A O 1
ATOM 2421 N N . THR A 1 329 ? 55.184 68.630 121.088 1.00 21.98 329 THR A N 1
ATOM 2422 C CA . THR A 1 329 ? 56.380 68.516 120.274 1.00 23.88 329 THR A CA 1
ATOM 2423 C C . THR A 1 329 ? 56.216 69.268 118.974 1.00 25.25 329 THR A C 1
ATOM 2424 O O . THR A 1 329 ? 55.093 69.425 118.472 1.00 25.37 329 THR A O 1
ATOM 2428 N N . ASP A 1 330 ? 57.328 69.781 118.456 1.00 26.36 330 ASP A N 1
ATOM 2429 C CA . ASP A 1 330 ? 57.317 70.467 117.176 1.00 25.75 330 ASP A CA 1
ATOM 2430 C C . ASP A 1 330 ? 56.507 71.759 117.095 1.00 25.17 330 ASP A C 1
ATOM 2431 O O . ASP A 1 330 ? 55.884 72.044 116.063 1.00 21.71 330 ASP A O 1
ATOM 2436 N N . LEU A 1 331 ? 56.458 72.504 118.190 1.00 23.71 331 LEU A N 1
ATOM 2437 C CA . LEU A 1 331 ? 55.753 73.782 118.184 1.00 25.47 331 LEU A CA 1
ATOM 2438 C C . LEU A 1 331 ? 56.715 74.825 117.615 1.00 26.73 331 LEU A C 1
ATOM 2439 O O . LEU A 1 331 ? 57.927 74.758 117.843 1.00 29.50 331 LEU A O 1
ATOM 2444 N N . THR A 1 332 ? 56.191 75.750 116.833 1.00 26.43 332 THR A N 1
ATOM 2445 C CA . THR A 1 332 ? 57.008 76.813 116.288 1.00 26.66 332 THR A CA 1
ATOM 2446 C C . THR A 1 332 ? 56.317 78.124 116.610 1.00 26.90 332 THR A C 1
ATOM 2447 O O . THR A 1 332 ? 55.196 78.366 116.162 1.00 25.82 332 THR A O 1
ATOM 2451 N N . LEU A 1 333 ? 56.941 78.904 117.483 1.00 25.00 333 LEU A N 1
ATOM 2452 C CA . LEU A 1 333 ? 56.424 80.207 117.874 1.00 23.25 333 LEU A CA 1
ATOM 2453 C C . LEU A 1 333 ? 57.365 81.190 117.194 1.00 24.50 333 LEU A C 1
ATOM 2454 O O . LEU A 1 333 ? 58.547 81.252 117.516 1.00 24.61 333 LEU A O 1
ATOM 2459 N N . GLU A 1 334 ? 56.834 81.977 116.273 1.00 22.90 334 GLU A N 1
ATOM 2460 C CA . GLU A 1 334 ? 57.644 82.908 115.537 1.00 22.68 334 GLU A CA 1
ATOM 2461 C C . GLU A 1 334 ? 57.004 84.274 115.341 1.00 23.08 334 GLU A C 1
ATOM 2462 O O . GLU A 1 334 ? 55.885 84.396 114.838 1.00 19.28 334 GLU A O 1
ATOM 2468 N N . ASP A 1 335 ? 57.733 85.307 115.747 1.00 22.22 335 ASP A N 1
ATOM 2469 C CA . ASP A 1 335 ? 57.283 86.684 115.586 1.00 21.67 335 ASP A CA 1
ATOM 2470 C C . ASP A 1 335 ? 55.956 86.965 116.259 1.00 18.15 335 ASP A C 1
ATOM 2471 O O . ASP A 1 335 ? 54.948 87.240 115.604 1.00 17.85 335 ASP A O 1
ATOM 2476 N N . ILE A 1 336 ? 55.972 86.830 117.575 1.00 14.96 336 ILE A N 1
ATOM 2477 C CA . ILE A 1 336 ? 54.826 87.078 118.419 1.00 17.87 336 ILE A CA 1
ATOM 2478 C C . ILE A 1 336 ? 55.279 88.270 119.267 1.00 21.07 336 ILE A C 1
ATOM 2479 O O . ILE A 1 336 ? 56.173 88.137 120.107 1.00 21.02 336 ILE A O 1
ATOM 2484 N N . ALA A 1 337 ? 54.723 89.445 118.987 1.00 19.03 337 ALA A N 1
ATOM 2485 C CA . ALA A 1 337 ? 55.091 90.641 119.717 1.00 18.35 337 ALA A CA 1
ATOM 2486 C C . ALA A 1 337 ? 53.843 91.236 120.373 1.00 17.90 337 ALA A C 1
ATOM 2487 O O . ALA A 1 337 ? 53.060 91.927 119.731 1.00 17.55 337 ALA A O 1
ATOM 2489 N N . ILE A 1 338 ? 53.640 90.900 121.642 1.00 18.31 338 ILE A N 1
ATOM 2490 C CA . ILE A 1 338 ? 52.484 91.363 122.409 1.00 20.12 338 ILE A CA 1
ATOM 2491 C C . ILE A 1 338 ? 53.022 92.119 123.614 1.00 19.42 338 ILE A C 1
ATOM 2492 O O . ILE A 1 338 ? 53.986 91.689 124.244 1.00 22.75 338 ILE A O 1
ATOM 2497 N N . TRP A 1 339 ? 52.407 93.241 123.946 1.00 19.21 339 TRP A N 1
ATOM 2498 C CA . TRP A 1 339 ? 52.859 94.003 125.091 1.00 19.10 339 TRP A CA 1
ATOM 2499 C C . TRP A 1 339 ? 51.683 94.234 126.037 1.00 19.66 339 TRP A C 1
ATOM 2500 O O . TRP A 1 339 ? 50.519 94.096 125.653 1.00 18.92 339 TRP A O 1
ATOM 2511 N N . THR A 1 340 ? 51.992 94.593 127.277 1.00 19.56 340 THR A N 1
ATOM 2512 C CA . THR A 1 340 ? 50.981 94.769 128.306 1.00 19.40 340 THR A CA 1
ATOM 2513 C C . THR A 1 340 ? 50.402 96.175 128.432 1.00 23.77 340 THR A C 1
ATOM 2514 O O . THR A 1 340 ? 51.116 97.163 128.308 1.00 27.11 340 THR A O 1
ATOM 2518 N N . GLU A 1 341 ? 49.097 96.256 128.674 1.00 24.97 341 GLU A N 1
ATOM 2519 C CA . GLU A 1 341 ? 48.401 97.536 128.791 1.00 27.35 341 GLU A CA 1
ATOM 2520 C C . GLU A 1 341 ? 48.515 98.202 130.139 1.00 28.82 341 GLU A C 1
ATOM 2521 O O . GLU A 1 341 ? 48.016 99.302 130.323 1.00 32.17 341 GLU A O 1
ATOM 2527 N N . SER A 1 342 ? 49.088 97.498 131.102 1.00 30.51 342 SER A N 1
ATOM 2528 C CA . SER A 1 342 ? 49.314 98.048 132.425 1.00 32.04 342 SER A CA 1
ATOM 2529 C C . SER A 1 342 ? 50.549 97.358 132.953 1.00 31.84 342 SER A C 1
ATOM 2530 O O . SER A 1 342 ? 50.781 96.182 132.665 1.00 33.53 342 SER A O 1
ATOM 2533 N N . GLY A 1 343 ? 51.386 98.112 133.654 1.00 32.20 343 GLY A N 1
ATOM 2534 C CA . GLY A 1 343 ? 52.609 97.550 134.188 1.00 31.23 343 GLY A CA 1
ATOM 2535 C C . GLY A 1 343 ? 53.742 97.702 133.192 1.00 31.34 343 GLY A C 1
ATOM 2536 O O . GLY A 1 343 ? 53.538 98.156 132.064 1.00 32.22 343 GLY A O 1
ATOM 2537 N N . SER A 1 344 ? 54.943 97.330 133.611 1.00 32.05 344 SER A N 1
ATOM 2538 C CA . SER A 1 344 ? 56.112 97.443 132.755 1.00 34.02 344 SER A CA 1
ATOM 2539 C C . SER A 1 344 ? 56.814 96.114 132.521 1.00 31.84 344 SER A C 1
ATOM 2540 O O . SER A 1 344 ? 57.971 96.086 132.123 1.00 34.88 344 SER A O 1
ATOM 2543 N N . SER A 1 345 ? 56.122 95.014 132.777 1.00 29.86 345 SER A N 1
ATOM 2544 C CA . SER A 1 345 ? 56.697 93.697 132.553 1.00 30.90 345 SER A CA 1
ATOM 2545 C C . SER A 1 345 ? 55.594 92.702 132.246 1.00 27.90 345 SER A C 1
ATOM 2546 O O . SER A 1 345 ? 54.412 93.005 132.370 1.00 24.33 345 SER A O 1
ATOM 2549 N N . GLU A 1 346 ? 55.991 91.529 131.794 1.00 27.05 346 GLU A N 1
ATOM 2550 C CA . GLU A 1 346 ? 55.047 90.487 131.490 1.00 26.65 346 GLU A CA 1
ATOM 2551 C C . GLU A 1 346 ? 55.821 89.170 131.543 1.00 29.13 346 GLU A C 1
ATOM 2552 O O . GLU A 1 346 ? 57.060 89.172 131.601 1.00 30.95 346 GLU A O 1
ATOM 2558 N N . LEU A 1 347 ? 55.093 88.057 131.541 1.00 27.67 347 LEU A N 1
ATOM 2559 C CA . LEU A 1 347 ? 55.690 86.737 131.639 1.00 24.06 347 LEU A CA 1
ATOM 2560 C C . LEU A 1 347 ? 55.390 85.873 130.442 1.00 24.80 347 LEU A C 1
ATOM 2561 O O . LEU A 1 347 ? 54.385 86.083 129.759 1.00 24.77 347 LEU A O 1
ATOM 2566 N N . TYR A 1 348 ? 56.309 84.950 130.159 1.00 25.50 348 TYR A N 1
ATOM 2567 C CA . TYR A 1 348 ? 56.184 83.960 129.077 1.00 25.11 348 TYR A CA 1
ATOM 2568 C C . TYR A 1 348 ? 56.294 82.667 129.870 1.00 26.76 348 TYR A C 1
ATOM 2569 O O . TYR A 1 348 ? 57.268 82.495 130.598 1.00 28.88 348 TYR A O 1
ATOM 2578 N N . LEU A 1 349 ? 55.286 81.802 129.803 1.00 24.95 349 LEU A N 1
ATOM 2579 C CA . LEU A 1 349 ? 55.305 80.545 130.553 1.00 26.66 349 LEU A CA 1
ATOM 2580 C C . LEU A 1 349 ? 55.312 79.344 129.610 1.00 29.05 349 LEU A C 1
ATOM 2581 O O . LEU A 1 349 ? 54.498 79.258 128.687 1.00 27.25 349 LEU A O 1
ATOM 2586 N N . CYS A 1 350 ? 56.232 78.418 129.859 1.00 28.57 350 CYS A N 1
ATOM 2587 C CA . CYS A 1 350 ? 56.359 77.206 129.066 1.00 28.37 350 CYS A CA 1
ATOM 2588 C C . CYS A 1 350 ? 56.465 76.034 130.031 1.00 29.15 350 CYS A C 1
ATOM 2589 O O . CYS A 1 350 ? 57.150 76.115 131.057 1.00 28.61 350 CYS A O 1
ATOM 2592 N N . ARG A 1 351 ? 55.732 74.969 129.740 1.00 28.13 351 ARG A N 1
ATOM 2593 C CA . ARG A 1 351 ? 55.749 73.786 130.575 1.00 26.25 351 ARG A CA 1
ATOM 2594 C C . ARG A 1 351 ? 55.693 72.575 129.665 1.00 25.76 351 ARG A C 1
ATOM 2595 O O . ARG A 1 351 ? 54.823 72.474 128.800 1.00 25.69 351 ARG A O 1
ATOM 2603 N N . SER A 1 352 ? 56.736 71.755 129.764 1.00 26.31 352 SER A N 1
ATOM 2604 C CA . SER A 1 352 ? 56.881 70.531 128.990 1.00 22.59 352 SER A CA 1
ATOM 2605 C C . SER A 1 352 ? 56.560 70.714 127.525 1.00 23.00 352 SER A C 1
ATOM 2606 O O . SER A 1 352 ? 55.797 69.928 126.969 1.00 24.48 352 SER A O 1
ATOM 2609 N N . ALA A 1 353 ? 57.115 71.732 126.886 1.00 20.43 353 ALA A N 1
ATOM 2610 C CA . ALA A 1 353 ? 56.817 71.950 125.475 1.00 20.51 353 ALA A CA 1
ATOM 2611 C C . ALA A 1 353 ? 58.081 72.018 124.654 1.00 21.47 353 ALA A C 1
ATOM 2612 O O . ALA A 1 353 ? 59.063 72.631 125.070 1.00 27.88 353 ALA A O 1
ATOM 2614 N N . TYR A 1 354 ? 58.050 71.421 123.472 1.00 20.92 354 TYR A N 1
ATOM 2615 C CA . TYR A 1 354 ? 59.215 71.404 122.614 1.00 23.15 354 TYR A CA 1
ATOM 2616 C C . TYR A 1 354 ? 59.023 71.978 121.218 1.00 25.65 354 TYR A C 1
ATOM 2617 O O . TYR A 1 354 ? 57.987 71.785 120.572 1.00 24.54 354 TYR A O 1
ATOM 2626 N N . GLY A 1 355 ? 60.072 72.647 120.752 1.00 23.96 355 GLY A N 1
ATOM 2627 C CA . GLY A 1 355 ? 60.077 73.262 119.446 1.00 25.81 355 GLY A CA 1
ATOM 2628 C C . GLY A 1 355 ? 61.023 74.443 119.535 1.00 27.54 355 GLY A C 1
ATOM 2629 O O . GLY A 1 355 ? 61.912 74.472 120.395 1.00 28.64 355 GLY A O 1
ATOM 2630 N N . SER A 1 356 ? 60.861 75.414 118.649 1.00 27.75 356 SER A N 1
ATOM 2631 C CA . SER A 1 356 ? 61.715 76.579 118.693 1.00 27.85 356 SER A CA 1
ATOM 2632 C C . SER A 1 356 ? 60.914 77.861 118.843 1.00 28.92 356 SER A C 1
ATOM 2633 O O . SER A 1 356 ? 59.889 78.053 118.183 1.00 29.45 356 SER A O 1
ATOM 2636 N N . GLY A 1 357 ? 61.340 78.697 119.780 1.00 26.79 357 GLY A N 1
ATOM 2637 C CA . GLY A 1 357 ? 60.680 79.959 119.981 1.00 24.25 357 GLY A CA 1
ATOM 2638 C C . GLY A 1 357 ? 60.448 80.263 121.431 1.00 25.71 357 GLY A C 1
ATOM 2639 O O . GLY A 1 357 ? 60.059 79.392 122.222 1.00 28.48 357 GLY A O 1
ATOM 2640 N N . TYR A 1 358 ? 60.800 81.487 121.796 1.00 23.42 358 TYR A N 1
ATOM 2641 C CA . TYR A 1 358 ? 60.587 81.995 123.135 1.00 23.09 358 TYR A CA 1
ATOM 2642 C C . TYR A 1 358 ? 61.001 81.026 124.230 1.00 25.43 358 TYR A C 1
ATOM 2643 O O . TYR A 1 358 ? 62.138 80.557 124.209 1.00 27.39 358 TYR A O 1
ATOM 2652 N N . CYS A 1 359 ? 60.120 80.687 125.164 1.00 25.44 359 CYS A N 1
ATOM 2653 C CA . CYS A 1 359 ? 60.541 79.777 126.222 1.00 28.40 359 CYS A CA 1
ATOM 2654 C C . CYS A 1 359 ? 60.552 78.264 125.901 1.00 29.93 359 CYS A C 1
ATOM 2655 O O . CYS A 1 359 ? 60.737 77.441 126.801 1.00 30.66 359 CYS A O 1
ATOM 2658 N N . LEU A 1 360 ? 60.396 77.899 124.631 1.00 28.36 360 LEU A N 1
ATOM 2659 C CA . LEU A 1 360 ? 60.385 76.491 124.248 1.00 30.10 360 LEU A CA 1
ATOM 2660 C C . LEU A 1 360 ? 61.776 75.873 124.209 1.00 33.43 360 LEU A C 1
ATOM 2661 O O . LEU A 1 360 ? 62.737 76.531 123.808 1.00 33.22 360 LEU A O 1
ATOM 2666 N N . LYS A 1 361 ? 61.862 74.583 124.537 1.00 36.74 361 LYS A N 1
ATOM 2667 C CA . LYS A 1 361 ? 63.131 73.866 124.479 1.00 37.65 361 LYS A CA 1
ATOM 2668 C C . LYS A 1 361 ? 63.241 73.090 123.169 1.00 41.09 361 LYS A C 1
ATOM 2669 O O . LYS A 1 361 ? 62.263 72.517 122.684 1.00 40.11 361 LYS A O 1
ATOM 2675 N N . ASP A 1 362 ? 64.443 73.085 122.602 1.00 45.46 362 ASP A N 1
ATOM 2676 C CA . ASP A 1 362 ? 64.723 72.427 121.330 1.00 49.14 362 ASP A CA 1
ATOM 2677 C C . ASP A 1 362 ? 65.582 71.194 121.589 1.00 51.16 362 ASP A C 1
ATOM 2678 O O . ASP A 1 362 ? 66.441 70.833 120.784 1.00 52.25 362 ASP A O 1
ATOM 2683 N N . SER A 1 363 ? 65.334 70.567 122.734 1.00 52.72 363 SER A N 1
ATOM 2684 C CA . SER A 1 363 ? 66.054 69.385 123.194 1.00 54.36 363 SER A CA 1
ATOM 2685 C C . SER A 1 363 ? 65.635 68.054 122.529 1.00 55.05 363 SER A C 1
ATOM 2686 O O . SER A 1 363 ? 64.643 67.986 121.792 1.00 54.50 363 SER A O 1
ATOM 2689 N N . SER A 1 364 ? 66.411 67.003 122.797 1.00 56.21 364 SER A N 1
ATOM 2690 C CA . SER A 1 364 ? 66.151 65.656 122.270 1.00 56.49 364 SER A CA 1
ATOM 2691 C C . SER A 1 364 ? 65.355 64.858 123.312 1.00 54.58 364 SER A C 1
ATOM 2692 O O . SER A 1 364 ? 64.425 64.115 122.985 1.00 55.40 364 SER A O 1
ATOM 2695 N N . SER A 1 365 ? 65.718 65.042 124.573 1.00 51.94 365 SER A N 1
ATOM 2696 C CA . SER A 1 365 ? 65.072 64.354 125.673 1.00 52.37 365 SER A CA 1
ATOM 2697 C C . SER A 1 365 ? 63.795 65.087 126.093 1.00 52.68 365 SER A C 1
ATOM 2698 O O . SER A 1 365 ? 63.837 65.946 126.977 1.00 54.14 365 SER A O 1
ATOM 2701 N N . HIS A 1 366 ? 62.666 64.751 125.464 1.00 49.09 366 HIS A N 1
ATOM 2702 C CA . HIS A 1 366 ? 61.376 65.389 125.774 1.00 43.36 366 HIS A CA 1
ATOM 2703 C C . HIS A 1 366 ? 60.878 65.101 127.177 1.00 43.10 366 HIS A C 1
ATOM 2704 O O . HIS A 1 366 ? 59.853 64.446 127.354 1.00 43.02 366 HIS A O 1
ATOM 2711 N N . THR A 1 367 ? 61.593 65.599 128.170 1.00 43.88 367 THR A N 1
ATOM 2712 C CA . THR A 1 367 ? 61.225 65.391 129.559 1.00 45.64 367 THR A CA 1
ATOM 2713 C C . THR A 1 367 ? 60.393 66.594 129.985 1.00 44.43 367 THR A C 1
ATOM 2714 O O . THR A 1 367 ? 60.314 67.586 129.259 1.00 44.18 367 THR A O 1
ATOM 2718 N N . SER A 1 368 ? 59.765 66.529 131.146 1.00 41.55 368 SER A N 1
ATOM 2719 C CA . SER A 1 368 ? 58.970 67.658 131.562 1.00 41.48 368 SER A CA 1
ATOM 2720 C C . SER A 1 368 ? 59.851 68.744 132.189 1.00 42.07 368 SER A C 1
ATOM 2721 O O . SER A 1 368 ? 61.012 68.494 132.543 1.00 42.06 368 SER A O 1
ATOM 2724 N N . TYR A 1 369 ? 59.301 69.955 132.271 1.00 40.31 369 TYR A N 1
ATOM 2725 C CA . TYR A 1 369 ? 59.983 71.115 132.838 1.00 37.68 369 TYR A CA 1
ATOM 2726 C C . TYR A 1 369 ? 58.942 72.218 133.002 1.00 38.60 369 TYR A C 1
ATOM 2727 O O . TYR A 1 369 ? 57.862 72.151 132.416 1.00 38.96 369 TYR A O 1
ATOM 2736 N N . THR A 1 370 ? 59.253 73.213 133.814 1.00 38.76 370 THR A N 1
ATOM 2737 C CA . THR A 1 370 ? 58.367 74.348 133.994 1.00 39.92 370 THR A CA 1
ATOM 2738 C C . THR A 1 370 ? 59.319 75.540 133.963 1.00 41.07 370 THR A C 1
ATOM 2739 O O . THR A 1 370 ? 60.367 75.505 134.605 1.00 42.38 370 THR A O 1
ATOM 2743 N N . THR A 1 371 ? 59.004 76.561 133.178 1.00 41.35 371 THR A N 1
ATOM 2744 C CA . THR A 1 371 ? 59.853 77.745 133.122 1.00 41.14 371 THR A CA 1
ATOM 2745 C C . THR A 1 371 ? 59.041 79.015 132.904 1.00 40.65 371 THR A C 1
ATOM 2746 O O . THR A 1 371 ? 58.079 79.019 132.138 1.00 39.36 371 THR A O 1
ATOM 2750 N N . THR A 1 372 ? 59.456 80.089 133.572 1.00 41.51 372 THR A N 1
ATOM 2751 C CA . THR A 1 372 ? 58.803 81.395 133.499 1.00 39.91 372 THR A CA 1
ATOM 2752 C C . THR A 1 372 ? 59.828 82.447 133.119 1.00 40.82 372 THR A C 1
ATOM 2753 O O . THR A 1 372 ? 60.853 82.582 133.791 1.00 44.65 372 THR A O 1
ATOM 2757 N N . SER A 1 373 ? 59.541 83.214 132.079 1.00 38.41 373 SER A N 1
ATOM 2758 C CA . SER A 1 373 ? 60.443 84.259 131.633 1.00 38.58 373 SER A CA 1
ATOM 2759 C C . SER A 1 373 ? 59.836 85.649 131.861 1.00 37.91 373 SER A C 1
ATOM 2760 O O . SER A 1 373 ? 58.672 85.869 131.530 1.00 37.08 373 SER A O 1
ATOM 2763 N N . THR A 1 374 ? 60.609 86.569 132.448 1.00 39.72 374 THR A N 1
ATOM 2764 C CA . THR A 1 374 ? 60.139 87.944 132.686 1.00 37.08 374 THR A CA 1
ATOM 2765 C C . THR A 1 374 ? 60.694 88.824 131.602 1.00 34.35 374 THR A C 1
ATOM 2766 O O . THR A 1 374 ? 61.899 88.849 131.390 1.00 34.06 374 THR A O 1
ATOM 2770 N N . VAL A 1 375 ? 59.828 89.536 130.906 1.00 33.14 375 VAL A N 1
ATOM 2771 C CA . VAL A 1 375 ? 60.296 90.427 129.864 1.00 35.28 375 VAL A CA 1
ATOM 2772 C C . VAL A 1 375 ? 60.052 91.820 130.421 1.00 37.72 375 VAL A C 1
ATOM 2773 O O . VAL A 1 375 ? 58.946 92.139 130.875 1.00 36.47 375 VAL A O 1
ATOM 2777 N N . THR A 1 376 ? 61.123 92.604 130.490 1.00 41.89 376 THR A N 1
ATOM 2778 C CA . THR A 1 376 ? 61.055 93.947 131.050 1.00 44.41 376 THR A CA 1
ATOM 2779 C C . THR A 1 376 ? 60.988 95.098 130.051 1.00 43.00 376 THR A C 1
ATOM 2780 O O . THR A 1 376 ? 61.045 96.266 130.436 1.00 45.80 376 THR A O 1
ATOM 2784 N N . ALA A 1 377 ? 60.829 94.781 128.773 1.00 41.14 377 ALA A N 1
ATOM 2785 C CA . ALA A 1 377 ? 60.732 95.820 127.758 1.00 38.78 377 ALA A CA 1
ATOM 2786 C C . ALA A 1 377 ? 59.906 95.346 126.574 1.00 38.43 377 ALA A C 1
ATOM 2787 O O . ALA A 1 377 ? 60.064 94.219 126.095 1.00 39.53 377 ALA A O 1
ATOM 2789 N N . ALA A 1 378 ? 59.036 96.228 126.100 1.00 37.73 378 ALA A N 1
ATOM 2790 C CA . ALA A 1 378 ? 58.138 95.942 124.987 1.00 37.30 378 ALA A CA 1
ATOM 2791 C C . ALA A 1 378 ? 58.787 95.280 123.786 1.00 38.47 378 ALA A C 1
ATOM 2792 O O . ALA A 1 378 ? 59.744 95.817 123.220 1.00 40.54 378 ALA A O 1
ATOM 2794 N N . PRO A 1 379 ? 58.282 94.096 123.385 1.00 37.26 379 PRO A N 1
ATOM 2795 C CA . PRO A 1 379 ? 58.831 93.388 122.227 1.00 36.18 379 PRO A CA 1
ATOM 2796 C C . PRO A 1 379 ? 58.785 94.327 121.025 1.00 37.94 379 PRO A C 1
ATOM 2797 O O . PRO A 1 379 ? 57.851 95.115 120.862 1.00 39.05 379 PRO A O 1
ATOM 2801 N N . SER A 1 380 ? 59.803 94.260 120.191 1.00 39.19 380 SER A N 1
ATOM 2802 C CA . SER A 1 380 ? 59.865 95.136 119.045 1.00 42.14 380 SER A CA 1
ATOM 2803 C C . SER A 1 380 ? 58.796 94.769 118.015 1.00 38.73 380 SER A C 1
ATOM 2804 O O . SER A 1 380 ? 58.585 93.596 117.706 1.00 39.68 380 SER A O 1
ATOM 2807 N N . GLY A 1 381 ? 58.056 95.779 117.568 1.00 35.26 381 GLY A N 1
ATOM 2808 C CA . GLY A 1 381 ? 57.005 95.563 116.588 1.00 31.34 381 GLY A CA 1
ATOM 2809 C C . GLY A 1 381 ? 55.662 95.065 117.125 1.00 30.40 381 GLY A C 1
ATOM 2810 O O . GLY A 1 381 ? 54.891 94.464 116.382 1.00 30.65 381 GLY A O 1
ATOM 2811 N N . TYR A 1 382 ? 55.353 95.330 118.393 1.00 26.71 382 TYR A N 1
ATOM 2812 C CA . TYR A 1 382 ? 54.082 94.880 118.962 1.00 26.68 382 TYR A CA 1
ATOM 2813 C C . TYR A 1 382 ? 52.906 95.767 118.531 1.00 27.01 382 TYR A C 1
ATOM 2814 O O . TYR A 1 382 ? 51.731 95.402 118.689 1.00 22.17 382 TYR A O 1
ATOM 2823 N N . SER A 1 383 ? 53.228 96.950 118.020 1.00 27.52 383 SER A N 1
ATOM 2824 C CA . SER A 1 383 ? 52.217 97.903 117.608 1.00 27.97 383 SER A CA 1
ATOM 2825 C C . SER A 1 383 ? 51.306 97.435 116.481 1.00 27.24 383 SER A C 1
ATOM 2826 O O . SER A 1 383 ? 51.754 97.127 115.371 1.00 28.00 383 SER A O 1
ATOM 2829 N N . ALA A 1 384 ? 50.011 97.458 116.758 1.00 23.85 384 ALA A N 1
ATOM 2830 C CA . ALA A 1 384 ? 49.022 97.050 115.788 1.00 22.17 384 ALA A CA 1
ATOM 2831 C C . ALA A 1 384 ? 47.803 97.938 115.954 1.00 20.22 384 ALA A C 1
ATOM 2832 O O . ALA A 1 384 ? 47.473 98.353 117.061 1.00 21.62 384 ALA A O 1
ATOM 2834 N N . THR A 1 385 ? 47.116 98.181 114.854 1.00 18.96 385 THR A N 1
ATOM 2835 C CA . THR A 1 385 ? 45.942 99.033 114.830 1.00 21.58 385 THR A CA 1
ATOM 2836 C C . THR A 1 385 ? 44.702 98.390 115.478 1.00 22.16 385 THR A C 1
ATOM 2837 O O . THR A 1 385 ? 44.776 97.285 116.030 1.00 22.69 385 THR A O 1
ATOM 2841 N N . THR A 1 386 ? 43.583 99.110 115.478 1.00 20.82 386 THR A N 1
ATOM 2842 C CA . THR A 1 386 ? 42.335 98.594 116.034 1.00 23.43 386 THR A CA 1
ATOM 2843 C C . THR A 1 386 ? 41.253 98.665 114.942 1.00 22.00 386 THR A C 1
ATOM 2844 O O . THR A 1 386 ? 41.497 99.177 113.847 1.00 22.97 386 THR A O 1
ATOM 2848 N N . MET A 1 387 ? 40.090 98.081 115.196 1.00 18.73 387 MET A N 1
ATOM 2849 C CA . MET A 1 387 ? 39.012 98.132 114.217 1.00 18.11 387 MET A CA 1
ATOM 2850 C C . MET A 1 387 ? 38.073 99.215 114.708 1.00 16.82 387 MET A C 1
ATOM 2851 O O . MET A 1 387 ? 37.826 99.323 115.904 1.00 18.73 387 MET A O 1
ATOM 2856 N N . ALA A 1 388 ? 37.535 100.008 113.794 1.00 19.37 388 ALA A N 1
ATOM 2857 C CA . ALA A 1 388 ? 36.644 101.101 114.176 1.00 20.35 388 ALA A CA 1
ATOM 2858 C C . ALA A 1 388 ? 35.403 100.675 114.958 1.00 22.13 388 ALA A C 1
ATOM 2859 O O . ALA A 1 388 ? 34.912 101.422 115.805 1.00 22.96 388 ALA A O 1
ATOM 2861 N N . ALA A 1 389 ? 34.909 99.468 114.689 1.00 22.16 389 ALA A N 1
ATOM 2862 C CA . ALA A 1 389 ? 33.706 98.966 115.336 1.00 17.41 389 ALA A CA 1
ATOM 2863 C C . ALA A 1 389 ? 33.891 98.312 116.683 1.00 19.10 389 ALA A C 1
ATOM 2864 O O . ALA A 1 389 ? 32.928 97.773 117.238 1.00 18.51 389 ALA A O 1
ATOM 2866 N N . ASP A 1 390 ? 35.103 98.369 117.231 1.00 18.81 390 ASP A N 1
ATOM 2867 C CA . ASP A 1 390 ? 35.361 97.754 118.529 1.00 18.53 390 ASP A CA 1
ATOM 2868 C C . ASP A 1 390 ? 34.394 98.276 119.574 1.00 21.86 390 ASP A C 1
ATOM 2869 O O . ASP A 1 390 ? 34.335 99.479 119.826 1.00 24.16 390 ASP A O 1
ATOM 2874 N N . LEU A 1 391 ? 33.666 97.371 120.215 1.00 19.51 391 LEU A N 1
ATOM 2875 C CA . LEU A 1 391 ? 32.685 97.754 121.220 1.00 19.98 391 LEU A CA 1
ATOM 2876 C C . LEU A 1 391 ? 33.251 98.448 122.448 1.00 21.55 391 LEU A C 1
ATOM 2877 O O . LEU A 1 391 ? 34.204 97.969 123.052 1.00 21.62 391 LEU A O 1
ATOM 2882 N N . ALA A 1 392 ? 32.647 99.569 122.831 1.00 22.17 392 ALA A N 1
ATOM 2883 C CA . ALA A 1 392 ? 33.075 100.293 124.024 1.00 23.36 392 ALA A CA 1
ATOM 2884 C C . ALA A 1 392 ? 32.503 99.550 125.236 1.00 25.19 392 ALA A C 1
ATOM 2885 O O . ALA A 1 392 ? 33.143 99.466 126.285 1.00 25.65 392 ALA A O 1
ATOM 2887 N N . THR A 1 393 ? 31.296 99.004 125.068 1.00 25.88 393 THR A N 1
ATOM 2888 C CA . THR A 1 393 ? 30.590 98.238 126.106 1.00 27.79 393 THR A CA 1
ATOM 2889 C C . THR A 1 393 ? 29.879 97.082 125.383 1.00 27.38 393 THR A C 1
ATOM 2890 O O . THR A 1 393 ? 29.556 97.203 124.197 1.00 27.19 393 THR A O 1
ATOM 2894 N N . ALA A 1 394 ? 29.644 95.976 126.093 1.00 28.13 394 ALA A N 1
ATOM 2895 C CA . ALA A 1 394 ? 28.963 94.807 125.522 1.00 27.02 394 ALA A CA 1
ATOM 2896 C C . ALA A 1 394 ? 27.447 94.913 125.744 1.00 26.61 394 ALA A C 1
ATOM 2897 O O . ALA A 1 394 ? 26.963 95.942 126.202 1.00 27.68 394 ALA A O 1
ATOM 2899 N N . PHE A 1 395 ? 26.703 93.838 125.508 1.00 24.22 395 PHE A N 1
ATOM 2900 C CA . PHE A 1 395 ? 25.253 93.901 125.645 1.00 21.68 395 PHE A CA 1
ATOM 2901 C C . PHE A 1 395 ? 24.612 93.350 126.910 1.00 22.07 395 PHE A C 1
ATOM 2902 O O . PHE A 1 395 ? 23.404 93.119 126.966 1.00 24.69 395 PHE A O 1
ATOM 2910 N N . GLY A 1 396 ? 25.418 93.179 127.943 1.00 20.27 396 GLY A N 1
ATOM 2911 C CA . GLY A 1 396 ? 24.891 92.724 129.212 1.00 20.74 396 GLY A CA 1
ATOM 2912 C C . GLY A 1 396 ? 24.143 91.416 129.199 1.00 20.76 396 GLY A C 1
ATOM 2913 O O . GLY A 1 396 ? 24.362 90.590 128.321 1.00 22.07 396 GLY A O 1
ATOM 2914 N N . LEU A 1 397 ? 23.231 91.256 130.155 1.00 22.12 397 LEU A N 1
ATOM 2915 C CA . LEU A 1 397 ? 22.467 90.019 130.318 1.00 24.26 397 LEU A CA 1
ATOM 2916 C C . LEU A 1 397 ? 20.991 90.209 130.666 1.00 24.88 397 LEU A C 1
ATOM 2917 O O . LEU A 1 397 ? 20.243 89.228 130.787 1.00 24.71 397 LEU A O 1
ATOM 2922 N N . THR A 1 398 ? 20.545 91.451 130.778 1.00 22.82 398 THR A N 1
ATOM 2923 C CA . THR A 1 398 ? 19.166 91.656 131.194 1.00 26.63 398 THR A CA 1
ATOM 2924 C C . THR A 1 398 ? 18.253 92.497 130.317 1.00 24.00 398 THR A C 1
ATOM 2925 O O . THR A 1 398 ? 17.132 92.792 130.716 1.00 26.43 398 THR A O 1
ATOM 2929 N N . ALA A 1 399 ? 18.736 92.929 129.163 1.00 21.84 399 ALA A N 1
ATOM 2930 C CA . ALA A 1 399 ? 17.931 93.725 128.254 1.00 20.92 399 ALA A CA 1
ATOM 2931 C C . ALA A 1 399 ? 18.097 93.118 126.871 1.00 20.91 399 ALA A C 1
ATOM 2932 O O . ALA A 1 399 ? 19.118 92.486 126.584 1.00 21.61 399 ALA A O 1
ATOM 2934 N N . SER A 1 400 ? 17.094 93.282 126.020 1.00 20.23 400 SER A N 1
ATOM 2935 C CA . SER A 1 400 ? 17.157 92.724 124.687 1.00 20.68 400 SER A CA 1
ATOM 2936 C C . SER A 1 400 ? 18.357 93.297 123.954 1.00 22.62 400 SER A C 1
ATOM 2937 O O . SER A 1 400 ? 18.851 94.379 124.295 1.00 23.11 400 SER A O 1
ATOM 2940 N N . ILE A 1 401 ? 18.814 92.568 122.947 1.00 20.37 401 ILE A N 1
ATOM 2941 C CA . ILE A 1 401 ? 19.969 92.965 122.172 1.00 18.07 401 ILE A CA 1
ATOM 2942 C C . ILE A 1 401 ? 19.509 93.412 120.796 1.00 18.45 401 ILE A C 1
ATOM 2943 O O . ILE A 1 401 ? 18.817 92.673 120.105 1.00 19.86 401 ILE A O 1
ATOM 2948 N N . PRO A 1 402 ? 19.854 94.649 120.395 1.00 18.66 402 PRO A N 1
ATOM 2949 C CA . PRO A 1 402 ? 19.456 95.162 119.081 1.00 18.46 402 PRO A CA 1
ATOM 2950 C C . PRO A 1 402 ? 20.129 94.373 117.956 1.00 18.92 402 PRO A C 1
ATOM 2951 O O . PRO A 1 402 ? 21.299 93.999 118.066 1.00 18.33 402 PRO A O 1
ATOM 2955 N N . ILE A 1 403 ? 19.383 94.114 116.890 1.00 15.37 403 ILE A N 1
ATOM 2956 C CA . ILE A 1 403 ? 19.881 93.359 115.753 1.00 17.18 403 ILE A CA 1
ATOM 2957 C C . ILE A 1 403 ? 20.913 94.159 114.957 1.00 20.43 403 ILE A C 1
ATOM 2958 O O . ILE A 1 403 ? 20.623 95.252 114.478 1.00 22.55 403 ILE A O 1
ATOM 2963 N N . PRO A 1 404 ? 22.129 93.615 114.787 1.00 20.35 404 PRO A N 1
ATOM 2964 C CA . PRO A 1 404 ? 23.162 94.337 114.036 1.00 18.27 404 PRO A CA 1
ATOM 2965 C C . PRO A 1 404 ? 23.039 94.175 112.530 1.00 19.89 404 PRO A C 1
ATOM 2966 O O . PRO A 1 404 ? 22.162 93.457 112.045 1.00 21.63 404 PRO A O 1
ATOM 2970 N N . THR A 1 405 ? 23.876 94.897 111.790 1.00 17.70 405 THR A N 1
ATOM 2971 C CA . THR A 1 405 ? 23.930 94.751 110.342 1.00 18.16 405 THR A CA 1
ATOM 2972 C C . THR A 1 405 ? 25.175 93.876 110.135 1.00 15.94 405 THR A C 1
ATOM 2973 O O . THR A 1 405 ? 26.038 93.787 111.023 1.00 14.13 405 THR A O 1
ATOM 2977 N N . ILE A 1 406 ? 25.266 93.202 108.997 1.00 16.34 406 ILE A N 1
ATOM 2978 C CA . ILE A 1 406 ? 26.445 92.392 108.726 1.00 14.90 406 ILE A CA 1
ATOM 2979 C C . ILE A 1 406 ? 27.549 93.340 108.229 1.00 15.40 406 ILE A C 1
ATOM 2980 O O . ILE A 1 406 ? 27.345 94.085 107.281 1.00 15.28 406 ILE A O 1
ATOM 2985 N N . PRO A 1 407 ? 28.721 93.336 108.878 1.00 15.95 407 PRO A N 1
ATOM 2986 C CA . PRO A 1 407 ? 29.767 94.240 108.398 1.00 14.21 407 PRO A CA 1
ATOM 2987 C C . PRO A 1 407 ? 30.497 93.791 107.133 1.00 16.38 407 PRO A C 1
ATOM 2988 O O . PRO A 1 407 ? 30.298 92.693 106.612 1.00 13.04 407 PRO A O 1
ATOM 2992 N N . THR A 1 408 ? 31.292 94.692 106.586 1.00 16.50 408 THR A N 1
ATOM 2993 C CA . THR A 1 408 ? 32.068 94.364 105.416 1.00 17.53 408 THR A CA 1
ATOM 2994 C C . THR A 1 408 ? 33.538 94.622 105.726 1.00 14.92 408 THR A C 1
ATOM 2995 O O . THR A 1 408 ? 34.323 94.938 104.850 1.00 16.12 408 THR A O 1
ATOM 2999 N N . SER A 1 409 ? 33.909 94.498 106.986 1.00 13.63 409 SER A N 1
ATOM 3000 C CA . SER A 1 409 ? 35.294 94.680 107.360 1.00 12.67 409 SER A CA 1
ATOM 3001 C C . SER A 1 409 ? 35.507 93.846 108.590 1.00 11.61 409 SER A C 1
ATOM 3002 O O . SER A 1 409 ? 34.885 94.093 109.629 1.00 12.17 409 SER A O 1
ATOM 3005 N N . PHE A 1 410 ? 36.408 92.876 108.481 1.00 13.00 410 PHE A N 1
ATOM 3006 C CA . PHE A 1 410 ? 36.687 91.943 109.581 1.00 13.58 410 PHE A CA 1
ATOM 3007 C C . PHE A 1 410 ? 38.123 91.953 110.137 1.00 15.00 410 PHE A C 1
ATOM 3008 O O . PHE A 1 410 ? 38.336 91.764 111.339 1.00 13.42 410 PHE A O 1
ATOM 3016 N N . TYR A 1 411 ? 39.105 92.209 109.274 1.00 17.19 411 TYR A N 1
ATOM 3017 C CA . TYR A 1 411 ? 40.497 92.238 109.706 1.00 14.29 411 TYR A CA 1
ATOM 3018 C C . TYR A 1 411 ? 41.180 93.442 109.051 1.00 13.55 411 TYR A C 1
ATOM 3019 O O . TYR A 1 411 ? 40.923 93.751 107.897 1.00 12.37 411 TYR A O 1
ATOM 3028 N N . PRO A 1 412 ? 42.063 94.133 109.786 1.00 13.16 412 PRO A N 1
ATOM 3029 C CA . PRO A 1 412 ? 42.721 95.296 109.186 1.00 15.61 412 PRO A CA 1
ATOM 3030 C C . PRO A 1 412 ? 43.373 95.080 107.827 1.00 15.68 412 PRO A C 1
ATOM 3031 O O . PRO A 1 412 ? 44.129 94.124 107.622 1.00 13.88 412 PRO A O 1
ATOM 3035 N N . GLY A 1 413 ? 43.004 95.951 106.887 1.00 16.14 413 GLY A N 1
ATOM 3036 C CA . GLY A 1 413 ? 43.567 95.939 105.551 1.00 13.39 413 GLY A CA 1
ATOM 3037 C C . GLY A 1 413 ? 43.015 94.946 104.569 1.00 16.49 413 GLY A C 1
ATOM 3038 O O . GLY A 1 413 ? 43.463 94.912 103.423 1.00 17.39 413 GLY A O 1
ATOM 3039 N N . LEU A 1 414 ? 42.018 94.165 104.972 1.00 16.93 414 LEU A N 1
ATOM 3040 C CA . LEU A 1 414 ? 41.460 93.160 104.069 1.00 16.73 414 LEU A CA 1
ATOM 3041 C C . LEU A 1 414 ? 40.010 93.459 103.746 1.00 15.65 414 LEU A C 1
ATOM 3042 O O . LEU A 1 414 ? 39.336 94.153 104.508 1.00 14.79 414 LEU A O 1
ATOM 3047 N N . THR A 1 415 ? 39.545 92.940 102.612 1.00 15.69 415 THR A N 1
ATOM 3048 C CA . THR A 1 415 ? 38.157 93.113 102.188 1.00 17.67 415 THR A CA 1
ATOM 3049 C C . THR A 1 415 ? 37.493 91.741 102.256 1.00 17.70 415 THR A C 1
ATOM 3050 O O . THR A 1 415 ? 38.179 90.724 102.236 1.00 17.44 415 THR A O 1
ATOM 3054 N N . PRO A 1 416 ? 36.154 91.691 102.372 1.00 18.81 416 PRO A N 1
ATOM 3055 C CA . PRO A 1 416 ? 35.480 90.386 102.432 1.00 18.61 416 PRO A CA 1
ATOM 3056 C C . PRO A 1 416 ? 35.653 89.609 101.125 1.00 19.52 416 PRO A C 1
ATOM 3057 O O . PRO A 1 416 ? 35.739 90.199 100.054 1.00 20.55 416 PRO A O 1
ATOM 3061 N N . TYR A 1 41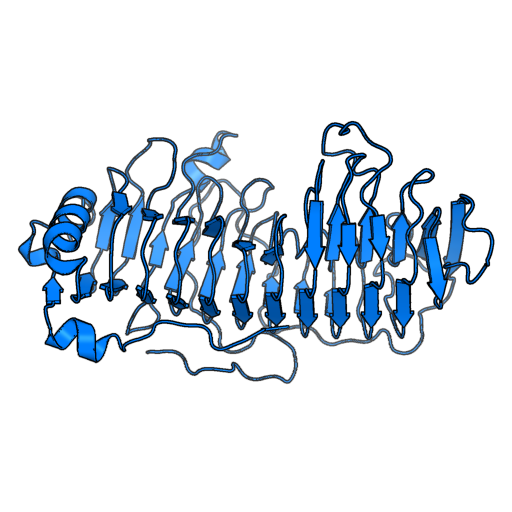7 ? 35.700 88.284 101.220 1.00 18.28 417 TYR A N 1
ATOM 3062 C CA . TYR A 1 417 ? 35.851 87.438 100.038 1.00 18.82 417 TYR A CA 1
ATOM 3063 C C . TYR A 1 417 ? 34.646 87.489 99.120 1.00 18.77 417 TYR A C 1
ATOM 3064 O O . TYR A 1 417 ? 34.782 87.341 97.907 1.00 20.63 417 TYR A O 1
ATOM 3073 N N . SER A 1 418 ? 33.465 87.641 99.703 1.00 17.29 418 SER A N 1
ATOM 3074 C CA . SER A 1 418 ? 32.242 87.650 98.928 1.00 18.66 418 SER A CA 1
ATOM 3075 C C . SER A 1 418 ? 31.355 88.823 99.307 1.00 20.42 418 SER A C 1
ATOM 3076 O O . SER A 1 418 ? 31.178 89.123 100.490 1.00 20.79 418 SER A O 1
ATOM 3079 N N . ALA A 1 419 ? 30.801 89.481 98.292 1.00 20.28 419 ALA A N 1
ATOM 3080 C CA . ALA A 1 419 ? 29.924 90.626 98.480 1.00 21.12 419 ALA A CA 1
ATOM 3081 C C . ALA A 1 419 ? 28.643 90.203 99.188 1.00 22.16 419 ALA A C 1
ATOM 3082 O O . ALA A 1 419 ? 28.200 89.061 99.051 1.00 20.83 419 ALA A O 1
ATOM 3084 N N . LEU A 1 420 ? 28.063 91.115 99.959 1.00 23.86 420 LEU A N 1
ATOM 3085 C CA . LEU A 1 420 ? 26.803 90.849 100.646 1.00 25.58 420 LEU A CA 1
ATOM 3086 C C . LEU A 1 420 ? 25.715 90.618 99.595 1.00 26.71 420 LEU A C 1
ATOM 3087 O O . LEU A 1 420 ? 25.773 91.186 98.500 1.00 25.94 420 LEU A O 1
ATOM 3092 N N . ALA A 1 421 ? 24.744 89.766 99.916 1.00 26.37 421 ALA A N 1
ATOM 3093 C CA . ALA A 1 421 ? 23.662 89.452 98.984 1.00 27.91 421 ALA A CA 1
ATOM 3094 C C . ALA A 1 421 ? 22.742 90.646 98.705 1.00 30.10 421 ALA A C 1
ATOM 3095 O O . ALA A 1 421 ? 22.195 90.767 97.605 1.00 31.69 421 ALA A O 1
ATOM 3097 N N . GLY A 1 422 ? 22.560 91.511 99.698 1.00 30.98 422 GLY A N 1
ATOM 3098 C CA . GLY A 1 422 ? 21.713 92.672 99.519 1.00 34.93 422 GLY A CA 1
ATOM 3099 C C . GLY A 1 422 ? 22.253 93.835 100.321 1.00 38.89 422 GLY A C 1
ATOM 3100 O O . GLY A 1 422 ? 23.309 93.668 100.964 1.00 42.12 422 GLY A O 1
#

B-factor: mean 23.7, std 13.39, range [4.29, 82.57]

CATH classification: 2.160.20.10